Protein AF-A0A7C6PSK7-F1 (afdb_monomer_lite)

Sequence (709 aa):
MIIEHDTMPIVIANTYKCIEQKNTIFIRGIWDPEFIPIHKRFKEAFSNRKYPKGIEGYTTLELALQAAAWSVCWQCAPENEYGCANQGFYEWNGEKRLEKHTFADKAEASLIIKNAAKFFGASLVGIAEYDSKWVYSSWYDFSKRQSIPPEFPFEIESVIVVAIEMEQDACLTSPSLISGAATGLGYSQMAQISKKLATFIRMLGYNAIPSGNDMALSIPIAVQAGLGEVGRNGMLITPQYGPRVRLLKIFTDMPLQPDKPITFGVSQFCIKCRKCADSCPANAIPSEPKPTMKGNSQSNCSGVLKWYTDPEKCYKFWDLNGGNCSNCIACCPYNKWSSWHHGLTEKLAEAMEQKPLFIGMPKNTAQCLNPKLILKTSEIDSGQLDSKKSAKLEDNSEEPSVGDALLQTLWLYNSYTFGDGQFGLADQGFFRWKGEISKQKTIFKDTKEAARIIKKAAKFLGADLVGITYYDEKISNSVLFNASGQKIPSVSFPIVPRSVIVLAIELDFEACQTEPSPLASAAIALGYSHLAEVAKKMAVFIRQLGYQAFPCSDDTIPSIPLAVQAGMGESGRNGLLITKEFGPRVQLCKIYTDLELQEDQPLEFGVRDFCAECRKCAEACPAGAIDSDHAPKEKWSIDSRKCLQFWLENSTDCLKCITNCAYNKPANWDKKFKEFLAKPLASLLCKHESTPGSKQFINKDILRTWWKK

Secondary structure (DSSP, 8-state):
--EE-SS-SS-B-TT--PPPGGGSHHHHHHH-TTTHHHHHHHHHHHHTT-PPTT-TT-SHHHHHHHHHHHHHHHHHSTTGGGT--SSGGG-S-----SSPP--SSHHHHHHHHHHHHHHTT-SEEEEEE--GGGB-SSEEETTTTEEE----SS---EEEEEEEEPPHHHHHTTTSHHHHHHHHHHHHHHHHHHHHHHHHHHHTT--EEEESSSSB-HHHHHHHTTS-EE-TTSSEEBTTTBT-EEEEEEEESS---PPPPEESSHHHHHHHH-HHHHT-TT--S---SS-BS--SSTTS--SB-B----HHHHHHHHHHHTS---HHHHT-TTS----HHHHHHHHHHHHHH------PPPP-----------------------TT---------SPPPHHHHHHHHHHHHHHHHH-SSSS--TTSGGG-------SSPPPPSSHHHHHHHHHHHHHHHT-SEEEEEE--HHHHTPPPB-TTS-BPPP---SS--SEEEEEEEEPPHHHHTT-SSHHHHHHHHHHHHHHHHHHHHHHHHHHHTT--EEEEETTTS-HHHHHHHTTS-EE-TTSSEEBTTTBT-EEEEEEEESS--PPPPPP-SSHHHHHHH--HHHHT-TT--B---SS--SS--B-HHHHHHHHHHHTS---HHHHT-TT---TTS-HHHHHHTTSTTHHHHHHH---TTTT-SS-HHHHHHHTT-

Structure (mmCIF, N/CA/C/O backbone):
data_AF-A0A7C6PSK7-F1
#
_entry.id   AF-A0A7C6PSK7-F1
#
loop_
_atom_site.group_PDB
_atom_site.id
_atom_site.type_symbol
_atom_site.label_atom_id
_atom_site.label_alt_id
_atom_site.label_comp_id
_atom_site.label_asym_id
_atom_site.label_entity_id
_atom_site.label_seq_id
_atom_site.pdbx_PDB_ins_code
_atom_site.Cartn_x
_atom_site.Cartn_y
_atom_site.Cartn_z
_atom_site.occupancy
_atom_site.B_iso_or_equiv
_atom_site.auth_seq_id
_atom_site.auth_comp_id
_atom_site.auth_asym_id
_atom_site.auth_atom_id
_atom_site.pdbx_PDB_model_num
ATOM 1 N N . MET A 1 1 ? -4.486 -19.687 -20.411 1.00 76.12 1 MET A N 1
ATOM 2 C CA . MET A 1 1 ? -3.442 -20.632 -19.970 1.00 76.12 1 MET A CA 1
ATOM 3 C C . MET A 1 1 ? -2.196 -19.809 -19.697 1.00 76.12 1 MET A C 1
ATOM 5 O O . MET A 1 1 ? -1.847 -19.010 -20.559 1.00 76.12 1 MET A O 1
ATOM 9 N N . ILE A 1 2 ? -1.628 -19.915 -18.495 1.00 91.25 2 ILE A N 1
ATOM 10 C CA . ILE A 1 2 ? -0.361 -19.269 -18.123 1.00 91.25 2 ILE A CA 1
ATOM 11 C C . ILE A 1 2 ? 0.761 -20.256 -18.463 1.00 91.25 2 ILE A C 1
ATOM 13 O O . ILE A 1 2 ? 0.607 -21.450 -18.219 1.00 91.25 2 ILE A O 1
ATOM 17 N N . ILE A 1 3 ? 1.836 -19.769 -19.076 1.00 96.00 3 ILE A N 1
ATOM 18 C CA . ILE A 1 3 ? 3.021 -20.539 -19.464 1.00 96.00 3 ILE A CA 1
ATOM 19 C C . ILE A 1 3 ? 4.219 -19.923 -18.751 1.00 96.00 3 ILE A C 1
ATOM 21 O O . ILE A 1 3 ? 4.433 -18.718 -18.875 1.00 96.00 3 ILE A O 1
ATOM 25 N N . GLU A 1 4 ? 4.980 -20.743 -18.035 1.00 96.69 4 GLU A N 1
ATOM 26 C CA . GLU A 1 4 ? 6.237 -20.361 -17.390 1.00 96.69 4 GLU A CA 1
ATOM 27 C C . GLU A 1 4 ? 7.424 -20.553 -18.337 1.00 96.69 4 GLU A C 1
ATOM 29 O O . GLU A 1 4 ? 7.409 -21.432 -19.201 1.00 96.69 4 GLU A O 1
ATOM 34 N N . HIS A 1 5 ? 8.466 -19.749 -18.149 1.00 96.62 5 HIS A N 1
ATOM 35 C CA . HIS A 1 5 ? 9.686 -19.782 -18.949 1.00 96.62 5 HIS A CA 1
ATOM 36 C C . HIS A 1 5 ? 10.906 -19.829 -18.037 1.00 96.62 5 HIS A C 1
ATOM 38 O O . HIS A 1 5 ? 10.929 -19.168 -17.007 1.00 96.62 5 HIS A O 1
ATOM 44 N N . ASP A 1 6 ? 11.949 -20.554 -18.436 1.00 93.62 6 ASP A N 1
ATOM 45 C CA . ASP A 1 6 ? 13.220 -20.561 -17.692 1.00 93.62 6 ASP A CA 1
ATOM 46 C C . ASP A 1 6 ? 14.053 -19.291 -17.946 1.00 93.62 6 ASP A C 1
ATOM 48 O O . ASP A 1 6 ? 14.978 -18.979 -17.204 1.00 93.62 6 ASP A O 1
ATOM 52 N N . THR A 1 7 ? 13.726 -18.539 -19.000 1.00 90.44 7 THR A N 1
ATOM 53 C CA . THR A 1 7 ? 14.405 -17.293 -19.374 1.00 90.44 7 THR A CA 1
ATOM 54 C C . THR A 1 7 ? 13.399 -16.222 -19.765 1.00 90.44 7 THR A C 1
ATOM 56 O O . THR A 1 7 ? 12.252 -16.520 -20.093 1.00 90.44 7 THR A O 1
ATOM 59 N N . MET A 1 8 ? 13.849 -14.969 -19.794 1.00 91.06 8 MET A N 1
ATOM 60 C CA . MET A 1 8 ? 13.027 -13.820 -20.157 1.00 91.06 8 MET A CA 1
ATOM 61 C C . MET A 1 8 ? 12.296 -14.011 -21.507 1.00 91.06 8 MET A C 1
ATOM 63 O O . MET A 1 8 ? 12.961 -14.099 -22.541 1.00 91.06 8 MET A O 1
ATOM 67 N N . PRO A 1 9 ? 10.948 -13.994 -21.558 1.00 90.31 9 PRO A N 1
ATOM 68 C CA . PRO A 1 9 ? 10.179 -14.267 -22.775 1.00 90.31 9 PRO A CA 1
ATOM 69 C C . PRO A 1 9 ? 10.051 -13.022 -23.672 1.00 90.31 9 PRO A C 1
ATOM 71 O O . PRO A 1 9 ? 9.006 -12.756 -24.264 1.00 90.31 9 PRO A O 1
ATOM 74 N N . ILE A 1 10 ? 11.111 -12.212 -23.748 1.00 89.06 10 ILE A N 1
ATOM 75 C CA . ILE A 1 10 ? 11.178 -10.979 -24.536 1.00 89.06 10 ILE A CA 1
ATOM 76 C C . ILE A 1 10 ? 12.505 -10.956 -25.290 1.00 89.06 10 ILE A C 1
ATOM 78 O O . ILE A 1 10 ? 13.564 -11.202 -24.720 1.00 89.06 10 ILE A O 1
ATOM 82 N N . VAL A 1 11 ? 12.454 -10.612 -26.578 1.00 92.75 11 VAL A N 1
ATOM 83 C CA . VAL A 1 11 ? 13.655 -10.477 -27.409 1.00 92.75 11 VAL A CA 1
ATOM 84 C C . VAL A 1 11 ? 14.425 -9.217 -27.009 1.00 92.75 11 VAL A C 1
ATOM 86 O O . VAL A 1 11 ? 13.891 -8.106 -27.067 1.00 92.75 11 VAL A O 1
ATOM 89 N N . ILE A 1 12 ? 15.694 -9.394 -26.644 1.00 93.31 12 ILE A N 1
ATOM 90 C CA . ILE A 1 12 ? 16.626 -8.326 -26.271 1.00 93.31 12 ILE A CA 1
ATOM 91 C C . ILE A 1 12 ? 17.808 -8.373 -27.244 1.00 93.31 12 ILE A C 1
ATOM 93 O O . ILE A 1 12 ? 18.367 -9.435 -27.503 1.00 93.31 12 ILE A O 1
ATOM 97 N N . ALA A 1 13 ? 18.177 -7.231 -27.818 1.00 92.62 13 ALA A N 1
ATOM 98 C CA . ALA A 1 13 ? 19.326 -7.129 -28.710 1.00 92.62 13 ALA A CA 1
ATOM 99 C C . ALA A 1 13 ? 20.639 -7.217 -27.923 1.00 92.62 13 ALA A C 1
ATOM 101 O O . ALA A 1 13 ? 20.773 -6.597 -26.872 1.00 92.62 13 ALA A O 1
ATOM 102 N N . ASN A 1 14 ? 21.660 -7.853 -28.502 1.00 87.38 14 ASN A N 1
ATOM 103 C CA . ASN A 1 14 ? 23.014 -7.887 -27.927 1.00 87.38 14 ASN A CA 1
ATOM 104 C C . ASN A 1 14 ? 23.629 -6.486 -27.741 1.00 87.38 14 ASN A C 1
ATOM 106 O O . ASN A 1 14 ? 24.540 -6.302 -26.945 1.00 87.38 14 ASN A O 1
ATOM 110 N N . THR A 1 15 ? 23.133 -5.488 -28.478 1.00 85.81 15 THR A N 1
ATOM 111 C CA . THR A 1 15 ? 23.559 -4.084 -28.386 1.00 85.81 15 THR A CA 1
ATOM 112 C C . THR A 1 15 ? 22.778 -3.277 -27.346 1.00 85.81 15 THR A C 1
ATOM 114 O O . THR A 1 15 ? 22.926 -2.054 -27.301 1.00 85.81 15 THR A O 1
ATOM 117 N N . TYR A 1 16 ? 21.892 -3.910 -26.571 1.00 91.38 16 TYR A N 1
ATOM 118 C CA . TYR A 1 16 ? 21.112 -3.239 -25.537 1.00 91.38 16 TYR A CA 1
ATOM 119 C C . TYR A 1 16 ? 22.040 -2.580 -24.509 1.00 91.38 16 TYR A C 1
ATOM 121 O O . TYR A 1 16 ? 22.976 -3.194 -23.998 1.00 91.38 16 TYR A O 1
ATOM 129 N N . LYS A 1 17 ? 21.762 -1.313 -24.203 1.00 86.81 17 LYS A N 1
ATOM 130 C CA . LYS A 1 17 ? 22.427 -0.547 -23.149 1.00 86.81 17 LYS A CA 1
ATOM 131 C C . LYS A 1 17 ? 21.350 0.040 -22.264 1.00 86.81 17 LYS A C 1
ATOM 133 O O . LYS A 1 17 ? 20.393 0.602 -22.793 1.00 86.81 17 LYS A O 1
ATOM 138 N N . CYS A 1 18 ? 21.512 -0.067 -20.949 1.00 85.38 18 CYS A N 1
ATOM 139 C CA . CYS A 1 18 ? 20.551 0.548 -20.050 1.00 85.38 18 CYS A CA 1
ATOM 140 C C . CYS A 1 18 ? 20.568 2.077 -20.196 1.00 85.38 18 CYS A C 1
ATOM 142 O O . CYS A 1 18 ? 21.578 2.679 -20.564 1.00 85.38 18 CYS A O 1
ATOM 144 N N . ILE A 1 19 ? 19.421 2.694 -19.934 1.00 92.62 19 ILE A N 1
ATOM 145 C CA . ILE A 1 19 ? 19.246 4.141 -19.993 1.00 92.62 19 ILE A CA 1
ATOM 146 C C . ILE A 1 19 ? 19.893 4.803 -18.766 1.00 92.62 19 ILE A C 1
ATOM 148 O O . ILE A 1 19 ? 19.858 4.258 -17.663 1.00 92.62 19 ILE A O 1
ATOM 152 N N . GLU A 1 20 ? 20.450 6.001 -18.935 1.00 95.12 20 GLU A N 1
ATOM 153 C CA . GLU A 1 20 ? 20.814 6.853 -17.799 1.00 95.12 20 GLU A CA 1
ATOM 154 C C . GLU A 1 20 ? 19.548 7.358 -17.099 1.00 95.12 20 GLU A C 1
ATOM 156 O O . GLU A 1 20 ? 18.631 7.852 -17.761 1.00 95.12 20 GLU A O 1
ATOM 161 N N . GLN A 1 21 ? 19.504 7.335 -15.765 1.00 95.94 21 GLN A N 1
ATOM 162 C CA . GLN A 1 21 ? 18.309 7.756 -15.028 1.00 95.94 21 GLN A CA 1
ATOM 163 C C . GLN A 1 21 ? 17.917 9.211 -15.335 1.00 95.94 21 GLN A C 1
ATOM 165 O O . GLN A 1 21 ? 16.728 9.523 -15.443 1.00 95.94 21 GLN A O 1
ATOM 170 N N . LYS A 1 22 ? 18.902 10.093 -15.575 1.00 95.56 22 LYS A N 1
ATOM 171 C CA . LYS A 1 22 ? 18.664 11.499 -15.943 1.00 95.56 22 LYS A CA 1
ATOM 172 C C . LYS A 1 22 ? 17.789 11.660 -17.191 1.00 95.56 22 LYS A C 1
ATOM 174 O O . LYS A 1 22 ? 17.106 12.668 -17.327 1.00 95.56 22 LYS A O 1
ATOM 179 N N . ASN A 1 23 ? 17.806 10.674 -18.093 1.00 95.69 23 ASN A N 1
ATOM 180 C CA . ASN A 1 23 ? 17.057 10.703 -19.346 1.00 95.69 23 ASN A CA 1
ATOM 181 C C . ASN A 1 23 ? 15.602 10.251 -19.175 1.00 95.69 23 ASN A C 1
ATOM 183 O O . ASN A 1 23 ? 14.832 10.330 -20.130 1.00 95.69 23 ASN A O 1
ATOM 187 N N . THR A 1 24 ? 15.184 9.812 -17.985 1.00 95.19 24 THR A N 1
ATOM 188 C CA . THR A 1 24 ? 13.756 9.646 -17.690 1.00 95.19 24 THR A CA 1
ATOM 189 C C . THR A 1 24 ? 13.035 10.988 -17.823 1.00 95.19 24 THR A C 1
ATOM 191 O O . THR A 1 24 ? 13.580 12.045 -17.500 1.00 95.19 24 THR A O 1
ATOM 194 N N . ILE A 1 25 ? 11.795 10.965 -18.318 1.00 94.12 25 ILE A N 1
ATOM 195 C CA . ILE A 1 25 ? 11.080 12.199 -18.674 1.00 94.12 25 ILE A CA 1
ATOM 196 C C . ILE A 1 25 ? 10.883 13.147 -17.483 1.00 94.12 25 ILE A C 1
ATOM 198 O O . ILE A 1 25 ? 10.958 14.364 -17.636 1.00 94.12 25 ILE A O 1
ATOM 202 N N . PHE A 1 26 ? 10.705 12.595 -16.281 1.00 91.94 26 PHE A N 1
ATOM 203 C CA . PHE A 1 26 ? 10.551 13.384 -15.064 1.00 91.94 26 PHE A CA 1
ATOM 204 C C . PHE A 1 26 ? 11.837 14.120 -14.677 1.00 91.94 26 PHE A C 1
ATOM 206 O O . PHE A 1 26 ? 11.775 15.298 -14.332 1.00 91.94 26 PHE A O 1
ATOM 213 N N . ILE A 1 27 ? 12.998 13.467 -14.786 1.00 94.81 27 ILE A N 1
ATOM 214 C CA . ILE A 1 27 ? 14.285 14.076 -14.424 1.00 94.81 27 ILE A CA 1
ATOM 215 C C . ILE A 1 27 ? 14.764 15.048 -15.506 1.00 94.81 27 ILE A C 1
ATOM 217 O O . ILE A 1 27 ? 15.354 16.076 -15.179 1.00 94.81 27 ILE A O 1
ATOM 221 N N . ARG A 1 28 ? 14.425 14.819 -16.781 1.00 95.31 28 ARG A N 1
ATOM 222 C CA . ARG A 1 28 ? 14.621 15.827 -17.841 1.00 95.31 28 ARG A CA 1
ATOM 223 C C . ARG A 1 28 ? 13.926 17.148 -17.516 1.00 95.31 28 ARG A C 1
ATOM 225 O O . ARG A 1 28 ? 14.485 18.200 -17.791 1.00 95.31 28 ARG A O 1
ATOM 232 N N . GLY A 1 29 ? 12.789 17.121 -16.817 1.00 92.56 29 GLY A N 1
ATOM 233 C CA . GLY A 1 29 ? 12.136 18.322 -16.283 1.00 92.56 29 GLY A CA 1
ATOM 234 C C . GLY A 1 29 ? 12.992 19.180 -15.333 1.00 92.56 29 GLY A C 1
ATOM 235 O O . GLY A 1 29 ? 12.596 20.297 -15.005 1.00 92.56 29 GLY A O 1
ATOM 236 N N . ILE A 1 30 ? 14.152 18.683 -14.890 1.00 91.25 30 ILE A N 1
ATOM 237 C CA . ILE A 1 30 ? 15.075 19.361 -13.971 1.00 91.25 30 ILE A CA 1
ATOM 238 C C . ILE A 1 30 ? 16.268 19.984 -14.710 1.00 91.25 30 ILE A C 1
ATOM 240 O O . ILE A 1 30 ? 16.706 21.068 -14.326 1.00 91.25 30 ILE A O 1
ATOM 244 N N . TRP A 1 31 ? 16.805 19.321 -15.740 1.00 92.19 31 TRP A N 1
ATOM 245 C CA . TRP A 1 31 ? 18.063 19.721 -16.392 1.00 92.19 31 TRP A CA 1
ATOM 246 C C . TRP A 1 31 ? 17.941 20.022 -17.891 1.00 92.19 31 TRP A C 1
ATOM 248 O O . TRP A 1 31 ? 18.789 20.731 -18.428 1.00 92.19 31 TRP A O 1
ATOM 258 N N . ASP A 1 32 ? 16.916 19.510 -18.573 1.00 94.62 32 ASP A N 1
ATOM 259 C CA . ASP A 1 32 ? 16.741 19.666 -20.017 1.00 94.62 32 ASP A CA 1
ATOM 260 C C . ASP A 1 32 ? 15.997 20.981 -20.331 1.00 94.62 32 ASP A C 1
ATOM 262 O O . ASP A 1 32 ? 14.837 21.131 -19.925 1.00 94.62 32 ASP A O 1
ATOM 266 N N . PRO A 1 33 ? 16.606 21.933 -21.068 1.00 95.56 33 PRO A N 1
ATOM 267 C CA . PRO A 1 33 ? 15.980 23.213 -21.400 1.00 95.56 33 PRO A CA 1
ATOM 268 C C . PRO A 1 33 ? 14.616 23.105 -22.093 1.00 95.56 33 PRO A C 1
ATOM 270 O O . PRO A 1 33 ? 13.786 23.995 -21.911 1.00 95.56 33 PRO A O 1
ATOM 273 N N . GLU A 1 34 ? 14.351 22.035 -22.853 1.00 94.38 34 GLU A N 1
ATOM 274 C CA . GLU A 1 34 ? 13.044 21.832 -23.493 1.00 94.38 34 GLU A CA 1
ATOM 275 C C . GLU A 1 34 ? 11.959 21.494 -22.457 1.00 94.38 34 GLU A C 1
ATOM 277 O O . GLU A 1 34 ? 10.818 21.958 -22.553 1.00 94.38 34 GLU A O 1
ATOM 282 N N . PHE A 1 35 ? 12.311 20.710 -21.434 1.00 95.00 35 PHE A N 1
ATOM 283 C CA . PHE A 1 35 ? 11.353 20.153 -20.478 1.00 95.00 35 PHE A CA 1
ATOM 284 C C . PHE A 1 35 ? 11.258 20.924 -19.164 1.00 95.00 35 PHE A C 1
ATOM 286 O O . PHE A 1 35 ? 10.227 20.824 -18.498 1.00 95.00 35 PHE A O 1
ATOM 293 N N . ILE A 1 36 ? 12.246 21.753 -18.815 1.00 95.06 36 ILE A N 1
ATOM 294 C CA . ILE A 1 36 ? 12.189 22.633 -17.636 1.00 95.06 36 ILE A CA 1
ATOM 295 C C . ILE A 1 36 ? 10.920 23.513 -17.633 1.00 95.06 36 ILE A C 1
ATOM 297 O O . ILE A 1 36 ? 10.209 23.520 -16.620 1.00 95.06 36 ILE A O 1
ATOM 301 N N . PRO A 1 37 ? 10.550 24.220 -18.725 1.00 94.50 37 PRO A N 1
ATOM 302 C CA . PRO A 1 37 ? 9.330 25.027 -18.743 1.00 94.50 37 PRO A CA 1
ATOM 303 C C . PRO A 1 37 ? 8.054 24.193 -18.574 1.00 94.50 37 PRO A C 1
ATOM 305 O O . PRO A 1 37 ? 7.129 24.633 -17.894 1.00 94.50 37 PRO A O 1
ATOM 308 N N . ILE A 1 38 ? 8.007 22.994 -19.166 1.00 92.38 38 ILE A N 1
ATOM 309 C CA . ILE A 1 38 ? 6.866 22.068 -19.064 1.00 92.38 38 ILE A CA 1
ATOM 310 C C . ILE A 1 38 ? 6.717 21.584 -17.620 1.00 92.38 38 ILE A C 1
ATOM 312 O O . ILE A 1 38 ? 5.635 21.661 -17.046 1.00 92.38 38 ILE A O 1
ATOM 316 N N . HIS A 1 39 ? 7.815 21.149 -17.002 1.00 92.00 39 HIS A N 1
ATOM 317 C CA . HIS A 1 39 ? 7.829 20.684 -15.619 1.00 92.00 39 HIS A CA 1
ATOM 318 C C . HIS A 1 39 ? 7.415 21.785 -14.639 1.00 92.00 39 HIS A C 1
ATOM 320 O O . HIS A 1 39 ? 6.636 21.535 -13.718 1.00 92.00 39 HIS A O 1
ATOM 326 N N . LYS A 1 40 ? 7.889 23.020 -14.857 1.00 90.62 40 LYS A N 1
ATOM 327 C CA . LYS A 1 40 ? 7.498 24.181 -14.051 1.00 90.62 40 LYS A CA 1
ATOM 328 C C . LYS A 1 40 ? 5.998 24.456 -14.157 1.00 90.62 40 LYS A C 1
ATOM 330 O O . LYS A 1 40 ? 5.351 24.590 -13.122 1.00 90.62 40 LYS A O 1
ATOM 335 N N . ARG A 1 41 ? 5.433 24.485 -15.370 1.00 89.62 41 ARG A N 1
ATOM 336 C CA . ARG A 1 41 ? 3.988 24.688 -15.558 1.00 89.62 41 ARG A CA 1
ATOM 337 C C . ARG A 1 41 ? 3.159 23.553 -14.966 1.00 89.62 41 ARG A C 1
ATOM 339 O O . ARG A 1 41 ? 2.187 23.843 -14.279 1.00 89.62 41 ARG A O 1
ATOM 346 N N . PHE A 1 42 ? 3.584 22.298 -15.122 1.00 88.12 42 PHE A N 1
ATOM 347 C CA . PHE A 1 42 ? 2.944 21.155 -14.470 1.00 88.12 42 PHE A CA 1
ATOM 348 C C . PHE A 1 42 ? 2.935 21.311 -12.943 1.00 88.12 42 PHE A C 1
ATOM 350 O O . PHE A 1 42 ? 1.873 21.231 -12.331 1.00 88.12 42 PHE A O 1
ATOM 357 N N . LYS A 1 43 ? 4.088 21.603 -12.321 1.00 85.56 43 LYS A N 1
ATOM 358 C CA . LYS A 1 43 ? 4.173 21.852 -10.871 1.00 85.56 43 LYS A CA 1
ATOM 359 C C . LYS A 1 43 ? 3.294 23.026 -10.447 1.00 85.56 43 LYS A C 1
ATOM 361 O O . LYS A 1 43 ? 2.612 22.938 -9.435 1.00 85.56 43 LYS A O 1
ATOM 366 N N . GLU A 1 44 ? 3.268 24.111 -11.215 1.00 83.38 44 GLU A N 1
ATOM 367 C CA . GLU A 1 44 ? 2.392 25.250 -10.943 1.00 83.38 44 GLU A CA 1
ATOM 368 C C . GLU A 1 44 ? 0.908 24.897 -11.083 1.00 83.38 44 GLU A C 1
ATOM 370 O O . GLU A 1 44 ? 0.111 25.362 -10.274 1.00 83.38 44 GLU A O 1
ATOM 375 N N . ALA A 1 45 ? 0.513 24.112 -12.086 1.00 77.81 45 ALA A N 1
ATOM 376 C CA . ALA A 1 45 ? -0.869 23.694 -12.297 1.00 77.81 45 ALA A CA 1
ATOM 377 C C . ALA A 1 45 ? -1.337 22.742 -11.190 1.00 77.81 45 ALA A C 1
ATOM 379 O O . ALA A 1 45 ? -2.411 22.948 -10.623 1.00 77.81 45 ALA A O 1
ATOM 380 N N . PHE A 1 46 ? -0.487 21.777 -10.834 1.00 77.00 46 PHE A N 1
ATOM 381 C CA . PHE A 1 46 ? -0.724 20.802 -9.778 1.00 77.00 46 PHE A CA 1
ATOM 382 C C . PHE A 1 46 ? -0.805 21.476 -8.398 1.00 77.00 46 PHE A C 1
ATOM 384 O O . PHE A 1 46 ? -1.798 21.319 -7.686 1.00 77.00 46 PHE A O 1
ATOM 391 N N . SER A 1 47 ? 0.183 22.308 -8.045 1.00 73.31 47 SER A N 1
ATOM 392 C CA . SER A 1 47 ? 0.242 22.995 -6.746 1.00 73.31 47 SER A CA 1
ATOM 393 C C . SER A 1 47 ? -0.806 24.099 -6.604 1.00 73.31 47 SER A C 1
ATOM 395 O O . SER A 1 47 ? -1.440 24.207 -5.558 1.00 73.31 47 SER A O 1
ATOM 397 N N . ASN A 1 48 ? -1.044 24.903 -7.650 1.00 68.38 48 ASN A N 1
ATOM 398 C CA . ASN A 1 48 ? -2.067 25.958 -7.612 1.00 68.38 48 ASN A CA 1
ATOM 399 C C . ASN A 1 48 ? -3.472 25.444 -7.950 1.00 68.38 48 ASN A C 1
ATOM 401 O O . ASN A 1 48 ? -4.393 26.252 -8.077 1.00 68.38 48 ASN A O 1
ATOM 405 N N . ARG A 1 49 ? -3.643 24.125 -8.121 1.00 68.44 49 ARG A N 1
ATOM 406 C CA . ARG A 1 49 ? -4.930 23.475 -8.396 1.00 68.44 49 ARG A CA 1
ATOM 407 C C . ARG A 1 49 ? -5.684 24.127 -9.554 1.00 68.44 49 ARG A C 1
ATOM 409 O O . ARG A 1 49 ? -6.884 24.391 -9.453 1.00 68.44 49 ARG A O 1
ATOM 416 N N . LYS A 1 50 ? -4.982 24.417 -10.654 1.00 67.44 50 LYS A N 1
ATOM 417 C CA . LYS A 1 50 ? -5.563 25.018 -11.868 1.00 67.44 50 LYS A CA 1
ATOM 418 C C . LYS A 1 50 ? -6.356 23.970 -12.659 1.00 67.44 50 LYS A C 1
ATOM 420 O O . LYS A 1 50 ? -6.051 23.691 -13.812 1.00 67.44 50 LYS A O 1
ATOM 425 N N . TYR A 1 51 ? -7.356 23.380 -12.019 1.00 72.25 51 TYR A N 1
ATOM 426 C CA . TYR A 1 51 ? -8.246 22.401 -12.622 1.00 72.25 51 TYR A CA 1
ATOM 427 C C . TYR A 1 51 ? -9.477 23.081 -13.236 1.00 72.25 51 TYR A C 1
ATOM 429 O O . TYR A 1 51 ? -9.844 24.187 -12.814 1.00 72.25 51 TYR A O 1
ATOM 437 N N . PRO A 1 52 ? -10.127 22.447 -14.228 1.00 70.25 52 PRO A N 1
ATOM 438 C CA . PRO A 1 52 ? -11.367 22.959 -14.795 1.00 70.25 52 PRO A CA 1
ATOM 439 C C . PRO A 1 52 ? -12.425 23.191 -13.709 1.00 70.25 52 PRO A C 1
ATOM 441 O O . PRO A 1 52 ? -12.765 22.289 -12.945 1.00 70.25 52 PRO A O 1
ATOM 444 N N . LYS A 1 53 ? -12.959 24.414 -13.632 1.00 70.38 53 LYS A N 1
ATOM 445 C CA . LYS A 1 53 ? -14.014 24.756 -12.668 1.00 70.38 53 LYS A CA 1
ATOM 446 C C . LYS A 1 53 ? -15.368 24.253 -13.163 1.00 70.38 53 LYS A C 1
ATOM 448 O O . LYS A 1 53 ? -15.682 24.394 -14.340 1.00 70.38 53 LYS A O 1
ATOM 453 N N . GLY A 1 54 ? -16.184 23.730 -12.248 1.00 71.81 54 GLY A N 1
ATOM 454 C CA . GLY A 1 54 ? -17.550 23.285 -12.550 1.00 71.81 54 GLY A CA 1
ATOM 455 C C . GLY A 1 54 ? -17.641 21.946 -13.287 1.00 71.81 54 GLY A C 1
ATOM 456 O O . GLY A 1 54 ? -18.722 21.602 -13.753 1.00 71.81 54 GLY A O 1
ATOM 457 N N . ILE A 1 55 ? -16.537 21.197 -13.388 1.00 79.62 55 ILE A N 1
ATOM 458 C CA . ILE A 1 55 ? -16.509 19.851 -13.970 1.00 79.62 55 ILE A CA 1
ATOM 459 C C . ILE A 1 55 ? -16.459 18.815 -12.843 1.00 79.62 55 ILE A C 1
ATOM 461 O O . ILE A 1 55 ? -15.665 18.933 -11.906 1.00 79.62 55 ILE A O 1
ATOM 465 N N . GLU A 1 56 ? -17.314 17.797 -12.935 1.00 82.62 56 GLU A N 1
ATOM 466 C CA . GLU A 1 56 ? -17.316 16.659 -12.014 1.00 82.62 56 GLU A CA 1
ATOM 467 C C . GLU A 1 56 ? -15.953 15.945 -12.022 1.00 82.62 56 GLU A C 1
ATOM 469 O O . GLU A 1 56 ? -15.313 15.797 -13.064 1.00 82.62 56 GLU A O 1
ATOM 474 N N . GLY A 1 57 ? -15.473 15.531 -10.847 1.00 81.19 57 GLY A N 1
ATOM 475 C CA . GLY A 1 57 ? -14.151 14.917 -10.697 1.00 81.19 57 GLY A CA 1
ATOM 476 C C . GLY A 1 57 ? -12.986 15.904 -10.528 1.00 81.19 57 GLY A C 1
ATOM 477 O O . GLY A 1 57 ? -11.848 15.458 -10.358 1.00 81.19 57 GLY A O 1
ATOM 478 N N . TYR A 1 58 ? -13.258 17.215 -10.554 1.00 84.69 58 TYR A N 1
ATOM 479 C CA . TYR A 1 58 ? -12.280 18.298 -10.378 1.00 84.69 58 TYR A CA 1
ATOM 480 C C . TYR A 1 58 ? -12.708 19.320 -9.309 1.00 84.69 58 TYR A C 1
ATOM 482 O O . TYR A 1 58 ? -12.322 20.490 -9.354 1.00 84.69 58 TYR A O 1
ATOM 490 N N . THR A 1 59 ? -13.528 18.906 -8.340 1.00 86.44 59 THR A N 1
ATOM 491 C CA . THR A 1 59 ? -14.003 19.795 -7.274 1.00 86.44 59 THR A CA 1
ATOM 492 C C . THR A 1 59 ? -13.031 19.821 -6.090 1.00 86.44 59 THR A C 1
ATOM 494 O O . THR A 1 59 ? -12.066 19.054 -6.021 1.00 86.44 59 THR A O 1
ATOM 497 N N . THR A 1 60 ? -13.294 20.690 -5.107 1.00 87.69 60 THR A N 1
ATOM 498 C CA . THR A 1 60 ? -12.554 20.720 -3.831 1.00 87.69 60 THR A CA 1
ATOM 499 C C . THR A 1 60 ? -12.544 19.360 -3.132 1.00 87.69 60 THR A C 1
ATOM 501 O O . THR A 1 60 ? -11.575 19.032 -2.448 1.00 87.69 60 THR A O 1
ATOM 504 N N . LEU A 1 61 ? -13.588 18.550 -3.330 1.00 90.88 61 LEU A N 1
ATOM 505 C CA . LEU A 1 61 ? -13.695 17.230 -2.731 1.00 90.88 61 LEU A CA 1
ATOM 506 C C . LEU A 1 61 ? -12.629 16.270 -3.269 1.00 90.88 61 LEU A C 1
ATOM 508 O O . LEU A 1 61 ? -11.881 15.675 -2.493 1.00 90.88 61 LEU A O 1
ATOM 512 N N . GLU A 1 62 ? -12.526 16.134 -4.591 1.00 91.44 62 GLU A N 1
ATOM 513 C CA . GLU A 1 62 ? -11.550 15.226 -5.192 1.00 91.44 62 GLU A CA 1
ATOM 514 C C . GLU A 1 62 ? -10.116 15.741 -5.024 1.00 91.44 62 GLU A C 1
ATOM 516 O O . GLU A 1 62 ? -9.195 14.949 -4.835 1.00 91.44 62 GLU A O 1
ATOM 521 N N . LEU A 1 63 ? -9.931 17.064 -4.999 1.00 90.06 63 LEU A N 1
ATOM 522 C CA . LEU A 1 63 ? -8.675 17.714 -4.616 1.00 90.06 63 LEU A CA 1
ATOM 523 C C . LEU A 1 63 ? -8.224 17.315 -3.207 1.00 90.06 63 LEU A C 1
ATOM 525 O O . LEU A 1 63 ? -7.063 16.957 -3.001 1.00 90.06 63 LEU A O 1
ATOM 529 N N . ALA A 1 64 ? -9.138 17.373 -2.235 1.00 94.06 64 ALA A N 1
ATOM 530 C CA . ALA A 1 64 ? -8.861 16.962 -0.866 1.00 94.06 64 ALA A CA 1
ATOM 531 C C . ALA A 1 64 ? -8.535 15.465 -0.794 1.00 94.06 64 ALA A C 1
ATOM 533 O O . ALA A 1 64 ? -7.592 15.082 -0.098 1.00 94.06 64 ALA A O 1
ATOM 534 N N . LEU A 1 65 ? -9.272 14.623 -1.531 1.00 95.69 65 LEU A N 1
ATOM 535 C CA . LEU A 1 65 ? -9.047 13.175 -1.567 1.00 95.69 65 LEU A CA 1
ATOM 536 C C . LEU A 1 65 ? -7.682 12.832 -2.167 1.00 95.69 65 LEU A C 1
ATOM 538 O O . LEU A 1 65 ? -6.951 12.014 -1.612 1.00 95.69 65 LEU A O 1
ATOM 542 N N . GLN A 1 66 ? -7.310 13.490 -3.265 1.00 93.12 66 GLN A N 1
ATOM 543 C CA . GLN A 1 66 ? -6.000 13.333 -3.881 1.00 93.12 66 GLN A CA 1
ATOM 544 C C . GLN A 1 66 ? -4.893 13.760 -2.910 1.00 93.12 66 GLN A C 1
ATOM 546 O O . GLN A 1 66 ? -3.989 12.972 -2.644 1.00 93.12 66 GLN A O 1
ATOM 551 N N . ALA A 1 67 ? -4.983 14.950 -2.310 1.00 93.44 67 ALA A N 1
ATOM 552 C CA . ALA A 1 67 ? -3.997 15.409 -1.329 1.00 93.44 67 ALA A CA 1
ATOM 553 C C . ALA A 1 67 ? -3.855 14.437 -0.143 1.00 93.44 67 ALA A C 1
ATOM 555 O O . ALA A 1 67 ? -2.743 14.144 0.298 1.00 93.44 67 ALA A O 1
ATOM 556 N N . ALA A 1 68 ? -4.972 13.888 0.341 1.00 96.75 68 ALA A N 1
ATOM 557 C CA . ALA A 1 68 ? -4.970 12.862 1.374 1.00 96.75 68 ALA A CA 1
ATOM 558 C C . ALA A 1 68 ? -4.255 11.584 0.919 1.00 96.75 68 ALA A C 1
ATOM 560 O O . ALA A 1 68 ? -3.388 11.091 1.640 1.00 96.75 68 ALA A O 1
ATOM 561 N N . ALA A 1 69 ? -4.542 11.082 -0.282 1.00 96.75 69 ALA A N 1
ATOM 562 C CA . ALA A 1 69 ? -3.962 9.839 -0.783 1.00 96.75 69 ALA A 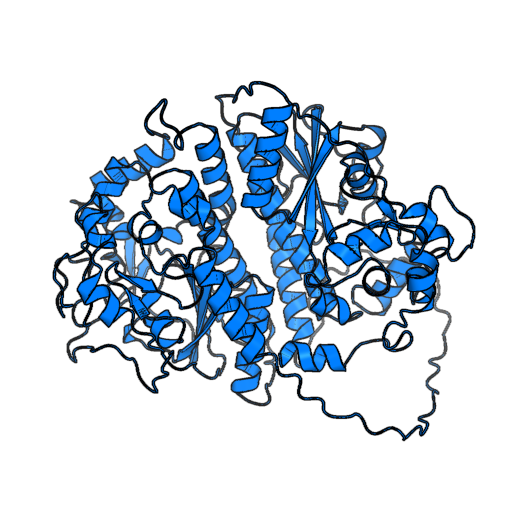CA 1
ATOM 563 C C . ALA A 1 69 ? -2.432 9.921 -0.953 1.00 96.75 69 ALA A C 1
ATOM 565 O O . ALA A 1 69 ? -1.723 8.958 -0.658 1.00 96.75 69 ALA A O 1
ATOM 566 N N . TRP A 1 70 ? -1.916 11.086 -1.355 1.00 94.69 70 TRP A N 1
ATOM 567 C CA . TRP A 1 70 ? -0.480 11.345 -1.511 1.00 94.69 70 TRP A CA 1
ATOM 568 C C . TRP A 1 70 ? 0.252 11.708 -0.210 1.00 94.69 70 TRP A C 1
ATOM 570 O O . TRP A 1 70 ? 1.482 11.702 -0.178 1.00 94.69 70 TRP A O 1
ATOM 580 N N . SER A 1 71 ? -0.474 12.026 0.867 1.00 94.00 71 SER A N 1
ATOM 581 C CA . SER A 1 71 ? 0.119 12.663 2.051 1.00 94.00 71 SER A CA 1
ATOM 582 C C . SER A 1 71 ? 1.230 11.861 2.731 1.00 94.00 71 SER A C 1
ATOM 584 O O . SER A 1 71 ? 2.207 12.456 3.183 1.00 94.00 71 SER A O 1
ATOM 586 N N . VAL A 1 72 ? 1.108 10.530 2.798 1.00 92.56 72 VAL A N 1
ATOM 587 C CA . VAL A 1 72 ? 2.157 9.682 3.387 1.00 92.56 72 VAL A CA 1
ATOM 588 C C . VAL A 1 72 ? 3.382 9.636 2.479 1.00 92.56 72 VAL A C 1
ATOM 590 O O . VAL A 1 72 ? 4.485 9.859 2.966 1.00 92.56 72 VAL A O 1
ATOM 593 N N . CYS A 1 73 ? 3.211 9.421 1.169 1.00 92.38 73 CYS A N 1
ATOM 594 C CA . CYS A 1 73 ? 4.332 9.435 0.225 1.00 92.38 73 CYS A CA 1
ATOM 595 C C . CYS A 1 73 ? 5.103 10.761 0.272 1.00 92.38 73 CYS A C 1
ATOM 597 O O . CYS A 1 73 ? 6.317 10.750 0.422 1.00 92.38 73 CYS A O 1
ATOM 599 N N . TRP A 1 74 ? 4.421 11.907 0.207 1.00 90.62 74 TRP A N 1
ATOM 600 C CA . TRP A 1 74 ? 5.103 13.207 0.214 1.00 90.62 74 TRP A CA 1
ATOM 601 C C . TRP A 1 74 ? 5.819 13.516 1.524 1.00 90.62 74 TRP A C 1
ATOM 603 O O . TRP A 1 74 ? 6.849 14.184 1.510 1.00 90.62 74 TRP A O 1
ATOM 613 N N . GLN A 1 75 ? 5.293 13.043 2.655 1.00 89.56 75 GLN A N 1
ATOM 614 C CA . GLN A 1 75 ? 5.945 13.245 3.944 1.00 89.56 75 GLN A CA 1
ATOM 615 C C . GLN A 1 75 ? 7.124 12.288 4.153 1.00 89.56 75 GLN A C 1
ATOM 617 O O . GLN A 1 75 ? 8.141 12.691 4.712 1.00 89.56 75 GLN A O 1
ATOM 622 N N . CYS A 1 76 ? 6.973 11.023 3.763 1.00 90.00 76 CYS A N 1
ATOM 623 C CA . CYS A 1 76 ? 7.876 9.951 4.175 1.00 90.00 76 CYS A CA 1
ATOM 624 C C . CYS A 1 76 ? 8.776 9.434 3.054 1.00 90.00 76 CYS A C 1
ATOM 626 O O . CYS A 1 76 ? 9.709 8.703 3.341 1.00 90.00 76 CYS A O 1
ATOM 628 N N . ALA A 1 77 ? 8.534 9.784 1.797 1.00 90.50 77 ALA A N 1
ATOM 629 C CA . ALA A 1 77 ? 9.325 9.364 0.643 1.00 90.50 77 ALA A CA 1
ATOM 630 C C . ALA A 1 77 ? 9.463 10.521 -0.365 1.00 90.50 77 ALA A C 1
ATOM 632 O O . ALA A 1 77 ? 8.990 10.408 -1.500 1.00 90.50 77 ALA A O 1
ATOM 633 N N . PRO A 1 78 ? 10.058 11.655 0.052 1.00 87.31 78 PRO A N 1
ATOM 634 C CA . PRO A 1 78 ? 10.099 12.857 -0.768 1.00 87.31 78 PRO A CA 1
ATOM 635 C C . PRO A 1 78 ? 10.795 12.589 -2.106 1.00 87.31 78 PRO A C 1
ATOM 637 O O . PRO A 1 78 ? 11.874 12.003 -2.157 1.00 87.31 78 PRO A O 1
ATOM 640 N N . GLU A 1 79 ? 10.159 13.027 -3.193 1.00 87.88 79 GLU A N 1
ATOM 641 C CA . GLU A 1 79 ? 10.677 12.980 -4.566 1.00 87.88 79 GLU A CA 1
ATOM 642 C C . GLU A 1 79 ? 10.940 11.572 -5.133 1.00 87.88 79 GLU A C 1
ATOM 644 O O . GLU A 1 79 ? 11.411 11.434 -6.270 1.00 87.88 79 GLU A O 1
ATOM 649 N N . ASN A 1 80 ? 10.598 10.504 -4.403 1.00 92.69 80 ASN A N 1
ATOM 650 C CA . ASN A 1 80 ? 10.742 9.141 -4.904 1.00 92.69 80 ASN A CA 1
ATOM 651 C C . ASN A 1 80 ? 9.829 8.877 -6.109 1.00 92.69 80 ASN A C 1
ATOM 653 O O . ASN A 1 80 ? 10.197 8.119 -7.006 1.00 92.69 80 ASN A O 1
ATOM 657 N N . GLU A 1 81 ? 8.685 9.561 -6.209 1.00 87.81 81 GLU A N 1
ATOM 658 C CA . GLU A 1 81 ? 7.813 9.500 -7.381 1.00 87.81 81 GLU A CA 1
ATOM 659 C C . GLU A 1 81 ? 8.528 9.927 -8.675 1.00 87.81 81 GLU A C 1
ATOM 661 O O . GLU A 1 81 ? 8.203 9.416 -9.750 1.00 87.81 81 GLU A O 1
ATOM 666 N N . TYR A 1 82 ? 9.554 10.780 -8.565 1.00 88.25 82 TYR A N 1
ATOM 667 C CA . TYR A 1 82 ? 10.426 11.204 -9.664 1.00 88.25 82 TYR A CA 1
ATOM 668 C C . TYR A 1 82 ? 11.705 10.361 -9.795 1.00 88.25 82 TYR A C 1
ATOM 670 O O . TYR A 1 82 ? 12.456 10.542 -10.753 1.00 88.25 82 TYR A O 1
ATOM 678 N N . GLY A 1 83 ? 11.949 9.432 -8.867 1.00 90.75 83 GLY A N 1
ATOM 679 C CA . GLY A 1 83 ? 13.107 8.540 -8.864 1.00 90.75 83 GLY A CA 1
ATOM 680 C C . GLY A 1 83 ? 14.251 8.962 -7.938 1.00 90.75 83 GLY A C 1
ATOM 681 O O . GLY A 1 83 ? 15.380 8.525 -8.160 1.00 90.75 83 GLY A O 1
ATOM 682 N N . CYS A 1 84 ? 14.004 9.786 -6.918 1.00 91.31 84 CYS A N 1
ATOM 683 C CA . CYS A 1 84 ? 15.005 10.047 -5.883 1.00 91.31 84 CYS A CA 1
ATOM 684 C C . CYS A 1 84 ? 15.196 8.813 -4.977 1.00 91.31 84 CYS A C 1
ATOM 686 O O . CYS A 1 84 ? 14.222 8.264 -4.456 1.00 91.31 84 CYS A O 1
ATOM 688 N N . ALA A 1 85 ? 16.443 8.362 -4.813 1.00 92.06 85 ALA A N 1
ATOM 689 C CA . ALA A 1 85 ? 16.807 7.199 -3.999 1.00 92.06 85 ALA A CA 1
ATOM 690 C C . ALA A 1 85 ? 17.322 7.607 -2.608 1.00 92.06 85 ALA A C 1
ATOM 692 O O . ALA A 1 85 ? 17.746 8.744 -2.407 1.00 92.06 85 ALA A O 1
ATOM 693 N N . ASN A 1 86 ? 17.368 6.643 -1.683 1.00 93.12 86 ASN A N 1
ATOM 694 C CA . ASN A 1 86 ? 18.046 6.750 -0.386 1.00 93.12 86 ASN A CA 1
ATOM 695 C C . ASN A 1 86 ? 17.554 7.898 0.521 1.00 93.12 86 ASN A C 1
ATOM 697 O O . ASN A 1 86 ? 18.358 8.618 1.111 1.00 93.12 86 ASN A O 1
ATOM 701 N N . GLN A 1 87 ? 16.234 8.089 0.625 1.00 90.12 87 GLN A N 1
ATOM 702 C CA . GLN A 1 87 ? 15.626 9.105 1.496 1.00 90.12 87 GLN A CA 1
ATOM 703 C C . GLN A 1 87 ? 14.332 8.602 2.147 1.00 90.12 87 GLN A C 1
ATOM 705 O O . GLN A 1 87 ? 13.552 7.876 1.524 1.00 90.12 87 GLN A O 1
ATOM 710 N N . GLY A 1 88 ? 14.096 9.001 3.400 1.00 90.88 88 GLY A N 1
ATOM 711 C CA . GLY A 1 88 ? 12.907 8.648 4.167 1.00 90.88 88 GLY A CA 1
ATOM 712 C C . GLY A 1 88 ? 12.659 7.137 4.230 1.00 90.88 88 GLY A C 1
ATOM 713 O O . GLY A 1 88 ? 13.485 6.344 4.678 1.00 90.88 88 GLY A O 1
ATOM 714 N N . PHE A 1 89 ? 11.498 6.698 3.760 1.00 93.56 89 PHE A N 1
ATOM 715 C CA . PHE A 1 89 ? 11.091 5.293 3.720 1.00 93.56 89 PHE A CA 1
ATOM 716 C C . PHE A 1 89 ? 11.894 4.445 2.731 1.00 93.56 89 PHE A C 1
ATOM 718 O O . PHE A 1 89 ? 11.874 3.218 2.832 1.00 93.56 89 PHE A O 1
ATOM 725 N N . TYR A 1 90 ? 12.651 5.090 1.844 1.00 94.69 90 TYR A N 1
ATOM 726 C CA . TYR A 1 90 ? 13.579 4.452 0.920 1.00 94.69 90 TYR A CA 1
ATOM 727 C C . TYR A 1 90 ? 15.051 4.591 1.348 1.00 94.69 90 TYR A C 1
ATOM 729 O O . TYR A 1 90 ? 15.945 4.356 0.541 1.00 94.69 90 TYR A O 1
ATOM 737 N N . GLU A 1 91 ? 15.334 4.973 2.598 1.00 92.94 91 GLU A N 1
ATOM 738 C CA . GLU A 1 91 ? 16.699 4.985 3.143 1.00 92.94 91 GLU A CA 1
ATOM 739 C C . GLU A 1 91 ? 17.332 3.591 3.154 1.00 92.94 91 GLU A C 1
ATOM 741 O O . GLU A 1 91 ? 16.733 2.606 3.600 1.00 92.94 91 GLU A O 1
ATOM 746 N N . TRP A 1 92 ? 18.582 3.529 2.700 1.00 94.12 92 TRP A N 1
ATOM 747 C CA . TRP A 1 92 ? 19.367 2.298 2.615 1.00 94.12 92 TRP A CA 1
ATOM 748 C C . TRP A 1 92 ? 19.941 1.915 3.976 1.00 94.12 92 TRP A C 1
ATOM 750 O O . TRP A 1 92 ? 20.001 0.740 4.338 1.00 94.12 92 TRP A O 1
ATOM 760 N N . ASN A 1 93 ? 20.299 2.926 4.765 1.00 87.62 93 ASN A N 1
ATOM 761 C CA . ASN A 1 93 ? 20.802 2.741 6.113 1.00 87.62 93 ASN A CA 1
ATOM 762 C C . ASN A 1 93 ? 19.634 2.525 7.076 1.00 87.62 93 ASN A C 1
ATOM 764 O O . ASN A 1 93 ? 18.623 3.223 7.047 1.00 87.62 93 ASN A O 1
ATOM 768 N N . GLY A 1 94 ? 19.766 1.534 7.940 1.00 85.88 94 GLY A N 1
ATOM 769 C CA . GLY A 1 94 ? 18.820 1.291 9.014 1.00 85.88 94 GLY A CA 1
ATOM 770 C C . GLY A 1 94 ? 19.304 0.154 9.883 1.00 85.88 94 GLY A C 1
ATOM 771 O O . GLY A 1 94 ? 20.272 -0.529 9.547 1.00 85.88 94 GLY A O 1
ATOM 772 N N . GLU A 1 95 ? 18.632 -0.007 11.013 1.00 89.81 95 GLU A N 1
ATOM 773 C CA . GLU A 1 95 ? 18.983 -1.023 11.990 1.00 89.81 95 GLU A CA 1
ATOM 774 C C . GLU A 1 95 ? 18.959 -2.416 11.355 1.00 89.81 95 GLU A C 1
ATOM 776 O O . GLU A 1 95 ? 18.062 -2.743 10.571 1.00 89.81 95 GLU A O 1
ATOM 781 N N . LYS A 1 96 ? 19.984 -3.208 11.668 1.00 92.94 96 LYS A N 1
ATOM 782 C CA . LYS A 1 96 ? 20.202 -4.557 11.153 1.00 92.94 96 LYS A CA 1
ATOM 783 C C . LYS A 1 96 ? 20.762 -5.415 12.277 1.00 92.94 96 LYS A C 1
ATOM 785 O O . LYS A 1 96 ? 21.658 -4.963 12.989 1.00 92.94 96 LYS A O 1
ATOM 790 N N . ARG A 1 97 ? 20.266 -6.645 12.416 1.00 91.81 97 ARG A N 1
ATOM 791 C CA . ARG A 1 97 ? 20.875 -7.619 13.329 1.00 91.81 97 ARG A CA 1
ATOM 792 C C . ARG A 1 97 ? 22.233 -8.077 12.796 1.00 91.81 97 ARG A C 1
ATOM 794 O O . ARG A 1 97 ? 22.458 -8.101 11.587 1.00 91.81 97 ARG A O 1
ATOM 801 N N . LEU A 1 98 ? 23.149 -8.395 13.709 1.00 88.69 98 LEU A N 1
ATOM 802 C CA . LEU A 1 98 ? 24.470 -8.917 13.350 1.00 88.69 98 LEU A CA 1
ATOM 803 C C . LEU A 1 98 ? 24.374 -10.380 12.913 1.00 88.69 98 LEU A C 1
ATOM 805 O O . LEU A 1 98 ? 24.897 -10.738 11.859 1.00 88.69 98 LEU A O 1
ATOM 809 N N . GLU A 1 99 ? 23.650 -11.184 13.691 1.00 90.06 99 GLU A N 1
ATOM 810 C CA . GLU A 1 99 ? 23.410 -12.593 13.395 1.00 90.06 99 GLU A CA 1
ATOM 811 C C . GLU A 1 99 ? 22.384 -12.765 12.274 1.00 90.06 99 GLU A C 1
ATOM 813 O O . GLU A 1 99 ? 21.334 -12.110 12.256 1.00 90.06 99 GLU A O 1
ATOM 818 N N . LYS A 1 100 ? 22.698 -13.667 11.339 1.00 93.38 100 LYS A N 1
ATOM 819 C CA . LYS A 1 100 ? 21.828 -14.023 10.215 1.00 93.38 100 LYS A CA 1
ATOM 820 C C . LYS A 1 100 ? 20.930 -15.191 10.596 1.00 93.38 100 LYS A C 1
ATOM 822 O O . LYS A 1 100 ? 21.417 -16.195 11.102 1.00 93.38 100 LYS A O 1
ATOM 827 N N . HIS A 1 101 ? 19.643 -15.080 10.284 1.00 92.69 101 HIS A N 1
ATOM 828 C CA . HIS A 1 101 ? 18.741 -16.224 10.325 1.00 92.69 101 HIS A CA 1
ATOM 829 C C . HIS A 1 101 ? 19.126 -17.238 9.243 1.00 92.69 101 HIS A C 1
ATOM 831 O O . HIS A 1 101 ? 19.318 -16.869 8.084 1.00 92.69 101 HIS A O 1
ATOM 837 N N . THR A 1 102 ? 19.199 -18.510 9.605 1.00 91.88 102 THR A N 1
ATOM 838 C CA . THR A 1 102 ? 19.529 -19.618 8.719 1.00 91.88 102 THR A CA 1
ATOM 839 C C . THR A 1 102 ? 18.249 -20.318 8.288 1.00 91.88 102 THR A C 1
ATOM 841 O O . THR A 1 102 ? 17.578 -20.984 9.072 1.00 91.88 102 THR A O 1
ATOM 844 N N . PHE A 1 103 ? 17.928 -20.200 7.004 1.00 92.88 103 PHE A N 1
ATOM 845 C CA . PHE A 1 103 ? 16.830 -20.940 6.385 1.00 92.88 103 PHE A CA 1
ATOM 846 C C . PHE A 1 103 ? 17.283 -22.344 5.972 1.00 92.88 103 PHE A C 1
ATOM 848 O O . PHE A 1 103 ? 18.462 -22.554 5.678 1.00 92.88 103 PHE A O 1
ATOM 855 N N . ALA A 1 104 ? 16.352 -23.297 5.893 1.00 92.31 104 ALA A N 1
ATOM 856 C CA . ALA A 1 104 ? 16.650 -24.649 5.424 1.00 92.31 104 ALA A CA 1
ATOM 857 C C . ALA A 1 104 ? 17.120 -24.653 3.961 1.00 92.31 104 ALA A C 1
ATOM 859 O O . ALA A 1 104 ? 18.046 -25.381 3.605 1.00 92.31 104 ALA A O 1
ATOM 860 N N . ASP A 1 105 ? 16.491 -23.829 3.119 1.00 95.38 105 ASP A N 1
ATOM 861 C CA . ASP A 1 105 ? 16.860 -23.622 1.722 1.00 95.38 105 ASP A CA 1
ATOM 862 C C . ASP A 1 105 ? 16.326 -22.278 1.177 1.00 95.38 105 ASP A C 1
ATOM 864 O O . ASP A 1 105 ? 15.615 -21.524 1.850 1.00 95.38 105 ASP A O 1
ATOM 868 N N . LYS A 1 106 ? 16.672 -21.970 -0.082 1.00 97.12 106 LYS A N 1
ATOM 869 C CA . LYS A 1 106 ? 16.204 -20.762 -0.781 1.00 97.12 106 LYS A CA 1
ATOM 870 C C . LYS A 1 106 ? 14.681 -20.743 -0.980 1.00 97.12 106 LYS A C 1
ATOM 872 O O . LYS A 1 106 ? 14.109 -19.657 -1.093 1.00 97.12 106 LYS A O 1
ATOM 877 N N . ALA A 1 107 ? 14.025 -21.903 -1.050 1.00 96.19 107 ALA A N 1
ATOM 878 C CA . ALA A 1 107 ? 12.585 -22.008 -1.277 1.00 96.19 107 ALA A CA 1
ATOM 879 C C . ALA A 1 107 ? 11.808 -21.576 -0.028 1.00 96.19 107 ALA A C 1
ATOM 881 O O . ALA A 1 107 ? 10.897 -20.752 -0.122 1.00 96.19 107 ALA A O 1
ATOM 882 N N . GLU A 1 108 ? 12.221 -22.059 1.146 1.00 95.00 108 GLU A N 1
ATOM 883 C CA . GLU A 1 108 ? 11.679 -21.644 2.440 1.00 95.00 108 GLU A CA 1
ATOM 884 C C . GLU A 1 108 ? 11.881 -20.141 2.667 1.00 95.00 108 GLU A C 1
ATOM 886 O O . GLU A 1 108 ? 10.918 -19.430 2.965 1.00 95.00 108 GLU A O 1
ATOM 891 N N . ALA A 1 109 ? 13.101 -19.638 2.445 1.00 96.44 109 ALA A N 1
ATOM 892 C CA . ALA A 1 109 ? 13.407 -18.212 2.555 1.00 96.44 109 ALA A CA 1
ATOM 893 C C . ALA A 1 109 ? 12.480 -17.361 1.665 1.00 96.44 109 ALA A C 1
ATOM 895 O O . ALA A 1 109 ? 11.891 -16.376 2.109 1.00 96.44 109 ALA A O 1
ATOM 896 N N . SER A 1 110 ? 12.286 -17.782 0.413 1.00 98.06 110 SER A N 1
ATOM 897 C CA . SER A 1 110 ? 11.429 -17.091 -0.559 1.00 98.06 110 SER A CA 1
ATOM 898 C C . SER A 1 110 ? 9.965 -17.076 -0.156 1.00 98.06 110 SER A C 1
ATOM 900 O O . SER A 1 110 ? 9.295 -16.054 -0.305 1.00 98.06 110 SER A O 1
ATOM 902 N N . LEU A 1 111 ? 9.464 -18.197 0.358 1.00 96.12 111 LEU A N 1
ATOM 903 C CA . LEU A 1 111 ? 8.088 -18.318 0.815 1.00 96.12 111 LEU A CA 1
ATOM 904 C C . LEU A 1 111 ? 7.823 -17.406 2.018 1.00 96.12 111 LEU A C 1
ATOM 906 O O . LEU A 1 111 ? 6.856 -16.646 2.010 1.00 96.12 111 LEU A O 1
ATOM 910 N N . ILE A 1 112 ? 8.737 -17.387 2.990 1.00 95.31 112 ILE A N 1
ATOM 911 C CA . ILE A 1 112 ? 8.662 -16.510 4.165 1.00 95.31 112 ILE A CA 1
ATOM 912 C C . ILE A 1 112 ? 8.668 -15.034 3.760 1.00 95.31 112 ILE A C 1
ATOM 914 O O . ILE A 1 112 ? 7.830 -14.265 4.231 1.00 95.31 112 ILE A O 1
ATOM 918 N N . ILE A 1 113 ? 9.563 -14.632 2.853 1.00 97.81 113 ILE A N 1
ATOM 919 C CA . ILE A 1 113 ? 9.631 -13.251 2.358 1.00 97.81 113 ILE A CA 1
ATOM 920 C C . ILE A 1 113 ? 8.354 -12.859 1.605 1.00 97.81 113 ILE A C 1
ATOM 922 O O . ILE A 1 113 ? 7.830 -11.762 1.816 1.00 97.81 113 ILE A O 1
ATOM 926 N N . LYS A 1 114 ? 7.814 -13.746 0.761 1.00 98.12 114 LYS A N 1
ATOM 927 C CA . LYS A 1 114 ? 6.544 -13.510 0.057 1.00 98.12 114 LYS A CA 1
ATOM 928 C C . LYS A 1 114 ? 5.380 -13.360 1.033 1.00 98.12 114 LYS A C 1
ATOM 930 O O . LYS A 1 114 ? 4.577 -12.441 0.870 1.00 98.12 114 LYS A O 1
ATOM 935 N N . ASN A 1 115 ? 5.308 -14.206 2.057 1.00 95.19 115 ASN A N 1
ATOM 936 C CA . ASN A 1 115 ? 4.253 -14.145 3.065 1.00 95.19 115 ASN A CA 1
ATOM 937 C C . ASN A 1 115 ? 4.370 -12.896 3.937 1.00 95.19 115 ASN A C 1
ATOM 939 O O . ASN A 1 115 ? 3.365 -12.231 4.167 1.00 95.19 115 ASN A O 1
ATOM 943 N N . ALA A 1 116 ? 5.582 -12.501 4.331 1.00 96.50 116 ALA A N 1
ATOM 944 C CA . ALA A 1 116 ? 5.811 -11.246 5.042 1.00 96.50 116 ALA A CA 1
ATOM 945 C C . ALA A 1 116 ? 5.402 -10.026 4.199 1.00 96.50 116 ALA A C 1
ATOM 947 O O . ALA A 1 116 ? 4.730 -9.123 4.692 1.00 96.50 116 ALA A O 1
ATOM 948 N N . ALA A 1 117 ? 5.745 -10.004 2.908 1.00 97.94 117 ALA A N 1
ATOM 949 C CA . ALA A 1 117 ? 5.344 -8.927 2.007 1.00 97.94 117 ALA A CA 1
ATOM 950 C C . ALA A 1 117 ? 3.813 -8.844 1.843 1.00 97.94 117 ALA A C 1
ATOM 952 O O . ALA A 1 117 ? 3.262 -7.744 1.908 1.00 97.94 117 ALA A O 1
ATOM 953 N N . LYS A 1 118 ? 3.115 -9.982 1.687 1.00 95.81 118 LYS A N 1
ATOM 954 C CA . LYS A 1 118 ? 1.639 -10.035 1.664 1.00 95.81 118 LYS A CA 1
ATOM 955 C C . LYS A 1 118 ? 1.035 -9.569 2.984 1.00 95.81 118 LYS A C 1
ATOM 957 O O . LYS A 1 118 ? 0.131 -8.742 2.967 1.00 95.81 118 LYS A O 1
ATOM 962 N N . PHE A 1 119 ? 1.583 -10.029 4.105 1.00 94.88 119 PHE A N 1
ATOM 963 C CA . PHE A 1 119 ? 1.181 -9.603 5.442 1.00 94.88 119 PHE A CA 1
ATOM 964 C C . PHE A 1 119 ? 1.316 -8.086 5.616 1.00 94.88 119 PHE A C 1
ATOM 966 O O . PHE A 1 119 ? 0.426 -7.457 6.166 1.00 94.88 119 PHE A O 1
ATOM 973 N N . PHE A 1 120 ? 2.354 -7.455 5.057 1.00 96.75 120 PHE A N 1
ATOM 974 C CA . PHE A 1 120 ? 2.488 -5.993 5.056 1.00 96.75 120 PHE A CA 1
ATOM 975 C C . PHE A 1 120 ? 1.554 -5.248 4.086 1.00 96.75 120 PHE A C 1
ATOM 977 O O . PHE A 1 120 ? 1.525 -4.017 4.128 1.00 96.75 120 PHE A O 1
ATOM 984 N N . GLY A 1 121 ? 0.803 -5.952 3.232 1.00 94.75 121 GLY A N 1
ATOM 985 C CA . GLY A 1 121 ? -0.185 -5.378 2.313 1.00 94.75 121 GLY A CA 1
ATOM 986 C C . GLY A 1 121 ? 0.145 -5.502 0.821 1.00 94.75 121 GLY A C 1
ATOM 987 O O . GLY A 1 121 ? -0.475 -4.816 0.009 1.00 94.75 121 GLY A O 1
ATOM 988 N N . ALA A 1 122 ? 1.125 -6.323 0.425 1.00 97.69 122 ALA A N 1
ATOM 989 C CA . ALA A 1 122 ? 1.418 -6.561 -0.991 1.00 97.69 122 ALA A CA 1
ATOM 990 C C . ALA A 1 122 ? 0.278 -7.318 -1.690 1.00 97.69 122 ALA A C 1
ATOM 992 O O . ALA A 1 122 ? -0.174 -8.353 -1.203 1.00 97.69 122 ALA A O 1
ATOM 993 N N . SER A 1 123 ? -0.119 -6.865 -2.883 1.00 96.81 123 SER A N 1
ATOM 994 C CA . SER A 1 123 ? -1.118 -7.565 -3.703 1.00 96.81 123 SER A CA 1
ATOM 995 C C . SER A 1 123 ? -0.507 -8.733 -4.478 1.00 96.81 123 SER A C 1
ATOM 997 O O . SER A 1 123 ? -1.144 -9.773 -4.612 1.00 96.81 123 SER A O 1
ATOM 999 N N . LEU A 1 124 ? 0.720 -8.575 -4.994 1.00 98.06 124 LEU A N 1
ATOM 1000 C CA . LEU A 1 124 ? 1.524 -9.647 -5.601 1.00 98.06 124 LEU A CA 1
ATOM 1001 C C . LEU A 1 124 ? 2.992 -9.487 -5.205 1.00 98.06 124 LEU A C 1
ATOM 1003 O O . LEU A 1 124 ? 3.464 -8.370 -4.985 1.00 98.06 124 LEU A O 1
ATOM 1007 N N . VAL A 1 125 ? 3.722 -10.600 -5.169 1.00 98.69 125 VAL A N 1
ATOM 1008 C CA . VAL A 1 125 ? 5.153 -10.633 -4.854 1.00 98.69 125 VAL A CA 1
ATOM 1009 C C . VAL A 1 125 ? 5.829 -11.639 -5.771 1.00 98.69 125 VAL A C 1
ATOM 1011 O O . VAL A 1 125 ? 5.358 -12.768 -5.888 1.00 98.69 125 VAL A O 1
ATOM 1014 N N . GLY A 1 126 ? 6.916 -11.221 -6.404 1.00 98.50 126 GLY A N 1
ATOM 1015 C CA . GLY A 1 126 ? 7.765 -12.072 -7.226 1.00 98.50 126 GLY A CA 1
ATOM 1016 C C . GLY A 1 126 ? 9.226 -11.848 -6.866 1.00 98.50 126 GLY A C 1
ATOM 1017 O O . GLY A 1 126 ? 9.593 -10.780 -6.374 1.00 98.50 126 GLY A O 1
ATOM 1018 N N . ILE A 1 127 ? 10.064 -12.844 -7.099 1.00 98.75 127 ILE A N 1
ATOM 1019 C CA . ILE A 1 127 ? 11.503 -12.781 -6.845 1.00 98.75 127 ILE A CA 1
ATOM 1020 C C . ILE A 1 127 ? 12.227 -12.986 -8.172 1.00 98.75 127 ILE A C 1
ATOM 1022 O O . ILE A 1 127 ? 11.904 -13.894 -8.927 1.00 98.75 127 ILE A O 1
ATOM 1026 N N . ALA A 1 128 ? 13.207 -12.140 -8.465 1.00 97.50 128 ALA A N 1
ATOM 1027 C CA . ALA A 1 128 ? 14.070 -12.258 -9.631 1.00 97.50 128 ALA A CA 1
ATOM 1028 C C . ALA A 1 128 ? 15.537 -12.349 -9.203 1.00 97.50 128 ALA A C 1
ATOM 1030 O O . ALA A 1 128 ? 15.938 -11.789 -8.180 1.00 97.50 128 ALA A O 1
ATOM 1031 N N . GLU A 1 129 ? 16.348 -13.004 -10.032 1.00 95.56 129 GLU A N 1
ATOM 1032 C CA . GLU A 1 129 ? 17.802 -12.847 -9.972 1.00 95.56 129 GLU A CA 1
ATOM 1033 C C . GLU A 1 129 ? 18.189 -11.39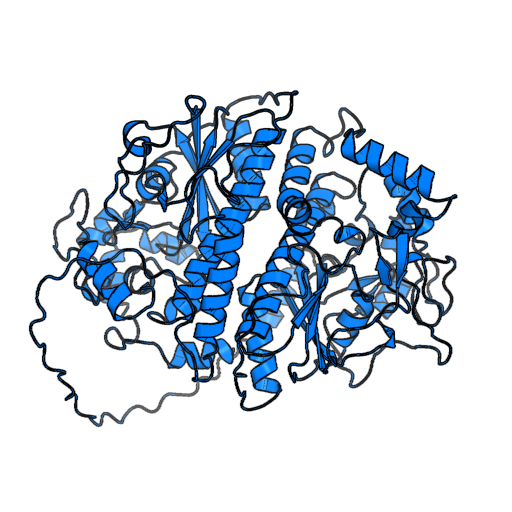5 -10.253 1.00 95.56 129 GLU A C 1
ATOM 1035 O O . GLU A 1 129 ? 17.534 -10.690 -11.032 1.00 95.56 129 GLU A O 1
ATOM 1040 N N . TYR A 1 130 ? 19.287 -10.950 -9.647 1.00 96.50 130 TYR A N 1
ATOM 1041 C CA . TYR A 1 130 ? 19.853 -9.657 -9.985 1.00 96.50 130 TYR A CA 1
ATOM 1042 C C . TYR A 1 130 ? 20.345 -9.633 -11.440 1.00 96.50 130 TYR A C 1
ATOM 1044 O O . TYR A 1 130 ? 21.220 -10.397 -11.838 1.00 96.50 130 TYR A O 1
ATOM 1052 N N . ASP A 1 131 ? 19.799 -8.708 -12.231 1.00 94.25 131 ASP A N 1
ATOM 1053 C CA . ASP A 1 131 ? 20.204 -8.485 -13.615 1.00 94.25 131 ASP A CA 1
ATOM 1054 C C . ASP A 1 131 ? 20.539 -7.007 -13.849 1.00 94.25 131 ASP A C 1
ATOM 1056 O O . ASP A 1 131 ? 19.666 -6.131 -13.899 1.00 94.25 131 ASP A O 1
ATOM 1060 N N . SER A 1 132 ? 21.829 -6.729 -14.040 1.00 93.31 132 SER A N 1
ATOM 1061 C CA . SER A 1 132 ? 22.348 -5.377 -14.261 1.00 93.31 132 SER A CA 1
ATOM 1062 C C . SER A 1 132 ? 21.809 -4.713 -15.534 1.00 93.31 132 SER A C 1
ATOM 1064 O O . SER A 1 132 ? 21.843 -3.487 -15.633 1.00 93.31 132 SER A O 1
ATOM 1066 N N . LYS A 1 133 ? 21.226 -5.469 -16.482 1.00 92.38 133 LYS A N 1
ATOM 1067 C CA . LYS A 1 133 ? 20.569 -4.907 -17.680 1.00 92.38 133 LYS A CA 1
ATOM 1068 C C . LYS A 1 133 ? 19.399 -3.981 -17.329 1.00 92.38 133 LYS A C 1
ATOM 1070 O O . LYS A 1 133 ? 19.048 -3.105 -18.126 1.00 92.38 133 LYS A O 1
ATOM 1075 N N . TRP A 1 134 ? 18.790 -4.152 -16.158 1.00 93.69 134 TRP A N 1
ATOM 1076 C CA . TRP A 1 134 ? 17.633 -3.360 -15.737 1.00 93.69 134 TRP A CA 1
ATOM 1077 C C . TRP A 1 134 ? 17.980 -2.210 -14.791 1.00 93.69 134 TRP A C 1
ATOM 1079 O O . TRP A 1 134 ? 17.144 -1.328 -14.592 1.00 93.69 134 TRP A O 1
ATOM 1089 N N . VAL A 1 135 ? 19.202 -2.177 -14.257 1.00 96.06 135 VAL A N 1
ATOM 1090 C CA . VAL A 1 135 ? 19.715 -1.081 -13.424 1.00 96.06 135 VAL A CA 1
ATOM 1091 C C . VAL A 1 135 ? 20.141 0.073 -14.321 1.00 96.06 135 VAL A C 1
ATOM 1093 O O . VAL A 1 135 ? 20.811 -0.152 -15.329 1.00 96.06 135 VAL A O 1
ATOM 1096 N N . TYR A 1 136 ? 19.744 1.307 -13.992 1.00 96.88 136 TYR A N 1
ATOM 1097 C CA . TYR A 1 136 ? 20.139 2.475 -14.786 1.00 96.88 136 TYR A CA 1
ATOM 1098 C C . TYR A 1 136 ? 21.663 2.553 -14.921 1.00 96.88 136 TYR A C 1
ATOM 1100 O O . TYR A 1 136 ? 22.387 2.306 -13.961 1.00 96.88 136 TYR A O 1
ATOM 1108 N N . SER A 1 137 ? 22.163 2.954 -16.093 1.00 95.44 137 SER A N 1
ATOM 1109 C CA . SER A 1 137 ? 23.614 3.046 -16.330 1.00 95.44 137 SER A CA 1
ATOM 1110 C C . SER A 1 137 ? 24.298 4.131 -15.488 1.00 95.44 137 SER A C 1
ATOM 1112 O O . SER A 1 137 ? 25.512 4.114 -15.313 1.00 95.44 137 SER A O 1
ATOM 1114 N N . SER A 1 138 ? 23.518 5.096 -15.002 1.00 96.31 138 SER A N 1
ATOM 1115 C CA . SER A 1 138 ? 23.891 6.084 -13.993 1.00 96.31 138 SER A CA 1
ATOM 1116 C C . SER A 1 138 ? 22.641 6.472 -13.204 1.00 96.31 138 SER A C 1
ATOM 1118 O O . SER A 1 138 ? 21.550 6.558 -13.783 1.00 96.31 138 SER A O 1
ATOM 1120 N N . TRP A 1 139 ? 22.783 6.707 -11.900 1.00 95.75 139 TRP A N 1
ATOM 1121 C CA . TRP A 1 139 ? 21.722 7.299 -11.080 1.00 95.75 139 TRP A CA 1
ATOM 1122 C C . TRP A 1 139 ? 21.811 8.820 -11.113 1.00 95.75 139 TRP A C 1
ATOM 1124 O O . TRP A 1 139 ? 22.836 9.372 -11.504 1.00 95.75 139 TRP A O 1
ATOM 1134 N N . TYR A 1 140 ? 20.742 9.516 -10.736 1.00 95.06 140 TYR A N 1
ATOM 1135 C CA . TYR A 1 140 ? 20.730 10.978 -10.685 1.00 95.06 140 TYR A CA 1
ATOM 1136 C C . TYR A 1 140 ? 20.671 11.475 -9.239 1.00 95.06 140 TYR A C 1
ATOM 1138 O O . TYR A 1 140 ? 19.721 11.186 -8.515 1.00 95.06 140 TYR A O 1
ATOM 1146 N N . ASP A 1 141 ? 21.677 12.245 -8.829 1.00 91.94 141 ASP A N 1
ATOM 1147 C CA . ASP A 1 141 ? 21.710 12.909 -7.528 1.00 91.94 141 ASP A CA 1
ATOM 1148 C C . ASP A 1 141 ? 20.946 14.237 -7.629 1.00 91.94 141 ASP A C 1
ATOM 1150 O O . ASP A 1 141 ? 21.397 15.184 -8.278 1.00 91.94 141 ASP A O 1
ATOM 1154 N N . PHE A 1 142 ? 19.778 14.312 -6.987 1.00 89.75 142 PHE A N 1
ATOM 1155 C CA . PHE A 1 142 ? 18.909 15.493 -7.013 1.00 89.75 142 PHE A CA 1
ATOM 1156 C C . PHE A 1 142 ? 19.531 16.701 -6.296 1.00 89.75 142 PHE A C 1
ATOM 1158 O O . PHE A 1 142 ? 19.270 17.842 -6.685 1.00 89.75 142 PHE A O 1
ATOM 1165 N N . SER A 1 143 ? 20.393 16.466 -5.299 1.00 88.31 143 SER A N 1
ATOM 1166 C CA . SER A 1 143 ? 21.057 17.526 -4.534 1.00 88.31 143 SER A CA 1
ATOM 1167 C C . SER A 1 143 ? 22.195 18.166 -5.330 1.00 88.31 143 SER A C 1
ATOM 1169 O O . SER A 1 143 ? 22.300 19.390 -5.400 1.00 88.31 143 SER A O 1
ATOM 1171 N N . LYS A 1 144 ? 23.006 17.337 -5.998 1.00 90.62 144 LYS A N 1
ATOM 1172 C CA . LYS A 1 144 ? 24.149 17.778 -6.811 1.00 90.62 144 LYS A CA 1
ATOM 1173 C C . LYS A 1 144 ? 23.775 18.075 -8.262 1.00 90.62 144 LYS A C 1
ATOM 1175 O O . LYS A 1 144 ? 24.577 18.656 -8.984 1.00 90.62 144 LYS A O 1
ATOM 1180 N N . ARG A 1 145 ? 22.569 17.683 -8.687 1.00 90.62 145 ARG A N 1
ATOM 1181 C CA . ARG A 1 145 ? 22.047 17.803 -10.059 1.00 90.62 145 ARG A CA 1
ATOM 1182 C C . ARG A 1 145 ? 22.974 17.194 -11.109 1.00 90.62 145 ARG A C 1
ATOM 1184 O O . ARG A 1 145 ? 23.219 17.782 -12.160 1.00 90.62 145 ARG A O 1
ATOM 1191 N N . GLN A 1 146 ? 23.497 16.009 -10.818 1.00 94.12 146 GLN A N 1
ATOM 1192 C CA . GLN A 1 146 ? 24.432 15.314 -11.696 1.00 94.12 146 GLN A CA 1
ATOM 1193 C C . GLN A 1 146 ? 24.197 13.806 -11.679 1.00 94.12 146 GLN A C 1
ATOM 1195 O O . GLN A 1 146 ? 23.649 13.254 -10.723 1.00 94.12 146 GLN A O 1
ATOM 1200 N N . SER A 1 147 ? 24.648 13.139 -12.738 1.00 95.50 147 SER A N 1
ATOM 1201 C CA . SER A 1 147 ? 24.700 11.681 -12.770 1.00 95.50 147 SER A CA 1
ATOM 1202 C C . SER A 1 147 ? 25.812 11.156 -11.862 1.00 95.50 147 SER A C 1
ATOM 1204 O O . SER A 1 147 ? 26.916 11.698 -11.854 1.00 95.50 147 SER A O 1
ATOM 1206 N N . ILE A 1 148 ? 25.523 10.081 -11.136 1.00 95.25 148 ILE A N 1
ATOM 1207 C CA . ILE A 1 148 ? 26.464 9.353 -10.282 1.00 95.25 148 ILE A CA 1
ATOM 1208 C C . ILE A 1 148 ? 26.530 7.875 -10.707 1.00 95.25 148 ILE A C 1
ATOM 1210 O O . ILE A 1 148 ? 25.575 7.374 -11.317 1.00 95.25 148 ILE A O 1
ATOM 1214 N N . PRO A 1 149 ? 27.636 7.168 -10.415 1.00 95.19 149 PRO A N 1
ATOM 1215 C CA . PRO A 1 149 ? 27.736 5.731 -10.659 1.00 95.19 149 PRO A CA 1
ATOM 1216 C C . PRO A 1 149 ? 26.615 4.940 -9.957 1.00 95.19 149 PRO A C 1
ATOM 1218 O O . PRO A 1 149 ? 26.240 5.295 -8.836 1.00 95.19 149 PRO A O 1
ATOM 1221 N N . PRO A 1 150 ? 26.068 3.882 -10.587 1.00 93.50 150 PRO A N 1
ATOM 1222 C CA . PRO A 1 150 ? 25.022 3.049 -10.002 1.00 93.50 150 PRO A CA 1
ATOM 1223 C C . PRO A 1 150 ? 25.619 1.975 -9.076 1.00 93.50 150 PRO A C 1
ATOM 1225 O O . PRO A 1 150 ? 25.541 0.778 -9.350 1.00 93.50 150 PRO A O 1
ATOM 1228 N N . GLU A 1 151 ? 26.278 2.412 -8.004 1.00 93.25 151 GLU A N 1
ATOM 1229 C CA . GLU A 1 151 ? 27.016 1.537 -7.088 1.00 93.25 151 GLU A CA 1
ATOM 1230 C C . GLU A 1 151 ? 26.178 1.164 -5.863 1.00 93.25 151 GLU A C 1
ATOM 1232 O O . GLU A 1 151 ? 25.801 2.010 -5.050 1.00 93.25 151 GLU A O 1
ATOM 1237 N N . PHE A 1 152 ? 25.898 -0.131 -5.721 1.00 94.62 152 PHE A N 1
ATOM 1238 C CA . PHE A 1 152 ? 25.290 -0.673 -4.511 1.00 94.62 152 PHE A CA 1
ATOM 1239 C C . PHE A 1 152 ? 26.345 -0.812 -3.397 1.00 94.62 152 PHE A C 1
ATOM 1241 O O . PHE A 1 152 ? 27.490 -1.164 -3.680 1.00 94.62 152 PHE A O 1
ATOM 1248 N N . PRO A 1 153 ? 25.978 -0.594 -2.121 1.00 94.50 153 PRO A N 1
ATOM 1249 C CA . PRO A 1 153 ? 26.896 -0.715 -0.985 1.00 94.50 153 PRO A CA 1
ATOM 1250 C C . PRO A 1 153 ? 27.243 -2.167 -0.608 1.00 94.50 153 PRO A C 1
ATOM 1252 O O . PRO A 1 153 ? 28.041 -2.386 0.300 1.00 94.50 153 PRO A O 1
ATOM 1255 N N . PHE A 1 154 ? 26.635 -3.157 -1.263 1.00 95.75 154 PHE A N 1
ATOM 1256 C CA . PHE A 1 154 ? 26.913 -4.584 -1.108 1.00 95.75 154 PHE A CA 1
ATOM 1257 C C . PHE A 1 154 ? 26.559 -5.324 -2.407 1.00 95.75 154 PHE A C 1
ATOM 1259 O O . PHE A 1 154 ? 25.860 -4.782 -3.268 1.00 95.75 154 PHE A O 1
ATOM 1266 N N . GLU A 1 155 ? 27.044 -6.556 -2.552 1.00 96.62 155 GLU A N 1
ATOM 1267 C CA . GLU A 1 155 ? 26.724 -7.420 -3.691 1.00 96.62 155 GLU A CA 1
ATOM 1268 C C . GLU A 1 155 ? 25.274 -7.914 -3.612 1.00 96.62 155 GLU A C 1
ATOM 1270 O O . GLU A 1 155 ? 24.839 -8.433 -2.585 1.00 96.62 155 GLU A O 1
ATOM 1275 N N . ILE A 1 156 ? 24.513 -7.728 -4.691 1.00 97.88 156 ILE A N 1
ATOM 1276 C CA . ILE A 1 156 ? 23.101 -8.114 -4.742 1.00 97.88 156 ILE A CA 1
ATOM 1277 C C . ILE A 1 156 ? 22.988 -9.560 -5.217 1.00 97.88 156 ILE A C 1
ATOM 1279 O O . ILE A 1 156 ? 23.421 -9.876 -6.323 1.00 97.88 156 ILE A O 1
ATOM 1283 N N . GLU A 1 157 ? 22.329 -10.405 -4.427 1.00 96.44 157 GLU A N 1
ATOM 1284 C CA . GLU A 1 157 ? 22.017 -11.782 -4.820 1.00 96.44 157 GLU A CA 1
ATOM 1285 C C . GLU A 1 157 ? 20.601 -11.889 -5.404 1.00 96.44 157 GLU A C 1
ATOM 1287 O O . GLU A 1 157 ? 20.394 -12.537 -6.431 1.00 96.44 157 GLU A O 1
ATOM 1292 N N . SER A 1 158 ? 19.629 -11.200 -4.797 1.00 98.06 158 SER A N 1
ATOM 1293 C CA . SER A 1 158 ? 18.213 -11.319 -5.161 1.00 98.06 158 SER A CA 1
ATOM 1294 C C . SER A 1 158 ? 17.513 -9.963 -5.245 1.00 98.06 158 SER A C 1
ATOM 1296 O O . SER A 1 158 ? 17.849 -9.010 -4.534 1.00 98.06 158 SER A O 1
ATOM 1298 N N . VAL A 1 159 ? 16.479 -9.889 -6.087 1.00 98.62 159 VAL A N 1
ATOM 1299 C CA . VAL A 1 159 ? 15.586 -8.730 -6.194 1.00 98.62 159 VAL A CA 1
ATOM 1300 C C . VAL A 1 159 ? 14.151 -9.165 -5.925 1.00 98.62 159 VAL A C 1
ATOM 1302 O O . VAL A 1 159 ? 13.588 -9.976 -6.655 1.00 98.62 159 VAL A O 1
ATOM 1305 N N . ILE A 1 160 ? 13.534 -8.603 -4.889 1.00 98.88 160 ILE A N 1
ATOM 1306 C CA . ILE A 1 160 ? 12.127 -8.854 -4.556 1.00 98.88 160 ILE A CA 1
ATOM 1307 C C . ILE A 1 160 ? 11.292 -7.757 -5.202 1.00 98.88 160 ILE A C 1
ATOM 1309 O O . ILE A 1 160 ? 11.518 -6.577 -4.941 1.00 98.88 160 ILE A O 1
ATOM 1313 N N . VAL A 1 161 ? 10.314 -8.124 -6.022 1.00 98.81 161 VAL A N 1
ATOM 1314 C CA . VAL A 1 161 ? 9.386 -7.200 -6.676 1.00 98.81 161 VAL A CA 1
ATOM 1315 C C . VAL A 1 161 ? 8.017 -7.325 -6.035 1.00 98.81 161 VAL A C 1
ATOM 1317 O O . VAL A 1 161 ? 7.459 -8.416 -5.938 1.00 98.81 161 VAL A O 1
ATOM 1320 N N . VAL A 1 162 ? 7.451 -6.193 -5.631 1.00 98.81 162 VAL A N 1
ATOM 1321 C CA . VAL A 1 162 ? 6.121 -6.133 -5.022 1.00 98.81 162 VAL A CA 1
ATOM 1322 C C . VAL A 1 162 ? 5.204 -5.295 -5.902 1.00 98.81 162 VAL A C 1
ATOM 1324 O O . VAL A 1 162 ? 5.568 -4.191 -6.317 1.00 98.81 162 VAL A O 1
ATOM 1327 N N . ALA A 1 163 ? 4.008 -5.821 -6.167 1.00 98.38 163 ALA A N 1
ATOM 1328 C CA . ALA A 1 163 ? 2.937 -5.116 -6.854 1.00 98.38 163 ALA A CA 1
ATOM 1329 C C . ALA A 1 163 ? 1.800 -4.764 -5.889 1.00 98.38 163 ALA A C 1
ATOM 1331 O O . ALA A 1 163 ? 1.397 -5.586 -5.064 1.00 98.38 163 ALA A O 1
ATOM 1332 N N . ILE A 1 164 ? 1.267 -3.553 -6.032 1.00 97.69 164 ILE A N 1
ATOM 1333 C CA . ILE A 1 164 ? 0.159 -3.020 -5.235 1.00 97.69 164 ILE A CA 1
ATOM 1334 C C . ILE A 1 164 ? -0.978 -2.667 -6.177 1.00 97.69 164 ILE A C 1
ATOM 1336 O O . ILE A 1 164 ? -0.790 -1.857 -7.087 1.00 97.69 164 ILE A O 1
ATOM 1340 N N . GLU A 1 165 ? -2.138 -3.278 -5.970 1.00 95.62 165 GLU A N 1
ATOM 1341 C CA . GLU A 1 165 ? -3.347 -3.000 -6.735 1.00 95.62 165 GLU A CA 1
ATOM 1342 C C . GLU A 1 165 ? -3.820 -1.557 -6.514 1.00 95.62 165 GLU A C 1
ATOM 1344 O O . GLU A 1 165 ? -3.899 -1.059 -5.393 1.00 95.62 165 GLU A O 1
ATOM 1349 N N . MET A 1 166 ? -4.170 -0.882 -7.606 1.00 94.88 166 MET A N 1
ATOM 1350 C CA . MET A 1 166 ? -4.860 0.406 -7.563 1.00 94.88 166 MET A CA 1
ATOM 1351 C C . MET A 1 166 ? -6.373 0.195 -7.602 1.00 94.88 166 MET A C 1
ATOM 1353 O O . MET A 1 166 ? -6.846 -0.592 -8.420 1.00 94.88 166 MET A O 1
ATOM 1357 N N . GLU A 1 167 ? -7.135 0.945 -6.802 1.00 91.50 167 GLU A N 1
ATOM 1358 C CA . GLU A 1 167 ? -8.602 0.838 -6.713 1.00 91.50 167 GLU A CA 1
ATOM 1359 C C . GLU A 1 167 ? -9.279 0.984 -8.094 1.00 91.50 167 GLU A C 1
ATOM 1361 O O . GLU A 1 167 ? -8.938 1.874 -8.882 1.00 91.50 167 GLU A O 1
ATOM 1366 N N . GLN A 1 168 ? -10.191 0.062 -8.415 1.00 88.94 168 GLN A N 1
ATOM 1367 C CA . GLN A 1 168 ? -10.767 -0.104 -9.749 1.00 88.94 168 GLN A CA 1
ATOM 1368 C C . GLN A 1 168 ? -11.582 1.088 -10.198 1.00 88.94 168 GLN A C 1
ATOM 1370 O O . GLN A 1 168 ? -11.308 1.645 -11.265 1.00 88.94 168 GLN A O 1
ATOM 1375 N N . ASP A 1 169 ? -12.580 1.455 -9.405 1.00 90.25 169 ASP A N 1
ATOM 1376 C CA . ASP A 1 169 ? -13.578 2.435 -9.805 1.00 90.25 169 ASP A CA 1
ATOM 1377 C C . ASP A 1 169 ? -12.925 3.809 -9.955 1.00 90.25 169 ASP A C 1
ATOM 1379 O O . ASP A 1 169 ? -13.154 4.512 -10.937 1.00 90.25 169 ASP A O 1
ATOM 1383 N N . ALA A 1 170 ? -12.001 4.141 -9.058 1.00 92.06 170 ALA A N 1
ATOM 1384 C CA . ALA A 1 170 ? -11.169 5.325 -9.136 1.00 92.06 170 ALA A CA 1
ATOM 1385 C C . ALA A 1 170 ? -10.257 5.331 -10.366 1.00 92.06 170 ALA A C 1
ATOM 1387 O O . ALA A 1 170 ? -10.102 6.367 -11.008 1.00 92.06 170 ALA A O 1
ATOM 1388 N N . CYS A 1 171 ? -9.664 4.198 -10.756 1.00 91.81 171 CYS A N 1
ATOM 1389 C CA . CYS A 1 171 ? -8.894 4.141 -12.001 1.00 91.81 171 CYS A CA 1
ATOM 1390 C C . CYS A 1 171 ? -9.766 4.442 -13.229 1.00 91.81 171 CYS A C 1
ATOM 1392 O O . CYS A 1 171 ? -9.289 5.086 -14.164 1.00 91.81 171 CYS A O 1
ATOM 1394 N N . LEU A 1 172 ? -11.030 4.007 -13.230 1.00 91.00 172 LEU A N 1
ATOM 1395 C CA . LEU A 1 172 ? -11.958 4.201 -14.347 1.00 91.00 172 LEU A CA 1
ATOM 1396 C C . LEU A 1 172 ? -12.383 5.657 -14.549 1.00 91.00 172 LEU A C 1
ATOM 1398 O O . LEU A 1 172 ? -12.797 6.012 -15.649 1.00 91.00 172 LEU A O 1
ATOM 1402 N N . THR A 1 173 ? -12.226 6.518 -13.543 1.00 91.50 173 THR A N 1
ATOM 1403 C CA . THR A 1 173 ? -12.546 7.946 -13.672 1.00 91.50 173 THR A CA 1
ATOM 1404 C C . THR A 1 173 ? -11.447 8.754 -14.365 1.00 91.50 173 THR A C 1
ATOM 1406 O O . THR A 1 173 ? -11.526 9.981 -14.411 1.00 91.50 173 THR A O 1
ATOM 1409 N N . SER A 1 174 ? -10.382 8.111 -14.856 1.00 90.94 174 SER A N 1
ATOM 1410 C CA . SER A 1 174 ? -9.270 8.804 -15.507 1.00 90.94 174 SER A CA 1
ATOM 1411 C C . SER A 1 174 ? -9.754 9.697 -16.663 1.00 90.94 174 SER A C 1
ATOM 1413 O O . SER A 1 174 ? -10.575 9.247 -17.460 1.00 90.94 174 SER A O 1
ATOM 1415 N N . PRO A 1 175 ? -9.242 10.936 -16.809 1.00 90.00 175 PRO A N 1
ATOM 1416 C CA . PRO A 1 175 ? -8.110 11.545 -16.102 1.00 90.00 175 PRO A CA 1
ATOM 1417 C C . PRO A 1 175 ? -8.492 12.401 -14.876 1.00 90.00 175 PRO A C 1
ATOM 1419 O O . PRO A 1 175 ? -7.772 13.346 -14.551 1.00 90.00 175 PRO A O 1
ATOM 1422 N N . SER A 1 176 ? -9.607 12.103 -14.198 1.00 90.31 176 SER A N 1
ATOM 1423 C CA . SER A 1 176 ? -10.046 12.877 -13.030 1.00 90.31 176 SER A CA 1
ATOM 1424 C C . SER A 1 176 ? -9.108 12.750 -11.825 1.00 90.31 176 SER A C 1
ATOM 1426 O O . SER A 1 176 ? -8.272 11.846 -11.728 1.00 90.31 176 SER A O 1
ATOM 1428 N N . LEU A 1 177 ? -9.297 13.635 -10.846 1.00 91.12 177 LEU A N 1
ATOM 1429 C CA . LEU A 1 177 ? -8.508 13.647 -9.615 1.00 91.12 177 LEU A CA 1
ATOM 1430 C C . LEU A 1 177 ? -8.707 12.400 -8.748 1.00 91.12 177 LEU A C 1
ATOM 1432 O O . LEU A 1 177 ? -7.804 12.051 -7.992 1.00 91.12 177 LEU A O 1
ATOM 1436 N N . ILE A 1 178 ? -9.835 11.695 -8.886 1.00 93.06 178 ILE A N 1
ATOM 1437 C CA . ILE A 1 178 ? -10.089 10.429 -8.179 1.00 93.06 178 ILE A CA 1
ATOM 1438 C C . ILE A 1 178 ? -9.112 9.348 -8.673 1.00 93.06 178 ILE A C 1
ATOM 1440 O O . ILE A 1 178 ? -8.481 8.665 -7.866 1.00 93.06 178 ILE A O 1
ATOM 1444 N N . SER A 1 179 ? -8.872 9.271 -9.986 1.00 93.75 179 SER A N 1
ATOM 1445 C CA . SER A 1 179 ? -7.830 8.411 -10.570 1.00 93.75 179 SER A CA 1
ATOM 1446 C C . SER A 1 179 ? -6.432 8.806 -10.081 1.00 93.75 179 SER A C 1
ATOM 1448 O O . SER A 1 179 ? -5.600 7.954 -9.743 1.00 93.75 179 SER A O 1
ATOM 1450 N N . GLY A 1 180 ? -6.187 10.110 -9.944 1.00 93.69 180 GLY A N 1
ATOM 1451 C CA . GLY A 1 180 ? -4.963 10.620 -9.336 1.00 93.69 180 GLY A CA 1
ATOM 1452 C C . GLY A 1 180 ? -4.819 10.278 -7.847 1.00 93.69 180 GLY A C 1
ATOM 1453 O O . GLY A 1 180 ? -3.694 10.076 -7.385 1.00 93.69 180 GLY A O 1
ATOM 1454 N N . ALA A 1 181 ? -5.926 10.167 -7.107 1.00 95.56 181 ALA A N 1
ATOM 1455 C CA . ALA A 1 181 ? -5.949 9.718 -5.719 1.00 95.56 181 ALA A CA 1
ATOM 1456 C C . ALA A 1 181 ? -5.628 8.220 -5.608 1.00 95.56 181 ALA A C 1
ATOM 1458 O O . ALA A 1 181 ? -4.814 7.849 -4.770 1.00 95.56 181 ALA A O 1
ATOM 1459 N N . ALA A 1 182 ? -6.154 7.370 -6.498 1.00 96.00 182 ALA A N 1
ATOM 1460 C CA . ALA A 1 182 ? -5.785 5.948 -6.539 1.00 96.00 182 ALA A CA 1
ATOM 1461 C C . ALA A 1 182 ? -4.281 5.759 -6.788 1.00 96.00 182 ALA A C 1
ATOM 1463 O O . ALA A 1 182 ? -3.628 4.938 -6.147 1.00 96.00 182 ALA A O 1
ATOM 1464 N N . THR A 1 183 ? -3.708 6.581 -7.672 1.00 95.81 183 THR A N 1
ATOM 1465 C CA . THR A 1 183 ? -2.258 6.596 -7.908 1.00 95.81 183 THR A CA 1
ATOM 1466 C C . THR A 1 183 ? -1.491 6.994 -6.647 1.00 95.81 183 THR A C 1
ATOM 1468 O O . THR A 1 183 ? -0.541 6.309 -6.271 1.00 95.81 183 THR A O 1
ATOM 1471 N N . GLY A 1 184 ? -1.906 8.077 -5.982 1.00 95.62 184 GLY A N 1
ATOM 1472 C CA . GLY A 1 184 ? -1.267 8.556 -4.754 1.00 95.62 184 GLY A CA 1
ATOM 1473 C C . GLY A 1 184 ? -1.331 7.560 -3.607 1.00 95.62 184 GLY A C 1
ATOM 1474 O O . GLY A 1 184 ? -0.338 7.368 -2.908 1.00 95.62 184 GLY A O 1
ATOM 1475 N N . LEU A 1 185 ? -2.464 6.872 -3.460 1.00 96.38 185 LEU A N 1
ATOM 1476 C CA . LEU A 1 185 ? -2.624 5.823 -2.462 1.00 96.38 185 LEU A CA 1
ATOM 1477 C C . LEU A 1 185 ? -1.651 4.671 -2.724 1.00 96.38 185 LEU A C 1
ATOM 1479 O O . LEU A 1 185 ? -0.954 4.261 -1.799 1.00 96.38 185 LEU A O 1
ATOM 1483 N N . GLY A 1 186 ? -1.520 4.241 -3.984 1.00 96.88 186 GLY A N 1
ATOM 1484 C CA . GLY A 1 186 ? -0.548 3.221 -4.372 1.00 96.88 186 GLY A CA 1
ATOM 1485 C C . GLY A 1 186 ? 0.898 3.633 -4.071 1.00 96.88 186 GLY A C 1
ATOM 1486 O O . GLY A 1 186 ? 1.662 2.828 -3.553 1.00 96.88 186 GLY A O 1
ATOM 1487 N N . TYR A 1 187 ? 1.284 4.892 -4.310 1.00 97.44 187 TYR A N 1
ATOM 1488 C CA . TYR A 1 187 ? 2.610 5.399 -3.915 1.00 97.44 187 TYR A CA 1
ATOM 1489 C C . TYR A 1 187 ? 2.822 5.421 -2.398 1.00 97.44 187 TYR A C 1
ATOM 1491 O O . TYR A 1 187 ? 3.889 5.034 -1.921 1.00 97.44 187 TYR A O 1
ATOM 1499 N N . SER A 1 188 ? 1.815 5.852 -1.636 1.00 97.25 188 SER A N 1
ATOM 1500 C CA . SER A 1 188 ? 1.872 5.815 -0.174 1.00 97.25 188 SER A CA 1
ATOM 1501 C C . SER A 1 188 ? 2.057 4.380 0.326 1.00 97.25 188 SER A C 1
ATOM 1503 O O . SER A 1 188 ? 2.937 4.140 1.145 1.00 97.25 188 SER A O 1
ATOM 1505 N N . GLN A 1 189 ? 1.308 3.418 -0.222 1.00 97.25 189 GLN A N 1
ATOM 1506 C CA . GLN A 1 189 ? 1.452 1.996 0.102 1.00 97.25 189 GLN A CA 1
ATOM 1507 C C . GLN A 1 189 ? 2.825 1.448 -0.303 1.00 97.25 189 GLN A C 1
ATOM 1509 O O . GLN A 1 189 ? 3.430 0.708 0.469 1.00 97.25 189 GLN A O 1
ATOM 1514 N N . MET A 1 190 ? 3.370 1.858 -1.458 1.00 97.50 190 MET A N 1
ATOM 1515 C CA . MET A 1 190 ? 4.723 1.464 -1.868 1.00 97.50 190 MET A CA 1
ATOM 1516 C C . MET A 1 190 ? 5.757 1.850 -0.816 1.00 97.50 190 MET A C 1
ATOM 1518 O O . MET A 1 190 ? 6.511 0.993 -0.368 1.00 97.50 190 MET A O 1
ATOM 1522 N N . ALA A 1 191 ? 5.759 3.112 -0.384 1.00 95.94 191 ALA A N 1
ATOM 1523 C CA . ALA A 1 191 ? 6.720 3.596 0.601 1.00 95.94 191 ALA A CA 1
ATOM 1524 C C . ALA A 1 191 ? 6.603 2.845 1.942 1.00 95.94 191 ALA A C 1
ATOM 1526 O O . ALA A 1 191 ? 7.601 2.514 2.580 1.00 95.94 191 ALA A O 1
ATOM 1527 N N . GLN A 1 192 ? 5.377 2.555 2.377 1.00 95.56 192 GLN A N 1
ATOM 1528 C CA . GLN A 1 192 ? 5.123 1.854 3.636 1.00 95.56 192 GLN A CA 1
ATOM 1529 C C . GLN A 1 192 ? 5.623 0.405 3.581 1.00 95.56 192 GLN A C 1
ATOM 1531 O O . GLN A 1 192 ? 6.357 -0.040 4.466 1.00 95.56 192 GLN A O 1
ATOM 1536 N N . ILE A 1 193 ? 5.246 -0.328 2.530 1.00 97.44 193 ILE A N 1
ATOM 1537 C CA . ILE A 1 193 ? 5.614 -1.736 2.358 1.00 97.44 193 ILE A CA 1
ATOM 1538 C C . ILE A 1 193 ? 7.118 -1.866 2.129 1.00 97.44 193 ILE A C 1
ATOM 1540 O O . ILE A 1 193 ? 7.738 -2.752 2.714 1.00 97.44 193 ILE A O 1
ATOM 1544 N N . SER A 1 194 ? 7.735 -0.968 1.352 1.00 96.44 194 SER A N 1
ATOM 1545 C CA . SER A 1 194 ? 9.179 -1.008 1.116 1.00 96.44 194 SER A CA 1
ATOM 1546 C C . SER A 1 194 ? 9.970 -0.853 2.415 1.00 96.44 194 SER A C 1
ATOM 1548 O O . SER A 1 194 ? 10.906 -1.616 2.654 1.00 96.44 194 SER A O 1
ATOM 1550 N N . LYS A 1 195 ? 9.567 0.081 3.291 1.00 96.19 195 LYS A N 1
ATOM 1551 C CA . LYS A 1 195 ? 10.217 0.297 4.591 1.00 96.19 195 LYS A CA 1
ATOM 1552 C C . LYS A 1 195 ? 10.044 -0.897 5.528 1.00 96.19 195 LYS A C 1
ATOM 1554 O O . LYS A 1 195 ? 11.022 -1.290 6.168 1.00 96.19 195 LYS A O 1
ATOM 1559 N N . LYS A 1 196 ? 8.836 -1.470 5.609 1.00 97.44 196 LYS A N 1
ATOM 1560 C CA . LYS A 1 196 ? 8.545 -2.656 6.436 1.00 97.44 196 LYS A CA 1
ATOM 1561 C C . LYS A 1 196 ? 9.352 -3.860 5.944 1.00 97.44 196 LYS A C 1
ATOM 1563 O O . LYS A 1 196 ? 10.100 -4.446 6.717 1.00 97.44 196 LYS A O 1
ATOM 1568 N N . LEU A 1 197 ? 9.309 -4.158 4.646 1.00 98.31 197 LEU A N 1
ATOM 1569 C CA . LEU A 1 197 ? 9.978 -5.325 4.070 1.00 98.31 197 LEU A CA 1
ATOM 1570 C C . LEU A 1 197 ? 11.511 -5.236 4.131 1.00 98.31 197 LEU A C 1
ATOM 1572 O O . LEU A 1 197 ? 12.158 -6.204 4.521 1.00 98.31 197 LEU A O 1
ATOM 1576 N N . ALA A 1 198 ? 12.104 -4.078 3.823 1.00 98.19 198 ALA A N 1
ATOM 1577 C CA . ALA A 1 198 ? 13.553 -3.902 3.956 1.00 98.19 198 ALA A CA 1
ATOM 1578 C C . ALA A 1 198 ? 14.012 -3.997 5.419 1.00 98.19 198 ALA A C 1
ATOM 1580 O O . ALA A 1 198 ? 15.049 -4.586 5.712 1.00 98.19 198 ALA A O 1
ATOM 1581 N N . THR A 1 199 ? 13.236 -3.445 6.358 1.00 97.62 199 THR A N 1
ATOM 1582 C CA . THR A 1 199 ? 13.522 -3.590 7.793 1.00 97.62 199 THR A CA 1
ATOM 1583 C C . THR A 1 199 ? 13.405 -5.045 8.238 1.00 97.62 199 THR A C 1
ATOM 1585 O O . THR A 1 199 ? 14.297 -5.511 8.934 1.00 97.62 199 THR A O 1
ATOM 1588 N N . PHE A 1 200 ? 12.409 -5.791 7.761 1.00 98.00 200 PHE A N 1
ATOM 1589 C CA . PHE A 1 200 ? 12.270 -7.218 8.056 1.00 98.00 200 PHE A CA 1
ATOM 1590 C C . PHE A 1 200 ? 13.479 -8.039 7.615 1.00 98.00 200 PHE A C 1
ATOM 1592 O O . PHE A 1 200 ? 14.044 -8.777 8.417 1.00 98.00 200 PHE A O 1
ATOM 1599 N N . ILE A 1 201 ? 13.946 -7.840 6.383 1.00 98.25 201 ILE A N 1
ATOM 1600 C CA . ILE A 1 201 ? 15.142 -8.521 5.871 1.00 98.25 201 ILE A CA 1
ATOM 1601 C C . ILE A 1 201 ? 16.385 -8.152 6.702 1.00 98.25 201 ILE A C 1
ATOM 1603 O O . ILE A 1 201 ? 17.196 -9.018 7.027 1.00 98.25 201 ILE A O 1
ATOM 1607 N N . ARG A 1 202 ? 16.494 -6.891 7.143 1.00 97.75 202 ARG A N 1
ATOM 1608 C CA . ARG A 1 202 ? 17.560 -6.454 8.060 1.00 97.75 202 ARG A CA 1
ATOM 1609 C C . ARG A 1 202 ? 17.454 -7.054 9.461 1.00 97.75 202 ARG A C 1
ATOM 1611 O O . ARG A 1 202 ? 18.478 -7.350 10.076 1.00 97.75 202 ARG A O 1
ATOM 1618 N N . MET A 1 203 ? 16.246 -7.269 9.971 1.00 96.31 203 MET A N 1
ATOM 1619 C CA . MET A 1 203 ? 16.023 -7.957 11.246 1.00 96.31 203 MET A CA 1
ATOM 1620 C C . MET A 1 203 ? 16.295 -9.463 11.157 1.00 96.31 203 MET A C 1
ATOM 1622 O O . MET A 1 203 ? 16.571 -10.082 12.176 1.00 96.31 203 MET A O 1
ATOM 1626 N N . LEU A 1 204 ? 16.306 -10.037 9.952 1.00 96.38 204 LEU A N 1
ATOM 1627 C CA . LEU A 1 204 ? 16.818 -11.386 9.685 1.00 96.38 204 LEU A CA 1
ATOM 1628 C C . LEU A 1 204 ? 18.353 -11.424 9.511 1.00 96.38 204 LEU A C 1
ATOM 1630 O O . LEU A 1 204 ? 18.906 -12.493 9.275 1.00 96.38 204 LEU A O 1
ATOM 1634 N N . GLY A 1 205 ? 19.043 -10.278 9.602 1.00 96.00 205 GLY A N 1
ATOM 1635 C CA . GLY A 1 205 ? 20.507 -10.155 9.508 1.00 96.00 205 GLY A CA 1
ATOM 1636 C C . GLY A 1 205 ? 21.067 -9.912 8.098 1.00 96.00 205 GLY A C 1
ATOM 1637 O O . GLY A 1 205 ? 22.281 -9.783 7.919 1.00 96.00 205 GLY A O 1
ATOM 1638 N N . TYR A 1 206 ? 20.207 -9.801 7.083 1.00 97.25 206 TYR A N 1
ATOM 1639 C CA . TYR A 1 206 ? 20.602 -9.565 5.689 1.00 97.25 206 TYR A CA 1
ATOM 1640 C C . TYR A 1 206 ? 20.593 -8.073 5.335 1.00 97.25 206 TYR A C 1
ATOM 1642 O O . TYR A 1 206 ? 19.929 -7.255 5.969 1.00 97.25 206 TYR A O 1
ATOM 1650 N N . ASN A 1 207 ? 21.347 -7.675 4.315 1.00 97.69 207 ASN A N 1
ATOM 1651 C CA . ASN A 1 207 ? 21.302 -6.316 3.795 1.00 97.69 207 ASN A CA 1
ATOM 1652 C C . ASN A 1 207 ? 20.109 -6.156 2.844 1.00 97.69 207 ASN A C 1
ATOM 1654 O O . ASN A 1 207 ? 19.837 -7.024 2.018 1.00 97.69 207 ASN A O 1
ATOM 1658 N N . ALA A 1 208 ? 19.398 -5.031 2.930 1.00 98.19 208 ALA A N 1
ATOM 1659 C CA . ALA A 1 208 ? 18.256 -4.753 2.065 1.00 98.19 208 ALA A CA 1
ATOM 1660 C C . ALA A 1 208 ? 18.146 -3.267 1.733 1.00 98.19 208 ALA A C 1
ATOM 1662 O O . ALA A 1 208 ? 18.157 -2.419 2.627 1.00 98.19 208 ALA A O 1
ATOM 1663 N N . ILE A 1 209 ? 17.989 -2.970 0.445 1.00 97.62 209 ILE A N 1
ATOM 1664 C CA . ILE A 1 209 ? 17.796 -1.624 -0.086 1.00 97.62 209 ILE A CA 1
ATOM 1665 C C . ILE A 1 209 ? 16.381 -1.504 -0.648 1.00 97.62 209 ILE A C 1
ATOM 1667 O O . ILE A 1 209 ? 16.075 -2.135 -1.666 1.00 97.62 209 ILE A O 1
ATOM 1671 N N . PRO A 1 210 ? 15.510 -0.705 -0.010 1.00 97.44 210 PRO A N 1
ATOM 1672 C CA . PRO A 1 210 ? 14.203 -0.390 -0.559 1.00 97.44 210 PRO A CA 1
ATOM 1673 C C . PRO A 1 210 ? 14.328 0.558 -1.751 1.00 97.44 210 PRO A C 1
ATOM 1675 O O . PRO A 1 210 ? 15.110 1.505 -1.723 1.00 97.44 210 PRO A O 1
ATOM 1678 N N . SER A 1 211 ? 13.517 0.342 -2.786 1.00 97.31 211 SER A N 1
ATOM 1679 C CA . SER A 1 211 ? 13.536 1.181 -3.982 1.00 97.31 211 SER A CA 1
ATOM 1680 C C . SER A 1 211 ? 12.157 1.242 -4.663 1.00 97.31 211 SER A C 1
ATOM 1682 O O . SER A 1 211 ? 11.510 0.227 -4.917 1.00 97.31 211 SER A O 1
ATOM 1684 N N . GLY A 1 212 ? 11.692 2.450 -4.985 1.00 95.94 212 GLY A N 1
ATOM 1685 C CA . GLY A 1 212 ? 10.368 2.744 -5.546 1.00 95.94 212 GLY A CA 1
ATOM 1686 C C . GLY A 1 212 ? 10.400 2.903 -7.066 1.00 95.94 212 GLY A C 1
ATOM 1687 O O . GLY A 1 212 ? 10.396 1.901 -7.779 1.00 95.94 212 GLY A O 1
ATOM 1688 N N . ASN A 1 213 ? 10.476 4.131 -7.588 1.00 95.38 213 ASN A N 1
ATOM 1689 C CA . ASN A 1 213 ? 10.685 4.388 -9.032 1.00 95.38 213 ASN A CA 1
ATOM 1690 C C . ASN A 1 213 ? 12.166 4.623 -9.412 1.00 95.38 213 ASN A C 1
ATOM 1692 O O . ASN A 1 213 ? 12.502 4.798 -10.586 1.00 95.38 213 ASN A O 1
ATOM 1696 N N . ASP A 1 214 ? 13.045 4.673 -8.418 1.00 94.25 214 ASP A N 1
ATOM 1697 C CA . ASP A 1 214 ? 14.478 4.942 -8.521 1.00 94.25 214 ASP A CA 1
ATOM 1698 C C . ASP A 1 214 ? 15.305 3.697 -8.899 1.00 94.25 214 ASP A C 1
ATOM 1700 O O . ASP A 1 214 ? 14.772 2.593 -8.983 1.00 94.25 214 ASP A O 1
ATOM 1704 N N . MET A 1 215 ? 16.611 3.884 -9.124 1.00 94.88 215 MET A N 1
ATOM 1705 C CA . MET A 1 215 ? 17.667 2.867 -9.304 1.00 94.88 215 MET A CA 1
ATOM 1706 C C . MET A 1 215 ? 17.590 1.930 -10.523 1.00 94.88 215 MET A C 1
ATOM 1708 O O . MET A 1 215 ? 18.613 1.687 -11.167 1.00 94.88 215 MET A O 1
ATOM 1712 N N . ALA A 1 216 ? 16.413 1.413 -10.868 1.00 96.00 216 ALA A N 1
ATOM 1713 C CA . ALA A 1 216 ? 16.228 0.422 -11.921 1.00 96.00 216 ALA A CA 1
ATOM 1714 C C . ALA A 1 216 ? 14.830 0.487 -12.556 1.00 96.00 216 ALA A C 1
ATOM 1716 O O . ALA A 1 216 ? 13.880 1.026 -11.984 1.00 96.00 216 ALA A O 1
ATOM 1717 N N . LEU A 1 217 ? 14.690 -0.111 -13.739 1.00 96.12 217 LEU A N 1
ATOM 1718 C CA . LEU A 1 217 ? 13.426 -0.217 -14.464 1.00 96.12 217 LEU A CA 1
ATOM 1719 C C . LEU A 1 217 ? 12.512 -1.273 -13.815 1.00 96.12 217 LEU A C 1
ATOM 1721 O O . LEU A 1 217 ? 12.737 -2.469 -13.972 1.00 96.12 217 LEU A O 1
ATOM 1725 N N . SER A 1 218 ? 11.433 -0.852 -13.147 1.00 97.62 218 SER A N 1
ATOM 1726 C CA . SER A 1 218 ? 10.550 -1.775 -12.408 1.00 97.62 218 SER A CA 1
ATOM 1727 C C . SER A 1 218 ? 9.843 -2.815 -13.288 1.00 97.62 218 SER A C 1
ATOM 1729 O O . SER A 1 218 ? 9.701 -3.963 -12.888 1.00 97.62 218 SER A O 1
ATOM 1731 N N . ILE A 1 219 ? 9.393 -2.435 -14.489 1.00 97.12 219 ILE A N 1
ATOM 1732 C CA . ILE A 1 219 ? 8.604 -3.317 -15.368 1.00 97.12 219 ILE A CA 1
ATOM 1733 C C . ILE A 1 219 ? 9.383 -4.555 -15.834 1.00 97.12 219 ILE A C 1
ATOM 1735 O O . ILE A 1 219 ? 8.860 -5.652 -15.656 1.00 97.12 219 ILE A O 1
ATOM 1739 N N . PRO A 1 220 ? 10.586 -4.447 -16.432 1.00 96.12 220 PRO A N 1
ATOM 1740 C CA . PRO A 1 220 ? 11.311 -5.639 -16.861 1.00 96.12 220 PRO A CA 1
ATOM 1741 C C . PRO A 1 220 ? 11.675 -6.560 -15.691 1.00 96.12 220 PRO A C 1
ATOM 1743 O O . PRO A 1 220 ? 11.533 -7.768 -15.841 1.00 96.12 220 PRO A O 1
ATOM 1746 N N . ILE A 1 221 ? 12.032 -6.015 -14.520 1.00 97.62 221 ILE A N 1
ATOM 1747 C CA . ILE A 1 221 ? 12.296 -6.826 -13.319 1.00 97.62 221 ILE A CA 1
ATOM 1748 C C . ILE A 1 221 ? 11.010 -7.530 -12.858 1.00 97.62 221 ILE A C 1
ATOM 1750 O O . ILE A 1 221 ? 11.048 -8.703 -12.515 1.00 97.62 221 ILE A O 1
ATOM 1754 N N . ALA A 1 222 ? 9.851 -6.868 -12.911 1.00 98.38 222 ALA A N 1
ATOM 1755 C CA . ALA A 1 222 ? 8.572 -7.495 -12.569 1.00 98.38 222 ALA A CA 1
ATOM 1756 C C . ALA A 1 222 ? 8.181 -8.630 -13.528 1.00 98.38 222 ALA A C 1
ATOM 1758 O O . ALA A 1 222 ? 7.634 -9.640 -13.092 1.00 98.38 222 ALA A O 1
ATOM 1759 N N . VAL A 1 223 ? 8.469 -8.486 -14.825 1.00 97.94 223 VAL A N 1
ATOM 1760 C CA . VAL A 1 223 ? 8.268 -9.572 -15.797 1.00 97.94 223 VAL A CA 1
ATOM 1761 C C . VAL A 1 223 ? 9.266 -10.711 -15.547 1.00 97.94 223 VAL A C 1
ATOM 1763 O O . VAL A 1 223 ? 8.872 -11.873 -15.597 1.00 97.94 223 VAL A O 1
ATOM 1766 N N . GLN A 1 224 ? 10.527 -10.395 -15.220 1.00 97.44 224 GLN A N 1
ATOM 1767 C CA . GLN A 1 224 ? 11.536 -11.389 -14.836 1.00 97.44 224 GLN A CA 1
ATOM 1768 C C . GLN A 1 224 ? 11.121 -12.157 -13.572 1.00 97.44 224 GLN A C 1
ATOM 1770 O O . GLN A 1 224 ? 11.290 -13.365 -13.514 1.00 97.44 224 GLN A O 1
ATOM 1775 N N . ALA A 1 225 ? 10.503 -11.470 -12.611 1.00 98.19 225 ALA A N 1
ATOM 1776 C CA . ALA A 1 225 ? 9.961 -12.028 -11.375 1.00 98.19 225 ALA A CA 1
ATOM 1777 C C . ALA A 1 225 ? 8.609 -12.754 -11.554 1.00 98.19 225 ALA A C 1
ATOM 1779 O O . ALA A 1 225 ? 7.923 -13.026 -10.570 1.00 98.19 225 ALA A O 1
ATOM 1780 N N . GLY A 1 226 ? 8.164 -13.000 -12.792 1.00 97.88 226 GLY A N 1
ATOM 1781 C CA . GLY A 1 226 ? 6.946 -13.771 -13.065 1.00 97.88 226 GLY A CA 1
ATOM 1782 C C . GLY A 1 226 ? 5.623 -13.057 -12.773 1.00 97.88 226 GLY A C 1
ATOM 1783 O O . GLY A 1 226 ? 4.578 -13.701 -12.762 1.00 97.88 226 GLY A O 1
ATOM 1784 N N . LEU A 1 227 ? 5.610 -11.734 -12.564 1.00 97.81 227 LEU A N 1
ATOM 1785 C CA . LEU A 1 227 ? 4.382 -11.018 -12.186 1.00 97.81 227 LEU A CA 1
ATOM 1786 C C . LEU A 1 227 ? 3.431 -10.730 -13.359 1.00 97.81 227 LEU A C 1
ATOM 1788 O O . LEU A 1 227 ? 2.256 -10.429 -13.141 1.00 97.81 227 LEU A O 1
ATOM 1792 N N . GLY A 1 228 ? 3.907 -10.783 -14.604 1.00 96.19 228 GLY A N 1
ATOM 1793 C CA . GLY A 1 228 ? 3.069 -10.497 -15.768 1.00 96.19 228 GLY A CA 1
ATOM 1794 C C . GLY A 1 228 ? 3.836 -10.305 -17.071 1.00 96.19 228 GLY A C 1
ATOM 1795 O O . GLY A 1 228 ? 5.008 -10.643 -17.168 1.00 96.19 228 GLY A O 1
ATOM 1796 N N . GLU A 1 229 ? 3.168 -9.722 -18.070 1.00 96.00 229 GLU A N 1
ATOM 1797 C CA . GLU A 1 229 ? 3.732 -9.397 -19.390 1.00 96.00 229 GLU A CA 1
ATOM 1798 C C . GLU A 1 229 ? 3.685 -7.886 -19.665 1.00 96.00 229 GLU A C 1
ATOM 1800 O O . GLU A 1 229 ? 2.842 -7.171 -19.129 1.00 96.00 229 GLU A O 1
ATOM 1805 N N . VAL A 1 230 ? 4.533 -7.379 -20.566 1.00 96.00 230 VAL A N 1
ATOM 1806 C CA . VAL A 1 230 ? 4.452 -5.977 -21.014 1.00 96.00 230 VAL A CA 1
ATOM 1807 C C . VAL A 1 230 ? 3.314 -5.794 -22.024 1.00 96.00 230 VAL A C 1
ATOM 1809 O O . VAL A 1 230 ? 3.255 -6.476 -23.046 1.00 96.00 230 VAL A O 1
ATOM 1812 N N . GLY A 1 231 ? 2.430 -4.829 -21.773 1.00 95.81 231 GLY A N 1
ATOM 1813 C CA . GLY A 1 231 ? 1.358 -4.443 -22.692 1.00 95.81 231 GLY A CA 1
ATOM 1814 C C . GLY A 1 231 ? 1.775 -3.395 -23.730 1.00 95.81 231 GLY A C 1
ATOM 1815 O O . GLY A 1 231 ? 2.792 -2.715 -23.597 1.00 95.81 231 GLY A O 1
ATOM 1816 N N . ARG A 1 232 ? 0.928 -3.177 -24.750 1.00 97.25 232 ARG A N 1
ATOM 1817 C CA . ARG A 1 232 ? 1.097 -2.088 -25.742 1.00 97.25 232 ARG A CA 1
ATOM 1818 C C . ARG A 1 232 ? 1.233 -0.703 -25.101 1.00 97.25 232 ARG A C 1
ATOM 1820 O O . ARG A 1 232 ? 1.950 0.146 -25.618 1.00 97.25 232 ARG A O 1
ATOM 1827 N N . ASN A 1 233 ? 0.537 -0.476 -23.988 1.00 96.00 233 ASN A N 1
ATOM 1828 C CA . ASN A 1 233 ? 0.597 0.768 -23.214 1.00 96.00 233 ASN A CA 1
ATOM 1829 C C . ASN A 1 233 ? 1.920 0.946 -22.442 1.00 96.00 233 ASN A C 1
ATOM 1831 O O . ASN A 1 233 ? 2.063 1.929 -21.720 1.00 96.00 233 ASN A O 1
ATOM 1835 N N . GLY A 1 234 ? 2.858 0.002 -22.563 1.00 95.19 234 GLY A N 1
ATOM 1836 C CA . GLY A 1 234 ? 4.150 0.032 -21.892 1.00 95.19 234 GLY A CA 1
ATOM 1837 C C . GLY A 1 234 ? 4.100 -0.334 -20.410 1.00 95.19 234 GLY A C 1
ATOM 1838 O O . GLY A 1 234 ? 5.133 -0.221 -19.764 1.00 95.19 234 GLY A O 1
ATOM 1839 N N . MET A 1 235 ? 2.945 -0.749 -19.874 1.00 96.50 235 MET A N 1
ATOM 1840 C CA . MET A 1 235 ? 2.767 -1.144 -18.469 1.00 96.50 235 MET A CA 1
ATOM 1841 C C . MET A 1 235 ? 2.924 -2.659 -18.287 1.00 96.50 235 MET A C 1
ATOM 1843 O O . MET A 1 235 ? 2.742 -3.423 -19.239 1.00 96.50 235 MET A O 1
ATOM 1847 N N . LEU A 1 236 ? 3.215 -3.094 -17.057 1.00 97.44 236 LEU A N 1
ATOM 1848 C CA . LEU A 1 236 ? 3.065 -4.496 -16.662 1.00 97.44 236 LEU A CA 1
ATOM 1849 C C . LEU A 1 236 ? 1.574 -4.850 -16.647 1.00 97.44 236 LEU A C 1
ATOM 1851 O O . LEU A 1 236 ? 0.792 -4.148 -16.018 1.00 97.44 236 LEU A O 1
ATOM 1855 N N . ILE A 1 237 ? 1.190 -5.930 -17.315 1.00 97.31 237 ILE A N 1
ATOM 1856 C CA . ILE A 1 237 ? -0.150 -6.508 -17.279 1.00 97.31 237 ILE A CA 1
ATOM 1857 C C . ILE A 1 237 ? -0.067 -7.788 -16.455 1.00 97.31 237 ILE A C 1
ATOM 1859 O O . ILE A 1 237 ? 0.570 -8.753 -16.880 1.00 97.31 237 ILE A O 1
ATOM 1863 N N . THR A 1 238 ? -0.703 -7.795 -15.287 1.00 96.62 238 THR A N 1
ATOM 1864 C CA . THR A 1 238 ? -0.776 -8.978 -14.422 1.00 96.62 238 THR A CA 1
ATOM 1865 C C . THR A 1 238 ? -2.025 -9.808 -14.747 1.00 96.62 238 THR A C 1
ATOM 1867 O O . THR A 1 238 ? -3.033 -9.248 -15.196 1.00 96.62 238 THR A O 1
ATOM 1870 N N . PRO A 1 239 ? -2.011 -11.134 -14.526 1.00 92.62 239 PRO A N 1
ATOM 1871 C CA . PRO A 1 239 ? -3.204 -11.965 -14.688 1.00 92.62 239 PRO A CA 1
ATOM 1872 C C . PRO A 1 239 ? -4.381 -11.564 -13.784 1.00 92.62 239 PRO A C 1
ATOM 1874 O O . PRO A 1 239 ? -5.534 -11.787 -14.154 1.00 92.62 239 PRO A O 1
ATOM 1877 N N . GLN A 1 240 ? -4.103 -11.014 -12.600 1.00 90.25 240 GLN A N 1
ATOM 1878 C CA . GLN A 1 240 ? -5.093 -10.703 -11.566 1.00 90.25 240 GLN A CA 1
ATOM 1879 C C . GLN A 1 240 ? -5.696 -9.308 -11.758 1.00 90.25 240 GLN A C 1
ATOM 1881 O O . GLN A 1 240 ? -6.913 -9.161 -11.782 1.00 90.25 240 GLN A O 1
ATOM 1886 N N . TYR A 1 241 ? -4.850 -8.296 -11.956 1.00 93.44 241 TYR A N 1
ATOM 1887 C CA . TYR A 1 241 ? -5.246 -6.883 -11.879 1.00 93.44 241 TYR A CA 1
ATOM 1888 C C . TYR A 1 241 ? -5.048 -6.124 -13.198 1.00 93.44 241 TYR A C 1
ATOM 1890 O O . TYR A 1 241 ? -5.337 -4.928 -13.295 1.00 93.44 241 TYR A O 1
ATOM 1898 N N . GLY A 1 242 ? -4.529 -6.792 -14.233 1.00 94.50 242 GLY A N 1
ATOM 1899 C CA . GLY A 1 242 ? -4.152 -6.138 -15.478 1.00 94.50 242 GLY A CA 1
ATOM 1900 C C . GLY A 1 242 ? -3.084 -5.061 -15.241 1.00 94.50 242 GLY A C 1
ATOM 1901 O O . GLY A 1 242 ? -2.139 -5.303 -14.489 1.00 94.50 242 GLY A O 1
ATOM 1902 N N . PRO A 1 243 ? -3.187 -3.878 -15.878 1.00 96.38 243 PRO A N 1
ATOM 1903 C CA . PRO A 1 243 ? -2.247 -2.774 -15.673 1.00 96.38 243 PRO A CA 1
ATOM 1904 C C . PRO A 1 243 ? -2.437 -1.981 -14.374 1.00 96.38 243 PRO A C 1
ATOM 1906 O O . PRO A 1 243 ? -1.673 -1.046 -14.140 1.00 96.38 243 PRO A O 1
ATOM 1909 N N . ARG A 1 244 ? -3.453 -2.276 -13.551 1.00 95.25 244 ARG A N 1
ATOM 1910 C CA . ARG A 1 244 ? -3.771 -1.504 -12.336 1.00 95.25 244 ARG A CA 1
ATOM 1911 C C . ARG A 1 244 ? -2.887 -1.888 -11.151 1.00 95.25 244 ARG A C 1
ATOM 1913 O O . ARG A 1 244 ? -3.379 -2.184 -10.067 1.00 95.25 244 ARG A O 1
ATOM 1920 N N . VAL A 1 245 ? -1.576 -1.878 -11.354 1.00 97.00 245 VAL A N 1
ATOM 1921 C CA . VAL A 1 245 ? -0.616 -2.114 -10.279 1.00 97.00 245 VAL A CA 1
ATOM 1922 C C . VAL A 1 245 ? 0.480 -1.060 -10.257 1.00 97.00 245 VAL A C 1
ATOM 1924 O O . VAL A 1 245 ? 0.963 -0.599 -11.292 1.00 97.00 245 VAL A O 1
ATOM 1927 N N . ARG A 1 246 ? 0.904 -0.694 -9.052 1.00 97.69 246 ARG A N 1
ATOM 1928 C CA . ARG A 1 246 ? 2.142 0.046 -8.795 1.00 97.69 246 ARG A CA 1
ATOM 1929 C C . ARG A 1 246 ? 3.220 -0.942 -8.361 1.00 97.69 246 ARG A C 1
ATOM 1931 O O . ARG A 1 246 ? 2.900 -1.966 -7.769 1.00 97.69 246 ARG A O 1
ATOM 1938 N N . LEU A 1 247 ? 4.480 -0.655 -8.680 1.00 98.50 247 LEU A N 1
ATOM 1939 C CA . LEU A 1 247 ? 5.595 -1.582 -8.480 1.00 98.50 247 LEU A CA 1
ATOM 1940 C C . LEU A 1 247 ? 6.679 -0.937 -7.625 1.00 98.50 247 LEU A C 1
ATOM 1942 O O . LEU A 1 247 ? 7.100 0.180 -7.921 1.00 98.50 247 LEU A O 1
ATOM 1946 N N . LEU A 1 248 ? 7.176 -1.678 -6.641 1.00 98.12 248 LEU A N 1
ATOM 1947 C CA . LEU A 1 248 ? 8.412 -1.385 -5.912 1.00 98.12 248 LEU A CA 1
ATOM 1948 C C . LEU A 1 248 ? 9.348 -2.594 -5.980 1.00 98.12 248 LEU A C 1
ATOM 1950 O O . LEU A 1 248 ? 8.937 -3.691 -6.366 1.00 98.12 248 LEU A O 1
ATOM 1954 N N . LYS A 1 249 ? 10.604 -2.390 -5.585 1.00 98.19 249 LYS A N 1
ATOM 1955 C CA . LYS A 1 249 ? 11.623 -3.434 -5.532 1.00 98.19 249 LYS A CA 1
ATOM 1956 C C . LYS A 1 249 ? 12.506 -3.311 -4.293 1.00 98.19 249 LYS A C 1
ATOM 1958 O O . LYS A 1 249 ? 12.780 -2.204 -3.834 1.00 98.19 249 LYS A O 1
ATOM 1963 N N . ILE A 1 250 ? 12.966 -4.446 -3.779 1.00 98.62 250 ILE A N 1
ATOM 1964 C CA . ILE A 1 250 ? 13.986 -4.536 -2.733 1.00 98.62 250 ILE A CA 1
ATOM 1965 C C . ILE A 1 250 ? 15.195 -5.275 -3.305 1.00 98.62 250 ILE A C 1
ATOM 1967 O O . ILE A 1 250 ? 15.045 -6.391 -3.800 1.00 98.62 250 ILE A O 1
ATOM 1971 N N . PHE A 1 251 ? 16.377 -4.670 -3.222 1.00 98.62 251 PHE A N 1
ATOM 1972 C CA . PHE A 1 251 ? 17.647 -5.316 -3.570 1.00 98.62 251 PHE A CA 1
ATOM 1973 C C . PHE A 1 251 ? 18.292 -5.863 -2.298 1.00 98.62 251 PHE A C 1
ATOM 1975 O O . PHE A 1 251 ? 18.374 -5.139 -1.305 1.00 98.62 251 PHE A O 1
ATOM 1982 N N . THR A 1 252 ? 18.727 -7.122 -2.297 1.00 98.56 252 THR A N 1
ATOM 1983 C CA . THR A 1 252 ? 19.240 -7.779 -1.087 1.00 98.56 252 THR A CA 1
ATOM 1984 C C . THR A 1 252 ? 20.364 -8.772 -1.388 1.00 98.56 252 THR A C 1
ATOM 1986 O O . THR A 1 252 ? 20.426 -9.338 -2.478 1.00 98.56 252 THR A O 1
ATOM 1989 N N . ASP A 1 253 ? 21.246 -8.978 -0.408 1.00 97.81 253 ASP A N 1
ATOM 1990 C CA . ASP A 1 253 ? 22.233 -10.069 -0.384 1.00 97.81 253 ASP A CA 1
ATOM 1991 C C . ASP A 1 253 ? 21.634 -11.382 0.158 1.00 97.81 253 ASP A C 1
ATOM 1993 O O . ASP A 1 253 ? 22.351 -12.351 0.392 1.00 97.81 253 ASP A O 1
ATOM 1997 N N . MET A 1 254 ? 20.323 -11.411 0.416 1.00 97.50 254 MET A N 1
ATOM 1998 C CA . MET A 1 254 ? 19.628 -12.602 0.874 1.00 97.50 254 MET A CA 1
ATOM 1999 C C . MET A 1 254 ? 19.497 -13.619 -0.273 1.00 97.50 254 MET A C 1
ATOM 2001 O O . MET A 1 254 ? 18.963 -13.272 -1.335 1.00 97.50 254 MET A O 1
ATOM 2005 N N . PRO A 1 255 ? 19.921 -14.879 -0.069 1.00 97.31 255 PRO A N 1
ATOM 2006 C CA . PRO A 1 255 ? 19.780 -15.935 -1.060 1.00 97.31 255 PRO A CA 1
ATOM 2007 C C . PRO A 1 255 ? 18.316 -16.366 -1.174 1.00 97.31 255 PRO A C 1
ATOM 2009 O O . PRO A 1 255 ? 17.778 -17.018 -0.279 1.00 97.31 255 PRO A O 1
ATOM 2012 N N . LEU A 1 256 ? 17.670 -16.032 -2.292 1.00 98.31 256 LEU A N 1
ATOM 2013 C CA . LEU A 1 256 ? 16.277 -16.382 -2.570 1.00 98.31 256 LEU A CA 1
ATOM 2014 C C . LEU A 1 256 ? 16.168 -17.207 -3.856 1.00 98.31 256 LEU A C 1
ATOM 2016 O O . LEU A 1 256 ? 17.059 -17.198 -4.703 1.00 98.31 256 LEU A O 1
ATOM 2020 N N . GLN A 1 257 ? 15.077 -17.955 -3.980 1.00 98.06 257 GLN A N 1
ATOM 2021 C CA . GLN A 1 257 ? 14.717 -18.735 -5.154 1.00 98.06 257 GLN A CA 1
ATOM 2022 C C . GLN A 1 257 ? 13.938 -17.831 -6.123 1.00 98.06 257 GLN A C 1
ATOM 2024 O O . GLN A 1 257 ? 12.840 -17.383 -5.777 1.00 98.06 257 GLN A O 1
ATOM 2029 N N . PRO A 1 258 ? 14.477 -17.560 -7.323 1.00 98.06 258 PRO A N 1
ATOM 2030 C CA . PRO A 1 258 ? 13.788 -16.772 -8.335 1.00 98.06 258 PRO A CA 1
ATOM 2031 C C . PRO A 1 258 ? 12.518 -17.463 -8.830 1.00 98.06 258 PRO A C 1
ATOM 2033 O O . PRO A 1 258 ? 12.478 -18.683 -9.002 1.00 98.06 258 PRO A O 1
ATOM 2036 N N . ASP A 1 259 ? 11.499 -16.660 -9.105 1.00 98.31 259 ASP A N 1
ATOM 2037 C CA . ASP A 1 259 ? 10.308 -17.080 -9.825 1.00 98.31 259 ASP A CA 1
ATOM 2038 C C . ASP A 1 259 ? 10.572 -17.150 -11.328 1.00 98.31 259 ASP A C 1
ATOM 2040 O O . ASP A 1 259 ? 11.456 -16.480 -11.867 1.00 98.31 259 ASP A O 1
ATOM 2044 N N . LYS A 1 260 ? 9.764 -17.953 -12.021 1.00 97.69 260 LYS A N 1
ATOM 2045 C CA . LYS A 1 260 ? 9.833 -18.064 -13.475 1.00 97.69 260 LYS A CA 1
ATOM 2046 C C . LYS A 1 260 ? 9.030 -16.947 -14.147 1.00 97.69 260 LYS A C 1
ATOM 2048 O O . LYS A 1 260 ? 7.866 -16.744 -13.794 1.00 97.69 260 LYS A O 1
ATOM 2053 N N . PRO A 1 261 ? 9.588 -16.256 -15.157 1.00 97.88 261 PRO A N 1
ATOM 2054 C CA . PRO A 1 261 ? 8.815 -15.391 -16.038 1.00 97.88 261 PRO A CA 1
ATOM 2055 C C . PRO A 1 261 ? 7.595 -16.102 -16.631 1.00 97.88 261 PRO A C 1
ATOM 2057 O O . PRO A 1 261 ? 7.651 -17.294 -16.938 1.00 97.88 261 PRO A O 1
ATOM 2060 N N . ILE A 1 262 ? 6.511 -15.359 -16.873 1.00 97.12 262 ILE A N 1
ATOM 2061 C CA . ILE A 1 262 ? 5.262 -15.925 -17.397 1.00 97.12 262 ILE A CA 1
ATOM 2062 C C . ILE A 1 262 ? 4.785 -15.252 -18.685 1.00 97.12 262 ILE A C 1
ATOM 2064 O O . ILE A 1 262 ? 5.021 -14.070 -18.927 1.00 97.12 262 ILE A O 1
ATOM 2068 N N . THR A 1 263 ? 4.021 -15.999 -19.481 1.00 96.19 263 THR A N 1
ATOM 2069 C CA . THR A 1 263 ? 3.183 -15.469 -20.563 1.00 96.19 263 THR A CA 1
ATOM 2070 C C . THR A 1 263 ? 1.781 -16.062 -20.506 1.00 96.19 263 THR A C 1
ATOM 2072 O O . THR A 1 263 ? 1.609 -17.259 -20.300 1.00 96.19 263 THR A O 1
ATOM 2075 N N . PHE A 1 264 ? 0.773 -15.242 -20.758 1.00 94.81 264 PHE A N 1
ATOM 2076 C CA . PHE A 1 264 ? -0.643 -15.589 -20.830 1.00 94.81 264 PHE A CA 1
ATOM 2077 C C . PHE A 1 264 ? -1.360 -14.924 -22.021 1.00 94.81 264 PHE A C 1
ATOM 2079 O O . PHE A 1 264 ? -2.591 -14.923 -22.096 1.00 94.81 264 PHE A O 1
ATOM 2086 N N . GLY A 1 265 ? -0.596 -14.398 -22.985 1.00 92.75 265 GLY A N 1
ATOM 2087 C CA . GLY A 1 265 ? -1.073 -13.982 -24.305 1.00 92.75 265 GLY A CA 1
ATOM 2088 C C . GLY A 1 265 ? -1.238 -12.474 -24.488 1.00 92.75 265 GLY A C 1
ATOM 2089 O O . GLY A 1 265 ? -1.880 -12.060 -25.458 1.00 92.75 265 GLY A O 1
ATOM 2090 N N . VAL A 1 266 ? -0.657 -11.644 -23.613 1.00 94.19 266 VAL A N 1
ATOM 2091 C CA . VAL A 1 266 ? -0.818 -10.178 -23.658 1.00 94.19 266 VAL A CA 1
ATOM 2092 C C . VAL A 1 266 ? -0.327 -9.604 -24.977 1.00 94.19 266 VAL A C 1
ATOM 2094 O O . VAL A 1 266 ? -1.038 -8.814 -25.602 1.00 94.19 266 VAL A O 1
ATOM 2097 N N . SER A 1 267 ? 0.845 -10.033 -25.448 1.00 92.06 267 SER A N 1
ATOM 2098 C CA . SER A 1 267 ? 1.392 -9.558 -26.725 1.00 92.06 267 SER A CA 1
ATOM 2099 C C . SER A 1 267 ? 0.478 -9.899 -27.910 1.00 92.06 267 SER A C 1
ATOM 2101 O O . SER A 1 267 ? 0.186 -9.032 -28.735 1.00 92.06 267 SER A O 1
ATOM 2103 N N . GLN A 1 268 ? -0.052 -11.126 -27.965 1.00 92.38 268 GLN A N 1
ATOM 2104 C CA . GLN A 1 268 ? -0.951 -11.572 -29.041 1.00 92.38 268 GLN A CA 1
ATOM 2105 C C . GLN A 1 268 ? -2.282 -10.816 -29.033 1.00 92.38 268 GLN A C 1
ATOM 2107 O O . GLN A 1 268 ? -2.805 -10.440 -30.085 1.00 92.38 268 GLN A O 1
ATOM 2112 N N . PHE A 1 269 ? -2.808 -10.535 -27.843 1.00 94.38 269 PHE A N 1
ATOM 2113 C CA . PHE A 1 269 ? -3.993 -9.705 -27.679 1.00 94.38 269 PHE A CA 1
ATOM 2114 C C . PHE A 1 269 ? -3.732 -8.251 -28.108 1.00 94.38 269 PHE A C 1
ATOM 2116 O O . PHE A 1 269 ? -4.518 -7.651 -28.849 1.00 94.38 269 PHE A O 1
ATOM 2123 N N . CYS A 1 270 ? -2.591 -7.689 -27.701 1.00 95.56 270 CYS A N 1
ATOM 2124 C CA . CYS A 1 270 ? -2.194 -6.315 -27.998 1.00 95.56 270 CYS A CA 1
ATOM 2125 C C . CYS A 1 270 ? -2.000 -6.045 -29.495 1.00 95.56 270 CYS A C 1
ATOM 2127 O O . CYS A 1 270 ? -2.251 -4.914 -29.922 1.00 95.56 270 CYS A O 1
ATOM 2129 N N . ILE A 1 271 ? -1.615 -7.047 -30.297 1.00 95.50 271 ILE A N 1
ATOM 2130 C CA . ILE A 1 271 ? -1.529 -6.935 -31.766 1.00 95.50 271 ILE A CA 1
ATOM 2131 C C . ILE A 1 271 ? -2.880 -6.518 -32.370 1.00 95.50 271 ILE A C 1
ATOM 2133 O O . ILE A 1 271 ? -2.903 -5.732 -33.317 1.00 95.50 271 ILE A O 1
ATOM 2137 N N . LYS A 1 272 ? -3.999 -6.996 -31.805 1.00 94.88 272 LYS A N 1
ATOM 2138 C CA . LYS A 1 272 ? -5.355 -6.758 -32.326 1.00 94.88 272 LYS A CA 1
ATOM 2139 C C . LYS A 1 272 ? -6.084 -5.599 -31.638 1.00 94.88 272 LYS A C 1
ATOM 2141 O O . LYS A 1 272 ? -6.752 -4.827 -32.312 1.00 94.88 272 LYS A O 1
ATOM 2146 N N . CYS A 1 273 ? -5.968 -5.478 -30.313 1.00 93.38 273 CYS A N 1
ATOM 2147 C CA . CYS A 1 273 ? -6.854 -4.637 -29.498 1.00 93.38 273 CYS A CA 1
ATOM 2148 C C . CYS A 1 273 ? -6.731 -3.124 -29.757 1.00 93.38 273 CYS A C 1
ATOM 2150 O O . CYS A 1 273 ? -7.738 -2.473 -29.995 1.00 93.38 273 CYS A O 1
ATOM 2152 N N . ARG A 1 274 ? -5.520 -2.555 -29.670 1.00 95.06 274 ARG A N 1
ATOM 2153 C CA . ARG A 1 274 ? -5.200 -1.114 -29.849 1.00 95.06 274 ARG A CA 1
ATOM 2154 C C . ARG A 1 274 ? -5.994 -0.077 -29.025 1.00 95.06 274 ARG A C 1
ATOM 2156 O O . ARG A 1 274 ? -5.597 1.080 -29.020 1.00 95.06 274 ARG A O 1
ATOM 2163 N N . LYS A 1 275 ? -6.965 -0.477 -28.199 1.00 95.44 275 LYS A N 1
ATOM 2164 C CA . LYS A 1 275 ? -7.826 0.417 -27.401 1.00 95.44 275 LYS A CA 1
ATOM 2165 C C . LYS A 1 275 ? -7.083 1.473 -26.572 1.00 95.44 275 LYS A C 1
ATOM 2167 O O . LYS A 1 275 ? -7.540 2.608 -26.477 1.00 95.44 275 LYS A O 1
ATOM 2172 N N . CYS A 1 276 ? -5.935 1.125 -25.985 1.00 96.44 276 CYS A N 1
ATOM 2173 C CA . CYS A 1 276 ? -5.118 2.082 -25.233 1.00 96.44 276 CYS A CA 1
ATOM 2174 C C . CYS A 1 276 ? -4.442 3.139 -26.113 1.00 96.44 276 CYS A C 1
ATOM 2176 O O . CYS A 1 276 ? -4.253 4.256 -25.641 1.00 96.44 276 CYS A O 1
ATOM 2178 N N . ALA A 1 277 ? -4.112 2.810 -27.365 1.00 97.75 277 ALA A N 1
ATOM 2179 C CA . ALA A 1 277 ? -3.631 3.775 -28.346 1.00 97.75 277 ALA A CA 1
ATOM 2180 C C . ALA A 1 277 ? -4.769 4.699 -28.789 1.00 97.75 277 ALA A C 1
ATOM 2182 O O . ALA A 1 277 ? -4.626 5.911 -28.673 1.00 97.75 277 ALA A O 1
ATOM 2183 N N . ASP A 1 278 ? -5.920 4.125 -29.150 1.00 96.56 278 ASP A N 1
ATOM 2184 C CA . ASP A 1 278 ? -7.098 4.876 -29.610 1.00 96.56 278 ASP A CA 1
ATOM 2185 C C . ASP A 1 278 ? -7.641 5.833 -28.536 1.00 96.56 278 ASP A C 1
ATOM 2187 O O . ASP A 1 278 ? -8.132 6.915 -28.840 1.00 96.56 278 ASP A O 1
ATOM 2191 N N . SER A 1 279 ? -7.535 5.448 -27.261 1.00 94.88 279 SER A N 1
ATOM 2192 C CA . SER A 1 279 ? -8.009 6.261 -26.134 1.00 94.88 279 SER A CA 1
ATOM 2193 C C . SER A 1 279 ? -6.956 7.257 -25.627 1.00 94.88 279 SER A C 1
ATOM 2195 O O . SER A 1 279 ? -7.241 8.040 -24.725 1.00 94.88 279 SER A O 1
ATOM 2197 N N . CYS A 1 280 ? -5.712 7.219 -26.114 1.00 96.69 280 CYS A N 1
ATOM 2198 C CA . CYS A 1 280 ? -4.646 8.061 -25.576 1.00 96.69 280 CYS A CA 1
ATOM 2199 C C . CYS A 1 280 ? -4.849 9.529 -25.996 1.00 96.69 280 CYS A C 1
ATOM 2201 O O . CYS A 1 280 ? -4.636 9.845 -27.165 1.00 96.69 280 CYS A O 1
ATOM 2203 N N . PRO A 1 281 ? -5.136 10.465 -25.068 1.00 94.94 281 PRO A N 1
ATOM 2204 C CA . PRO A 1 281 ? -5.374 11.863 -25.443 1.00 94.94 281 PRO A CA 1
ATOM 2205 C C . PRO A 1 281 ? -4.119 12.549 -26.008 1.00 94.94 281 PRO A C 1
ATOM 2207 O O . PRO A 1 281 ? -4.211 13.545 -26.716 1.00 94.94 281 PRO A O 1
ATOM 2210 N N . ALA A 1 282 ? -2.937 12.001 -25.713 1.00 95.94 282 ALA A N 1
ATOM 2211 C CA . ALA A 1 282 ? -1.653 12.512 -26.175 1.00 95.94 282 ALA A CA 1
ATOM 2212 C C . ALA A 1 282 ? -1.175 11.887 -27.498 1.00 95.94 282 ALA A C 1
ATOM 2214 O O . ALA A 1 282 ? -0.126 12.285 -28.002 1.00 95.94 282 ALA A O 1
ATOM 2215 N N . ASN A 1 283 ? -1.868 10.864 -28.022 1.00 96.50 283 ASN A N 1
ATOM 2216 C CA . ASN A 1 283 ? -1.364 10.017 -29.113 1.00 96.50 283 ASN A CA 1
ATOM 2217 C C . ASN A 1 283 ? 0.081 9.532 -28.860 1.00 96.50 283 ASN A C 1
ATOM 2219 O O . ASN A 1 283 ? 0.934 9.522 -29.750 1.00 96.50 283 ASN A O 1
ATOM 2223 N N . ALA A 1 284 ? 0.366 9.191 -27.600 1.00 97.25 284 ALA A N 1
ATOM 2224 C CA . ALA A 1 284 ? 1.686 8.778 -27.131 1.00 97.25 284 ALA A CA 1
ATOM 2225 C C . ALA A 1 284 ? 1.928 7.269 -27.291 1.00 97.25 284 ALA A C 1
ATOM 2227 O O . ALA A 1 284 ? 3.063 6.812 -27.209 1.00 97.25 284 ALA A O 1
ATOM 2228 N N . ILE A 1 285 ? 0.874 6.476 -27.482 1.00 97.81 285 ILE A N 1
ATOM 2229 C CA . ILE A 1 285 ? 0.965 5.018 -27.593 1.00 97.81 285 ILE A CA 1
ATOM 2230 C C . ILE A 1 285 ? 0.897 4.634 -29.081 1.00 97.81 285 ILE A C 1
ATOM 2232 O O . ILE A 1 285 ? -0.026 5.073 -29.768 1.00 97.81 285 ILE A O 1
ATOM 2236 N N . PRO A 1 286 ? 1.830 3.807 -29.589 1.00 96.31 286 PRO A N 1
ATOM 2237 C CA . PRO A 1 286 ? 1.868 3.424 -30.998 1.00 96.31 286 PRO A CA 1
ATOM 2238 C C . PRO A 1 286 ? 0.643 2.591 -31.401 1.00 96.31 286 PRO A C 1
ATOM 2240 O O . PRO A 1 286 ? 0.205 1.691 -30.671 1.00 96.31 286 PRO A O 1
ATOM 2243 N N . SER A 1 287 ? 0.121 2.863 -32.598 1.00 95.00 287 SER A N 1
ATOM 2244 C CA . SER A 1 287 ? -1.049 2.184 -33.183 1.00 95.00 287 SER A CA 1
ATOM 2245 C C . SER A 1 287 ? -0.667 1.010 -34.092 1.00 95.00 287 SER A C 1
ATOM 2247 O O . SER A 1 287 ? -1.527 0.259 -34.559 1.00 95.00 287 SER A O 1
ATOM 2249 N N . GLU A 1 288 ? 0.626 0.826 -34.339 1.00 93.94 288 GLU A N 1
ATOM 2250 C CA . GLU A 1 288 ? 1.185 -0.198 -35.208 1.00 93.94 288 GLU A CA 1
ATOM 2251 C C . GLU A 1 288 ? 0.942 -1.597 -34.619 1.00 93.94 288 GLU A C 1
ATOM 2253 O O . GLU A 1 288 ? 1.202 -1.831 -33.431 1.00 93.94 288 GLU A O 1
ATOM 2258 N N . PRO A 1 289 ? 0.471 -2.577 -35.410 1.00 90.69 289 PRO A N 1
ATOM 2259 C CA . PRO A 1 289 ? 0.171 -3.908 -34.891 1.00 90.69 289 PRO A CA 1
ATOM 2260 C C . PRO A 1 289 ? 1.369 -4.604 -34.249 1.00 90.69 289 PRO A C 1
ATOM 2262 O O . PRO A 1 289 ? 1.181 -5.290 -33.254 1.00 90.69 289 PRO A O 1
ATOM 2265 N N . LYS A 1 290 ? 2.586 -4.419 -34.772 1.00 93.12 290 LYS A N 1
ATOM 2266 C CA . LYS A 1 290 ? 3.786 -5.132 -34.313 1.00 93.12 290 LYS A CA 1
ATOM 2267 C C . LYS A 1 290 ? 4.657 -4.264 -33.392 1.00 93.12 290 LYS A C 1
ATOM 2269 O O . LYS A 1 290 ? 4.746 -3.059 -33.627 1.00 93.12 290 LYS A O 1
ATOM 2274 N N . PRO A 1 291 ? 5.307 -4.857 -32.374 1.00 94.69 291 PRO A N 1
ATOM 2275 C CA . PRO A 1 291 ? 6.336 -4.177 -31.593 1.00 94.69 291 PRO A CA 1
ATOM 2276 C C . PRO A 1 291 ? 7.585 -3.894 -32.446 1.00 94.69 291 PRO A C 1
ATOM 2278 O O . PRO A 1 291 ? 7.765 -4.463 -33.523 1.00 94.69 291 PRO A O 1
ATOM 2281 N N . THR A 1 292 ? 8.461 -3.025 -31.948 1.00 95.19 292 THR A N 1
ATOM 2282 C CA . THR A 1 292 ? 9.732 -2.645 -32.587 1.00 95.19 292 THR A CA 1
ATOM 2283 C C . THR A 1 292 ? 10.887 -2.788 -31.596 1.00 95.19 292 THR A C 1
ATOM 2285 O O . THR A 1 292 ? 10.662 -2.963 -30.403 1.00 95.19 292 THR A O 1
ATOM 2288 N N . MET A 1 293 ? 12.126 -2.727 -32.087 1.00 95.12 293 MET A N 1
ATOM 2289 C CA . MET A 1 293 ? 13.347 -2.712 -31.270 1.00 95.12 293 MET A CA 1
ATOM 2290 C C . MET A 1 293 ? 13.823 -1.293 -30.935 1.00 95.12 293 MET A C 1
ATOM 2292 O O . MET A 1 293 ? 14.752 -1.129 -30.146 1.00 95.12 293 MET A O 1
ATOM 2296 N N . LYS A 1 294 ? 13.249 -0.262 -31.564 1.00 93.62 294 LYS A N 1
ATOM 2297 C CA . LYS A 1 294 ? 13.748 1.114 -31.490 1.00 93.62 294 LYS A CA 1
ATOM 2298 C C . LYS A 1 294 ? 12.689 2.052 -30.922 1.00 93.62 294 LYS A C 1
ATOM 2300 O O . LYS A 1 294 ? 11.605 2.173 -31.487 1.00 93.62 294 LYS A O 1
ATOM 2305 N N . GLY A 1 295 ? 13.042 2.736 -29.838 1.00 91.25 295 GLY A N 1
ATOM 2306 C CA . GLY A 1 295 ? 12.277 3.865 -29.317 1.00 91.25 295 GLY A CA 1
ATOM 2307 C C . GLY A 1 295 ? 12.530 5.138 -30.120 1.00 91.25 295 GLY A C 1
ATOM 2308 O O . GLY A 1 295 ? 13.567 5.282 -30.769 1.00 91.25 295 GLY A O 1
ATOM 2309 N N . ASN A 1 296 ? 11.577 6.063 -30.079 1.00 88.88 296 ASN A N 1
ATOM 2310 C CA . ASN A 1 296 ? 11.627 7.330 -30.812 1.00 88.88 296 ASN A CA 1
ATOM 2311 C C . ASN A 1 296 ? 11.980 8.539 -29.925 1.00 88.88 296 ASN A C 1
ATOM 2313 O O . ASN A 1 296 ? 12.046 9.651 -30.435 1.00 88.88 296 ASN A O 1
ATOM 2317 N N . SER A 1 297 ? 12.224 8.326 -28.629 1.00 91.88 297 SER A N 1
ATOM 2318 C CA . SER A 1 297 ? 12.588 9.365 -27.658 1.00 91.88 297 SER A CA 1
ATOM 2319 C C . SER A 1 297 ? 13.890 9.016 -26.932 1.00 91.88 297 SER A C 1
ATOM 2321 O O . SER A 1 297 ? 14.179 7.843 -26.686 1.00 91.88 297 SER A O 1
ATOM 2323 N N . GLN A 1 298 ? 14.649 10.035 -26.515 1.00 91.94 298 GLN A N 1
ATOM 2324 C CA . GLN A 1 298 ? 15.799 9.883 -25.609 1.00 91.94 298 GLN A CA 1
ATOM 2325 C C . GLN A 1 298 ? 15.400 9.263 -24.261 1.00 91.94 298 GLN A C 1
ATOM 2327 O O . GLN A 1 298 ? 16.209 8.615 -23.602 1.00 91.94 298 GLN A O 1
ATOM 2332 N N . SER A 1 299 ? 14.137 9.423 -23.866 1.00 94.62 299 SER A N 1
ATOM 2333 C CA . SER A 1 299 ? 13.557 8.811 -22.673 1.00 94.62 299 SER A CA 1
ATOM 2334 C C . SER A 1 299 ? 13.096 7.364 -22.903 1.00 94.62 299 SER A C 1
ATOM 2336 O O . SER A 1 299 ? 12.422 6.778 -22.054 1.00 94.62 299 SER A O 1
ATOM 2338 N N . ASN A 1 300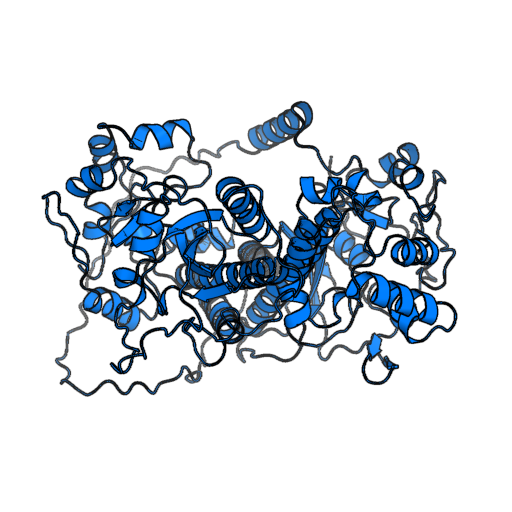 ? 13.444 6.756 -24.041 1.00 93.06 300 ASN A N 1
ATOM 2339 C CA . ASN A 1 300 ? 13.268 5.332 -24.294 1.00 93.06 300 ASN A CA 1
ATOM 2340 C C . ASN A 1 300 ? 14.600 4.575 -24.279 1.00 93.06 300 ASN A C 1
ATOM 2342 O O . ASN A 1 300 ? 15.611 5.026 -24.805 1.00 93.06 300 ASN A O 1
ATOM 2346 N N . CYS A 1 301 ? 14.550 3.341 -23.777 1.00 90.81 301 CYS A N 1
ATOM 2347 C CA . CYS A 1 301 ? 15.657 2.392 -23.843 1.00 90.81 301 CYS A CA 1
ATOM 2348 C C . CYS A 1 301 ? 15.476 1.439 -25.043 1.00 90.81 301 CYS A C 1
ATOM 2350 O O . CYS A 1 301 ? 14.658 0.512 -24.986 1.00 90.81 301 CYS A O 1
ATOM 2352 N N . SER A 1 302 ? 16.162 1.712 -26.158 1.00 93.00 302 SER A N 1
ATOM 2353 C CA . SER A 1 302 ? 16.113 0.877 -27.375 1.00 93.00 302 SER A CA 1
ATOM 2354 C C . SER A 1 302 ? 16.817 -0.472 -27.173 1.00 93.00 302 SER A C 1
ATOM 2356 O O . SER A 1 302 ? 17.695 -0.598 -26.328 1.00 93.00 302 SER A O 1
ATOM 2358 N N . GLY A 1 303 ? 16.461 -1.476 -27.973 1.00 93.56 303 GLY A N 1
ATOM 2359 C CA . GLY A 1 303 ? 17.064 -2.811 -27.935 1.00 93.56 303 GLY A CA 1
ATOM 2360 C C . GLY A 1 303 ? 16.207 -3.881 -27.259 1.00 93.56 303 GLY A C 1
ATOM 2361 O O . GLY A 1 303 ? 16.696 -4.983 -27.058 1.00 93.56 303 GLY A O 1
ATOM 2362 N N . VAL A 1 304 ? 14.943 -3.595 -26.941 1.00 94.06 304 VAL A N 1
ATOM 2363 C CA . VAL A 1 304 ? 13.984 -4.572 -26.398 1.00 94.06 304 VAL A CA 1
ATOM 2364 C C . VAL A 1 304 ? 12.764 -4.607 -27.309 1.00 94.06 304 VAL A C 1
ATOM 2366 O O . VAL A 1 304 ? 12.223 -3.553 -27.634 1.00 94.06 304 VAL A O 1
ATOM 2369 N N . LEU A 1 305 ? 12.307 -5.790 -27.719 1.00 94.88 305 LEU A N 1
ATOM 2370 C CA . LEU A 1 305 ? 11.146 -5.911 -28.599 1.00 94.88 305 LEU A CA 1
ATOM 2371 C C . LEU A 1 305 ? 9.862 -5.570 -27.837 1.00 94.88 305 LEU A C 1
ATOM 2373 O O . LEU A 1 305 ? 9.345 -6.391 -27.082 1.00 94.88 305 LEU A O 1
ATOM 2377 N N . LYS A 1 306 ? 9.339 -4.357 -28.038 1.00 94.81 306 LYS A N 1
ATOM 2378 C CA . LYS A 1 306 ? 8.097 -3.889 -27.404 1.00 94.81 306 LYS A CA 1
ATOM 2379 C C . LYS A 1 306 ? 7.432 -2.755 -28.181 1.00 94.81 306 LYS A C 1
ATOM 2381 O O . LYS A 1 306 ? 7.965 -2.236 -29.161 1.00 94.81 306 LYS A O 1
ATOM 2386 N N . TRP A 1 307 ? 6.251 -2.349 -27.728 1.00 96.56 307 TRP A N 1
ATOM 2387 C CA . TRP A 1 307 ? 5.652 -1.084 -28.145 1.00 96.56 307 TRP A CA 1
ATOM 2388 C C . TRP A 1 307 ? 6.288 0.056 -27.358 1.00 96.56 307 TRP A C 1
ATOM 2390 O O . TRP A 1 307 ? 6.196 0.117 -26.133 1.00 96.56 307 TRP A O 1
ATOM 2400 N N . TYR A 1 308 ? 6.964 0.945 -28.073 1.00 96.12 308 TYR A N 1
ATOM 2401 C CA . TYR A 1 308 ? 7.595 2.115 -27.486 1.00 96.12 308 TYR A CA 1
ATOM 2402 C C . TYR A 1 308 ? 6.587 3.253 -27.413 1.00 96.12 308 TYR A C 1
ATOM 2404 O O . TYR A 1 308 ? 6.211 3.825 -28.432 1.00 96.12 308 TYR A O 1
ATOM 2412 N N . THR A 1 309 ? 6.132 3.557 -26.200 1.00 96.19 309 THR A N 1
ATOM 2413 C CA . THR A 1 309 ? 5.364 4.772 -25.931 1.00 96.19 309 THR A CA 1
ATOM 2414 C C . THR A 1 309 ? 6.275 5.988 -26.029 1.00 96.19 309 THR A C 1
ATOM 2416 O O . THR A 1 309 ? 7.415 5.919 -25.569 1.00 96.19 309 THR A O 1
ATOM 2419 N N . ASP A 1 310 ? 5.750 7.097 -26.536 1.00 97.00 310 ASP A N 1
ATOM 2420 C CA . ASP A 1 310 ? 6.384 8.412 -26.563 1.00 97.00 310 ASP A CA 1
ATOM 2421 C C . ASP A 1 310 ? 6.165 9.118 -25.205 1.00 97.00 310 ASP A C 1
ATOM 2423 O O . ASP A 1 310 ? 5.085 9.665 -24.941 1.00 97.00 310 ASP A O 1
ATOM 2427 N N . PRO A 1 311 ? 7.149 9.075 -24.287 1.00 95.25 311 PRO A N 1
ATOM 2428 C CA . PRO A 1 311 ? 6.986 9.624 -22.946 1.00 95.25 311 PRO A CA 1
ATOM 2429 C C . PRO A 1 311 ? 6.922 11.154 -22.961 1.00 95.25 311 PRO A C 1
ATOM 2431 O O . PRO A 1 311 ? 6.319 11.741 -22.067 1.00 95.25 311 PRO A O 1
ATOM 2434 N N . GLU A 1 312 ? 7.498 11.803 -23.973 1.00 95.38 312 GLU A N 1
ATOM 2435 C CA . GLU A 1 312 ? 7.521 13.257 -24.097 1.00 95.38 312 GLU A CA 1
ATOM 2436 C C . GLU A 1 312 ? 6.129 13.789 -24.423 1.00 95.38 312 GLU A C 1
ATOM 2438 O O . GLU A 1 312 ? 5.663 14.723 -23.769 1.00 95.38 312 GLU A O 1
ATOM 2443 N N . LYS A 1 313 ? 5.415 13.151 -25.362 1.00 95.69 313 LYS A N 1
ATOM 2444 C CA . LYS A 1 313 ? 3.997 13.454 -25.621 1.00 95.69 313 LYS A CA 1
ATOM 2445 C C . LYS A 1 313 ? 3.124 13.182 -24.403 1.00 95.69 313 LYS A C 1
ATOM 2447 O O . LYS A 1 313 ? 2.286 14.013 -24.057 1.00 95.69 313 LYS A O 1
ATOM 2452 N N . CYS A 1 314 ? 3.333 12.043 -23.738 1.00 95.62 314 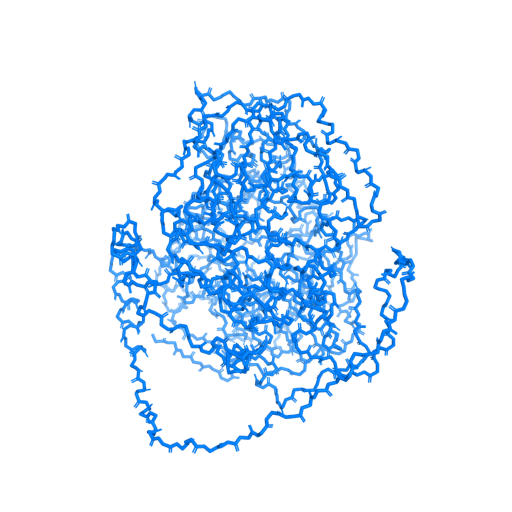CYS A N 1
ATOM 2453 C CA . CYS A 1 314 ? 2.592 11.693 -22.526 1.00 95.62 314 CYS A CA 1
ATOM 2454 C C . CYS A 1 314 ? 2.754 12.776 -21.448 1.00 95.62 314 CYS A C 1
ATOM 2456 O O . CYS A 1 314 ? 1.765 13.252 -20.895 1.00 95.62 314 CYS A O 1
ATOM 2458 N N . TYR A 1 315 ? 3.986 13.225 -21.202 1.00 93.81 315 TYR A N 1
ATOM 2459 C CA . TYR A 1 315 ? 4.273 14.226 -20.180 1.00 93.81 315 TYR A CA 1
ATOM 2460 C C . TYR A 1 315 ? 3.814 15.639 -20.565 1.00 93.81 315 TYR A C 1
ATOM 2462 O O . TYR A 1 315 ? 3.279 16.357 -19.724 1.00 93.81 315 TYR A O 1
ATOM 2470 N N . LYS A 1 316 ? 3.917 16.022 -21.847 1.00 92.81 316 LYS A N 1
ATOM 2471 C CA . LYS A 1 316 ? 3.335 17.274 -22.368 1.00 92.81 316 LYS A CA 1
ATOM 2472 C C . LYS A 1 316 ? 1.818 17.331 -22.136 1.00 92.81 316 LYS A C 1
ATOM 2474 O O . LYS A 1 316 ? 1.290 18.396 -21.836 1.00 92.81 316 LYS A O 1
ATOM 2479 N N . PHE A 1 317 ? 1.118 16.196 -22.195 1.00 92.31 317 PHE A N 1
ATOM 2480 C CA . PHE A 1 317 ? -0.299 16.147 -21.828 1.00 92.31 317 PHE A CA 1
ATOM 2481 C C . PHE A 1 317 ? -0.542 16.354 -20.327 1.00 92.31 317 PHE A C 1
ATOM 2483 O O . PHE A 1 317 ? -1.562 16.928 -19.975 1.00 92.31 317 PHE A O 1
ATOM 2490 N N . TRP A 1 318 ? 0.365 15.947 -19.432 1.00 90.50 318 TRP A N 1
ATOM 2491 C CA . TRP A 1 318 ? 0.181 16.153 -17.985 1.00 90.50 318 TRP A CA 1
ATOM 2492 C C . TRP A 1 318 ? 0.205 17.635 -17.604 1.00 90.50 318 TRP A C 1
ATOM 2494 O O . TRP A 1 318 ? -0.562 18.047 -16.738 1.00 90.50 318 TRP A O 1
ATOM 2504 N N . ASP A 1 319 ? 1.032 18.436 -18.283 1.00 86.69 319 ASP A N 1
ATOM 2505 C CA . ASP A 1 319 ? 1.014 19.903 -18.189 1.00 86.69 319 ASP A CA 1
ATOM 2506 C C . ASP A 1 319 ? -0.369 20.464 -18.568 1.00 86.69 319 ASP A C 1
ATOM 2508 O O . ASP A 1 319 ? -0.975 21.203 -17.797 1.00 86.69 319 ASP A O 1
ATOM 2512 N N . LEU A 1 320 ? -0.928 20.020 -19.700 1.00 84.25 320 LEU A N 1
ATOM 2513 C CA . LEU A 1 320 ? -2.262 20.437 -20.159 1.00 84.25 320 LEU A CA 1
ATOM 2514 C C . LEU A 1 320 ? -3.399 19.945 -19.250 1.00 84.25 320 LEU A C 1
ATOM 2516 O O . LEU A 1 320 ? -4.374 20.659 -19.030 1.00 84.25 320 LEU A O 1
AT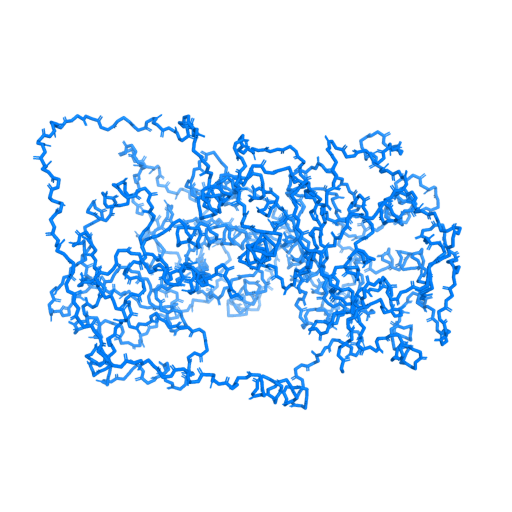OM 2520 N N . ASN A 1 321 ? -3.281 18.722 -18.737 1.00 84.38 321 ASN A N 1
ATOM 2521 C CA . ASN A 1 321 ? -4.266 18.073 -17.875 1.00 84.38 321 ASN A CA 1
ATOM 2522 C C . ASN A 1 321 ? -4.224 18.609 -16.432 1.00 84.38 321 ASN A C 1
ATOM 2524 O O . ASN A 1 321 ? -5.166 18.405 -15.670 1.00 84.38 321 ASN A O 1
ATOM 2528 N N . GLY A 1 322 ? -3.123 19.258 -16.034 1.00 79.56 322 GLY A N 1
ATOM 2529 C CA . GLY A 1 322 ? -2.887 19.736 -14.670 1.00 79.56 322 GLY A CA 1
ATOM 2530 C C . GLY A 1 322 ? -2.640 18.625 -13.642 1.00 79.56 322 GLY A C 1
ATOM 2531 O O . GLY A 1 322 ? -2.585 18.899 -12.448 1.00 79.56 322 GLY A O 1
ATOM 2532 N N . GLY A 1 323 ? -2.490 17.373 -14.080 1.00 82.94 323 GLY A N 1
ATOM 2533 C CA . GLY A 1 323 ? -2.399 16.197 -13.219 1.00 82.94 323 GLY A CA 1
ATOM 2534 C C . GLY A 1 323 ? -1.957 14.951 -13.980 1.00 82.94 323 GLY A C 1
ATOM 2535 O O . GLY A 1 323 ? -1.801 14.968 -15.205 1.00 82.94 323 GLY A O 1
ATOM 2536 N N . ASN A 1 324 ? -1.766 13.853 -13.251 1.00 86.31 324 ASN A N 1
ATOM 2537 C CA . ASN A 1 324 ? -1.430 12.569 -13.855 1.00 86.31 324 ASN A CA 1
ATOM 2538 C C . ASN A 1 324 ? -2.588 12.012 -14.702 1.00 86.31 324 ASN A C 1
ATOM 2540 O O . ASN A 1 324 ? -3.757 12.333 -14.510 1.00 86.31 324 ASN A O 1
ATOM 2544 N N . CYS A 1 325 ? -2.243 11.170 -15.674 1.00 91.38 325 CYS A N 1
ATOM 2545 C CA . CYS A 1 325 ? -3.202 10.440 -16.496 1.00 91.38 325 CYS A CA 1
ATOM 2546 C C . CYS A 1 325 ? -3.112 8.945 -16.174 1.00 91.38 325 CYS A C 1
ATOM 2548 O O . CYS A 1 325 ? -2.091 8.450 -15.702 1.00 91.38 325 CYS A O 1
ATOM 2550 N N . SER A 1 326 ? -4.175 8.201 -16.441 1.00 92.88 326 SER A N 1
ATOM 2551 C CA . SER A 1 326 ? -4.212 6.738 -16.352 1.00 92.88 326 SER A CA 1
ATOM 2552 C C . SER A 1 326 ? -5.184 6.151 -17.374 1.00 92.88 326 SER A C 1
ATOM 2554 O O . SER A 1 326 ? -5.633 5.019 -17.227 1.00 92.88 326 SER A O 1
ATOM 2556 N N . ASN A 1 327 ? -5.499 6.883 -18.450 1.00 94.38 327 ASN A N 1
ATOM 2557 C CA . ASN A 1 327 ? -6.519 6.442 -19.400 1.00 94.38 327 ASN A CA 1
ATOM 2558 C C . ASN A 1 327 ? -6.130 5.128 -20.096 1.00 94.38 327 ASN A C 1
ATOM 2560 O O . ASN A 1 327 ? -6.969 4.266 -20.339 1.00 94.38 327 ASN A O 1
ATOM 2564 N N . CYS A 1 328 ? -4.832 4.925 -20.348 1.00 95.31 328 CYS A N 1
ATOM 2565 C CA . CYS A 1 328 ? -4.301 3.680 -20.905 1.00 95.31 328 CYS A CA 1
ATOM 2566 C C . CYS A 1 328 ? -4.379 2.484 -19.941 1.00 95.31 328 CYS A C 1
ATOM 2568 O O . CYS A 1 328 ? -4.356 1.341 -20.402 1.00 95.31 328 CYS A O 1
ATOM 2570 N N . ILE A 1 329 ? -4.462 2.742 -18.632 1.00 95.12 329 ILE A N 1
ATOM 2571 C CA . ILE A 1 329 ? -4.767 1.744 -17.607 1.00 95.12 329 ILE A CA 1
ATOM 2572 C C . ILE A 1 329 ? -6.276 1.515 -17.630 1.00 95.12 329 ILE A C 1
ATOM 2574 O O . ILE A 1 329 ? -6.697 0.405 -17.925 1.00 95.12 329 ILE A O 1
ATOM 2578 N N . ALA A 1 330 ? -7.084 2.562 -17.437 1.00 92.31 330 ALA A N 1
ATOM 2579 C CA . ALA A 1 330 ? -8.546 2.520 -17.334 1.00 92.31 330 ALA A CA 1
ATOM 2580 C C . ALA A 1 330 ? -9.235 1.785 -18.497 1.00 92.31 330 ALA A C 1
ATOM 2582 O O . ALA A 1 330 ? -10.079 0.916 -18.284 1.00 92.31 330 ALA A O 1
ATOM 2583 N N . CYS A 1 331 ? -8.848 2.089 -19.738 1.00 92.69 331 CYS A N 1
ATOM 2584 C CA . CYS A 1 331 ? -9.486 1.515 -20.922 1.00 92.69 331 CYS A CA 1
ATOM 2585 C C . CYS A 1 331 ? -9.042 0.074 -21.239 1.00 92.69 331 CYS A C 1
ATOM 2587 O O . CYS A 1 331 ? -9.657 -0.570 -22.098 1.00 92.69 331 CYS A O 1
ATOM 2589 N N . CYS A 1 332 ? -7.977 -0.427 -20.597 1.00 94.50 332 CYS A N 1
ATOM 2590 C CA . CYS A 1 332 ? -7.380 -1.719 -20.917 1.00 94.50 332 CYS A CA 1
ATOM 2591 C C . CYS A 1 332 ? -8.355 -2.872 -20.616 1.00 94.50 332 CYS A C 1
ATOM 2593 O O . CYS A 1 332 ? -8.808 -2.996 -19.479 1.00 94.50 332 CYS A O 1
ATOM 2595 N N . PRO A 1 333 ? -8.639 -3.773 -21.578 1.00 91.56 333 PRO A N 1
ATOM 2596 C CA . PRO A 1 333 ? -9.520 -4.920 -21.334 1.00 91.56 333 PRO A CA 1
ATOM 2597 C C . PRO A 1 333 ? -9.006 -5.914 -20.283 1.00 91.56 333 PRO A C 1
ATOM 2599 O O . PRO A 1 333 ? -9.791 -6.701 -19.772 1.00 91.56 333 PRO A O 1
ATOM 2602 N N . TYR A 1 334 ? -7.709 -5.876 -19.954 1.00 90.19 334 TYR A N 1
ATOM 2603 C CA . TYR A 1 334 ? -7.126 -6.693 -18.886 1.00 90.19 334 TYR A CA 1
ATOM 2604 C C . TYR A 1 334 ? -7.418 -6.174 -17.478 1.00 90.19 334 TYR A C 1
ATOM 2606 O O . TYR A 1 334 ? -7.122 -6.886 -16.524 1.00 90.19 334 TYR A O 1
ATOM 2614 N N . ASN A 1 335 ? -8.017 -4.987 -17.323 1.00 80.38 335 ASN A N 1
ATOM 2615 C CA . ASN A 1 335 ? -8.729 -4.674 -16.088 1.00 80.38 335 ASN A CA 1
ATOM 2616 C C . ASN A 1 335 ? -9.892 -5.658 -16.024 1.00 80.38 335 ASN A C 1
ATOM 2618 O O . ASN A 1 335 ? -10.948 -5.360 -16.567 1.00 80.38 335 ASN A O 1
ATOM 2622 N N . LYS A 1 336 ? -9.690 -6.863 -15.488 1.00 64.75 336 LYS A N 1
ATOM 2623 C CA . LYS A 1 336 ? -10.759 -7.847 -15.361 1.00 64.75 336 LYS A CA 1
ATOM 2624 C C . LYS A 1 336 ? -11.899 -7.178 -14.604 1.00 64.75 336 LYS A C 1
ATOM 2626 O O . LYS A 1 336 ? -11.765 -6.781 -13.449 1.00 64.75 336 LYS A O 1
ATOM 2631 N N . TRP A 1 337 ? -12.982 -6.919 -15.319 1.00 58.91 337 TRP A N 1
ATOM 2632 C CA . TRP A 1 337 ? -14.159 -6.292 -14.752 1.00 58.91 337 TRP A CA 1
ATOM 2633 C C . TRP A 1 337 ? -14.833 -7.362 -13.907 1.00 58.91 337 TRP A C 1
ATOM 2635 O O . TRP A 1 337 ? -14.922 -8.516 -14.333 1.00 58.91 337 TRP A O 1
ATOM 2645 N N . SER A 1 338 ? -15.380 -6.987 -12.758 1.00 48.78 338 SER A N 1
ATOM 2646 C CA . SER A 1 338 ? -16.334 -7.814 -12.019 1.00 48.78 338 SER A CA 1
ATOM 2647 C C . SER A 1 338 ? -17.678 -7.907 -12.767 1.00 48.78 338 SER A C 1
ATOM 2649 O O . SER A 1 338 ? -18.755 -7.778 -12.193 1.00 48.78 338 SER A O 1
ATOM 2651 N N . SER A 1 339 ? -17.653 -8.118 -14.086 1.00 47.62 339 SER A N 1
ATOM 2652 C CA . SER A 1 339 ? -18.840 -8.462 -14.850 1.00 47.62 339 SER A CA 1
ATOM 2653 C C . SER A 1 339 ? -19.186 -9.933 -14.616 1.00 47.62 339 SER A C 1
ATOM 2655 O O . SER A 1 339 ? -18.324 -10.800 -14.464 1.00 47.62 339 SER A O 1
ATOM 2657 N N . TRP A 1 340 ? -20.487 -10.217 -14.578 1.00 43.34 340 TRP A N 1
ATOM 2658 C CA . TRP A 1 340 ? -21.053 -11.508 -14.170 1.00 43.34 340 TRP A CA 1
ATOM 2659 C C . TRP A 1 340 ? -20.472 -12.729 -14.912 1.00 43.34 340 TRP A C 1
ATOM 2661 O O . TRP A 1 340 ? -20.395 -13.811 -14.338 1.00 43.34 340 TRP A O 1
ATOM 2671 N N . HIS A 1 341 ? -20.027 -12.562 -16.162 1.00 52.16 341 HIS A N 1
ATOM 2672 C CA . HIS A 1 341 ? -19.418 -13.624 -16.968 1.00 52.16 341 HIS A CA 1
ATOM 2673 C C . HIS A 1 341 ? -17.939 -13.877 -16.625 1.00 52.16 341 HIS A C 1
ATOM 2675 O O . HIS A 1 341 ? -17.503 -15.023 -16.687 1.00 52.16 341 HIS A O 1
ATOM 2681 N N . HIS A 1 342 ? -17.180 -12.855 -16.207 1.00 49.62 342 HIS A N 1
ATOM 2682 C CA . HIS A 1 342 ? -15.794 -13.017 -15.744 1.00 49.62 342 HIS A CA 1
ATOM 2683 C C . HIS A 1 342 ? -15.732 -13.596 -14.322 1.00 49.62 342 HIS A C 1
ATOM 2685 O O . HIS A 1 342 ? -14.953 -14.517 -14.066 1.00 49.62 342 HIS A O 1
ATOM 2691 N N . GLY A 1 343 ? -16.640 -13.168 -13.437 1.00 49.53 343 GLY A N 1
ATOM 2692 C CA . GLY A 1 343 ? -16.778 -13.754 -12.100 1.00 49.53 343 GLY A CA 1
ATOM 2693 C C . GLY A 1 343 ? -17.232 -15.221 -12.111 1.00 49.53 343 GLY A C 1
ATOM 2694 O O . GLY A 1 343 ? -16.904 -15.966 -11.193 1.00 49.53 343 GLY A O 1
ATOM 2695 N N . LEU A 1 344 ? -17.947 -15.673 -13.152 1.00 45.44 344 LEU A N 1
ATOM 2696 C CA . LEU A 1 344 ? -18.312 -17.085 -13.321 1.00 45.44 344 LEU A CA 1
ATOM 2697 C C . LEU A 1 344 ? -17.087 -17.944 -13.657 1.00 45.44 344 LEU A C 1
ATOM 2699 O O . LEU A 1 344 ? -16.933 -19.025 -13.101 1.00 45.44 344 LEU A O 1
ATOM 2703 N N . THR A 1 345 ? -16.199 -17.459 -14.530 1.00 51.06 345 THR A N 1
ATOM 2704 C CA . THR A 1 345 ? -14.965 -18.177 -14.884 1.00 51.06 345 THR A CA 1
ATOM 2705 C C . THR A 1 345 ? -13.967 -18.253 -13.732 1.00 51.06 345 THR A C 1
ATOM 2707 O O . THR A 1 345 ? -13.333 -19.290 -13.568 1.00 51.06 345 THR A O 1
ATOM 2710 N N . GLU A 1 346 ? -13.859 -17.206 -12.907 1.00 47.88 346 GLU A N 1
ATOM 2711 C CA . GLU A 1 346 ? -12.999 -17.222 -11.713 1.00 47.88 346 GLU A CA 1
ATOM 2712 C C . GLU A 1 346 ? -13.568 -18.139 -10.630 1.00 47.88 346 GLU A C 1
ATOM 2714 O O . GLU A 1 346 ? -12.858 -19.019 -10.157 1.00 47.88 346 GLU A O 1
ATOM 2719 N N . LYS A 1 347 ? -14.876 -18.066 -10.349 1.00 45.16 347 LYS A N 1
ATOM 2720 C CA . LYS A 1 347 ? -15.535 -19.003 -9.425 1.00 45.16 347 LYS A CA 1
ATOM 2721 C C . LYS A 1 347 ? -15.460 -20.457 -9.885 1.00 45.16 347 LYS A C 1
ATOM 2723 O O . LYS A 1 347 ? -15.386 -21.350 -9.050 1.00 45.16 347 LYS A O 1
ATOM 2728 N N . LEU A 1 348 ? -15.494 -20.713 -11.194 1.00 44.62 348 LEU A N 1
ATOM 2729 C CA . LEU A 1 348 ? -15.304 -22.057 -11.744 1.00 44.62 348 LEU A CA 1
ATOM 2730 C C . LEU A 1 348 ? -13.853 -22.528 -11.592 1.00 44.62 348 LEU A C 1
ATOM 2732 O O . LEU A 1 348 ? -13.648 -23.680 -11.232 1.00 44.62 348 LEU A O 1
ATOM 2736 N N . ALA A 1 349 ? -12.861 -21.661 -11.811 1.00 46.84 349 ALA A N 1
ATOM 2737 C CA . ALA A 1 349 ? -11.452 -21.995 -11.599 1.00 46.84 349 ALA A CA 1
ATOM 2738 C C . ALA A 1 349 ? -11.141 -22.262 -10.113 1.00 46.84 349 ALA A C 1
ATOM 2740 O O . ALA A 1 349 ? -10.555 -23.293 -9.790 1.00 46.84 349 ALA A O 1
ATOM 2741 N N . GLU A 1 350 ? -11.627 -21.413 -9.205 1.00 45.50 350 GLU A N 1
ATOM 2742 C CA . GLU A 1 350 ? -11.504 -21.597 -7.751 1.00 45.50 350 GLU A CA 1
ATOM 2743 C C . GLU A 1 350 ? -12.210 -22.876 -7.274 1.00 45.50 350 GLU A C 1
ATOM 2745 O O . GLU A 1 350 ? -11.659 -23.645 -6.486 1.00 45.50 350 GLU A O 1
ATOM 2750 N N . ALA A 1 351 ? -13.411 -23.160 -7.793 1.00 42.78 351 ALA A N 1
ATOM 2751 C CA . ALA A 1 351 ? -14.133 -24.400 -7.500 1.00 42.78 351 ALA A CA 1
ATOM 2752 C C . ALA A 1 351 ? -13.427 -25.652 -8.053 1.00 42.78 351 ALA A C 1
ATOM 2754 O O . ALA A 1 351 ? -13.649 -26.755 -7.553 1.00 42.78 351 ALA A O 1
ATOM 2755 N N . MET A 1 352 ? -12.582 -25.500 -9.077 1.00 39.56 352 MET A N 1
ATOM 2756 C CA . MET A 1 352 ? -11.778 -26.586 -9.640 1.00 39.56 352 MET A CA 1
ATOM 2757 C C . MET A 1 352 ? -10.466 -26.810 -8.873 1.00 39.56 352 MET A C 1
ATOM 2759 O O . MET A 1 352 ? -10.009 -27.952 -8.810 1.00 39.56 352 MET A O 1
ATOM 2763 N N . GLU A 1 353 ? -9.891 -25.772 -8.257 1.00 38.28 353 GLU A N 1
ATOM 2764 C CA . GLU A 1 353 ? -8.707 -25.876 -7.387 1.00 38.28 353 GLU A CA 1
ATOM 2765 C C . GLU A 1 353 ? -9.046 -26.402 -5.981 1.00 38.28 353 GLU A C 1
ATOM 2767 O O . GLU A 1 353 ? -8.257 -27.141 -5.390 1.00 38.28 353 GLU A O 1
ATOM 2772 N N . GLN A 1 354 ? -10.246 -26.127 -5.457 1.00 35.84 354 GLN A N 1
ATOM 2773 C CA . GLN A 1 354 ? -10.697 -26.611 -4.145 1.00 35.84 354 GLN A CA 1
ATOM 2774 C C . GLN A 1 354 ? -11.211 -28.064 -4.154 1.00 35.84 354 GLN A C 1
ATOM 2776 O O . GLN A 1 354 ? -12.301 -28.354 -3.658 1.00 35.84 354 GLN A O 1
ATOM 2781 N N . LYS A 1 355 ? -10.424 -29.028 -4.648 1.00 28.58 355 LYS A N 1
ATOM 2782 C CA . LYS A 1 355 ? -10.630 -30.427 -4.231 1.00 28.58 355 LYS A CA 1
ATOM 2783 C C . LYS A 1 355 ? -9.980 -30.629 -2.859 1.00 28.58 355 LYS A C 1
ATOM 2785 O O . LYS A 1 355 ? -8.752 -30.640 -2.785 1.00 28.58 355 LYS A O 1
ATOM 2790 N N . PRO A 1 356 ? -10.742 -30.835 -1.769 1.00 33.31 356 PRO A N 1
ATOM 2791 C CA . PRO A 1 356 ? -10.140 -31.219 -0.505 1.00 33.31 356 PRO A CA 1
ATOM 2792 C C . PRO A 1 356 ? -9.509 -32.603 -0.672 1.00 33.31 356 PRO A C 1
ATOM 2794 O O . PRO A 1 356 ? -10.198 -33.596 -0.913 1.00 33.31 356 PRO A O 1
ATOM 2797 N N . LEU A 1 357 ? -8.188 -32.676 -0.519 1.00 29.59 357 LEU A N 1
ATOM 2798 C CA . LEU A 1 357 ? -7.514 -33.913 -0.150 1.00 29.59 357 LEU A CA 1
ATOM 2799 C C . LEU A 1 357 ? -8.016 -34.283 1.252 1.00 29.59 357 LEU A C 1
ATOM 2801 O O . LEU A 1 357 ? -7.480 -33.845 2.266 1.00 29.59 357 LEU A O 1
ATOM 2805 N N . PHE A 1 358 ? -9.093 -35.067 1.304 1.00 29.02 358 PHE A N 1
ATOM 2806 C CA . PHE A 1 358 ? -9.498 -35.794 2.500 1.00 29.02 358 PHE A CA 1
ATOM 2807 C C . PHE A 1 358 ? -8.417 -36.835 2.812 1.00 29.02 358 PHE A C 1
ATOM 2809 O O . PHE A 1 358 ? -8.526 -38.004 2.449 1.00 29.02 358 PHE A O 1
ATOM 2816 N N . ILE A 1 359 ? -7.348 -36.411 3.483 1.00 30.38 359 ILE A N 1
ATOM 2817 C CA . ILE A 1 359 ? -6.468 -37.329 4.199 1.00 30.38 359 ILE A CA 1
ATOM 2818 C C . ILE A 1 359 ? -7.202 -37.655 5.497 1.00 30.38 359 ILE A C 1
ATOM 2820 O O . ILE A 1 359 ? -7.274 -36.840 6.416 1.00 30.38 359 ILE A O 1
ATOM 2824 N N . GLY A 1 360 ? -7.825 -38.832 5.536 1.00 24.83 360 GLY A N 1
ATOM 2825 C CA . GLY A 1 360 ? -8.450 -39.353 6.743 1.00 24.83 360 GLY A CA 1
ATOM 2826 C C . GLY A 1 360 ? -7.428 -39.418 7.875 1.00 24.83 360 GLY A C 1
ATOM 2827 O O . GLY A 1 360 ? -6.438 -40.138 7.777 1.00 24.83 360 GLY A O 1
ATOM 2828 N N . MET A 1 361 ? -7.664 -38.666 8.951 1.00 25.08 361 MET A N 1
ATOM 2829 C CA . MET A 1 361 ? -6.912 -38.830 10.193 1.00 25.08 361 MET A CA 1
ATOM 2830 C C . MET A 1 361 ? -7.150 -40.250 10.733 1.00 25.08 361 MET A C 1
ATOM 2832 O O . MET A 1 361 ? -8.312 -40.631 10.925 1.00 25.08 361 MET A O 1
ATOM 2836 N N . PRO A 1 362 ? -6.100 -41.035 11.026 1.00 25.36 362 PRO A N 1
ATOM 2837 C CA . PRO A 1 362 ? -6.261 -42.268 11.775 1.00 25.36 362 PRO A CA 1
ATOM 2838 C C . PRO A 1 362 ? -6.784 -41.942 13.175 1.00 25.36 362 PRO A C 1
ATOM 2840 O O . PRO A 1 362 ? -6.200 -41.151 13.917 1.00 25.36 362 PRO A O 1
ATOM 2843 N N . LYS A 1 363 ? -7.902 -42.569 13.542 1.00 30.62 363 LYS A N 1
ATOM 2844 C CA . LYS A 1 363 ? -8.330 -42.674 14.936 1.00 30.62 363 LYS A CA 1
ATOM 2845 C C . LYS A 1 363 ? -7.339 -43.581 15.670 1.00 30.62 363 LYS A C 1
ATOM 2847 O O . LYS A 1 363 ? -7.026 -44.655 15.169 1.00 30.62 363 LYS A O 1
ATOM 2852 N N . ASN A 1 364 ? -6.965 -43.163 16.878 1.00 27.86 364 ASN A N 1
ATOM 2853 C CA . ASN A 1 364 ? -6.134 -43.849 17.877 1.00 27.86 364 ASN A CA 1
ATOM 2854 C C . ASN A 1 364 ? -4.622 -43.621 17.770 1.00 27.86 364 ASN A C 1
ATOM 2856 O O . ASN A 1 364 ? -3.939 -44.298 17.019 1.00 27.86 364 ASN A O 1
ATOM 2860 N N . THR A 1 365 ? -4.114 -42.771 18.666 1.00 25.28 365 THR A N 1
ATOM 2861 C CA . THR A 1 365 ? -3.218 -43.201 19.756 1.00 25.28 365 THR A CA 1
ATOM 2862 C C . THR A 1 365 ? -3.199 -42.105 20.816 1.00 25.28 365 THR A C 1
ATOM 2864 O O . THR A 1 365 ? -2.487 -41.111 20.706 1.00 25.28 365 THR A O 1
ATOM 2867 N N . ALA A 1 366 ? -4.020 -42.281 21.849 1.00 29.67 366 ALA A N 1
ATOM 2868 C CA . ALA A 1 366 ? -3.793 -41.635 23.127 1.00 29.67 366 ALA A CA 1
ATOM 2869 C C . ALA A 1 366 ? -2.622 -42.364 23.792 1.00 29.67 366 ALA A C 1
ATOM 2871 O O . ALA A 1 366 ? -2.769 -43.523 24.171 1.00 29.67 366 ALA A O 1
ATOM 2872 N N . GLN A 1 367 ? -1.471 -41.710 23.933 1.00 23.94 367 GLN A N 1
ATOM 2873 C CA . GLN A 1 367 ? -0.501 -42.112 24.942 1.00 23.94 367 GLN A CA 1
ATOM 2874 C C . GLN A 1 367 ? 0.230 -40.896 25.506 1.00 23.94 367 GLN A C 1
ATOM 2876 O O . GLN A 1 367 ? 0.746 -40.036 24.798 1.00 23.94 367 GLN A O 1
ATOM 2881 N N . CYS A 1 368 ? 0.141 -40.833 26.827 1.00 22.62 368 CYS A N 1
ATOM 2882 C CA . CYS A 1 368 ? 0.549 -39.795 27.748 1.00 22.62 368 CYS A CA 1
ATOM 2883 C C . CYS A 1 368 ? 2.007 -39.345 27.593 1.00 22.62 368 CYS A C 1
ATOM 2885 O O . CYS A 1 368 ? 2.913 -40.172 27.585 1.00 22.62 368 CYS A O 1
ATOM 2887 N N . LEU A 1 369 ? 2.231 -38.030 27.669 1.00 23.56 369 LEU A N 1
ATOM 2888 C CA . LEU A 1 369 ? 3.455 -37.474 28.242 1.00 23.56 369 LEU A CA 1
ATOM 2889 C C . LEU A 1 369 ? 3.092 -36.556 29.417 1.00 23.56 369 LEU A C 1
ATOM 2891 O O . LEU A 1 369 ? 2.128 -35.795 29.390 1.00 23.56 369 LEU A O 1
ATOM 2895 N N . ASN A 1 370 ? 3.842 -36.767 30.487 1.00 22.77 370 ASN A N 1
ATOM 2896 C CA . ASN A 1 370 ? 3.610 -36.427 31.885 1.00 22.77 370 ASN A CA 1
ATOM 2897 C C . ASN A 1 370 ? 3.857 -34.923 32.165 1.00 22.77 370 ASN A C 1
ATOM 2899 O O . ASN A 1 370 ? 4.912 -34.425 31.774 1.00 22.77 370 ASN A O 1
ATOM 2903 N N . PRO A 1 371 ? 2.966 -34.181 32.855 1.00 27.64 371 PRO A N 1
ATOM 2904 C CA . PRO A 1 371 ? 3.196 -32.778 33.179 1.00 27.64 371 PRO A CA 1
ATOM 2905 C C . PRO A 1 371 ? 3.858 -32.650 34.556 1.00 27.64 371 PRO A C 1
ATOM 2907 O O . PRO A 1 371 ? 3.178 -32.605 35.579 1.00 27.64 371 PRO A O 1
ATOM 2910 N N . LYS A 1 372 ? 5.190 -32.561 34.603 1.00 23.72 372 LYS A N 1
ATOM 2911 C CA . LYS A 1 372 ? 5.901 -32.042 35.782 1.00 23.72 372 LYS A CA 1
ATOM 2912 C C . LYS A 1 372 ? 7.119 -31.218 35.374 1.00 23.72 372 LYS A C 1
ATOM 2914 O O . LYS A 1 372 ? 8.231 -31.725 35.332 1.00 23.72 372 LYS A O 1
ATOM 2919 N N . LEU A 1 373 ? 6.899 -29.924 35.174 1.00 23.44 373 LEU A N 1
ATOM 2920 C CA . LEU A 1 373 ? 7.862 -28.899 35.570 1.00 23.44 373 LEU A CA 1
ATOM 2921 C C . LEU A 1 373 ? 7.081 -27.800 36.294 1.00 23.44 373 LEU A C 1
ATOM 2923 O O . LEU A 1 373 ? 6.508 -26.901 35.690 1.00 23.44 373 LEU A O 1
ATOM 2927 N N . ILE A 1 374 ? 6.995 -27.954 37.613 1.00 24.11 374 ILE A N 1
ATOM 2928 C CA . ILE A 1 374 ? 6.598 -26.895 38.537 1.00 24.11 374 ILE A CA 1
ATOM 2929 C C . ILE A 1 374 ? 7.886 -26.124 38.819 1.00 24.11 374 ILE A C 1
ATOM 2931 O O . ILE A 1 374 ? 8.760 -26.637 39.520 1.00 24.11 374 ILE A O 1
ATOM 2935 N N . LEU A 1 375 ? 8.032 -24.926 38.253 1.00 25.84 375 LEU A N 1
ATOM 2936 C CA . LEU A 1 375 ? 9.027 -23.977 38.743 1.00 25.84 375 LEU A CA 1
ATOM 2937 C C . LEU A 1 375 ? 8.476 -23.358 40.030 1.00 25.84 375 LEU A C 1
ATOM 2939 O O . LEU A 1 375 ? 7.366 -22.829 40.063 1.00 25.84 375 LEU A O 1
ATOM 2943 N N . LYS A 1 376 ? 9.239 -23.530 41.113 1.00 21.77 376 LYS A N 1
ATOM 2944 C CA . LYS A 1 376 ? 8.946 -23.001 42.444 1.00 21.77 376 LYS A CA 1
ATOM 2945 C C . LYS A 1 376 ? 8.890 -21.476 42.383 1.00 21.77 376 LYS A C 1
ATOM 2947 O O . LYS A 1 376 ? 9.857 -20.842 41.977 1.00 21.77 376 LYS A O 1
ATOM 2952 N N . THR A 1 377 ? 7.788 -20.914 42.857 1.00 25.33 377 THR A N 1
ATOM 2953 C CA . THR A 1 377 ? 7.679 -19.513 43.260 1.00 25.33 377 THR A CA 1
ATOM 2954 C C . THR A 1 377 ? 8.627 -19.266 44.434 1.00 25.33 377 THR A C 1
ATOM 2956 O O . THR A 1 377 ? 8.396 -19.785 45.527 1.00 25.33 377 THR A O 1
ATOM 2959 N N . SER A 1 378 ? 9.702 -18.512 44.218 1.00 25.41 378 SER A N 1
ATOM 2960 C CA . SER A 1 378 ? 10.397 -17.818 45.303 1.00 25.41 378 SER A CA 1
ATOM 2961 C C . SER A 1 378 ? 9.769 -16.440 45.457 1.00 25.41 378 SER A C 1
ATOM 2963 O O . SER A 1 378 ? 9.663 -15.701 44.479 1.00 25.41 378 SER A O 1
ATOM 2965 N N . GLU A 1 379 ? 9.338 -16.129 46.675 1.00 26.53 379 GLU A N 1
ATOM 2966 C CA . GLU A 1 379 ? 8.947 -14.790 47.108 1.00 26.53 379 GLU A CA 1
ATOM 2967 C C . GLU A 1 379 ? 10.057 -13.798 46.735 1.00 26.53 379 GLU A C 1
ATOM 2969 O O . GLU A 1 379 ? 11.212 -13.980 47.123 1.00 26.53 379 GLU A O 1
ATOM 2974 N N . ILE A 1 380 ? 9.719 -12.779 45.944 1.00 27.31 380 ILE A N 1
ATOM 2975 C CA . ILE A 1 380 ? 10.597 -11.638 45.691 1.00 27.31 380 ILE A CA 1
ATOM 2976 C C . ILE A 1 380 ? 9.852 -10.389 46.137 1.00 27.31 380 ILE A C 1
ATOM 2978 O O . ILE A 1 380 ? 8.719 -10.124 45.733 1.00 27.31 380 ILE A O 1
ATOM 2982 N N . ASP A 1 381 ? 10.538 -9.693 47.030 1.00 23.12 381 ASP A N 1
ATOM 2983 C CA . ASP A 1 381 ? 10.169 -8.485 47.742 1.00 23.12 381 ASP A CA 1
ATOM 2984 C C . ASP A 1 381 ? 9.712 -7.359 46.803 1.00 23.12 381 ASP A C 1
ATOM 2986 O O . ASP A 1 381 ? 10.187 -7.220 45.672 1.00 23.12 381 ASP A O 1
ATOM 2990 N N . SER A 1 382 ? 8.797 -6.526 47.295 1.00 28.48 382 SER A N 1
ATOM 2991 C CA . SER A 1 382 ? 8.239 -5.377 46.583 1.00 28.48 382 SER A CA 1
ATOM 2992 C C . SER A 1 382 ? 9.300 -4.291 46.343 1.00 28.48 382 SER A C 1
ATOM 2994 O O . SER A 1 382 ? 9.429 -3.349 47.123 1.00 28.48 382 SER A O 1
ATOM 2996 N N . GLY A 1 383 ? 10.066 -4.422 45.260 1.00 24.06 383 GLY A N 1
ATOM 2997 C CA . GLY A 1 383 ? 11.000 -3.414 44.759 1.00 24.06 383 GLY A CA 1
ATOM 2998 C C . GLY A 1 383 ? 10.368 -2.550 43.666 1.00 24.06 383 GLY A C 1
ATOM 2999 O O . GLY A 1 383 ? 9.760 -3.064 42.731 1.00 24.06 383 GLY A O 1
ATOM 3000 N N . GLN A 1 384 ? 10.500 -1.228 43.794 1.00 25.42 384 GLN A N 1
ATOM 3001 C CA . GLN A 1 384 ? 10.003 -0.216 42.856 1.00 25.42 384 GLN A CA 1
ATOM 3002 C C . GLN A 1 384 ? 10.387 -0.530 41.397 1.00 25.42 384 GLN A C 1
ATOM 3004 O O . GLN A 1 384 ? 11.566 -0.651 41.071 1.00 25.42 384 GLN A O 1
ATOM 3009 N N . LEU A 1 385 ? 9.383 -0.616 40.515 1.00 26.62 385 LEU A N 1
ATOM 3010 C CA . LEU A 1 385 ? 9.575 -0.717 39.067 1.00 26.62 385 LEU A CA 1
ATOM 3011 C C . LEU A 1 385 ? 10.197 0.576 38.527 1.00 26.62 385 LEU A C 1
ATOM 3013 O O . LEU A 1 385 ? 9.544 1.619 38.453 1.00 26.62 385 LEU A O 1
ATOM 3017 N N . ASP A 1 386 ? 11.460 0.493 38.121 1.00 22.47 386 ASP A N 1
ATOM 3018 C CA . ASP A 1 386 ? 12.168 1.582 37.461 1.00 22.47 386 ASP A CA 1
ATOM 3019 C C . ASP A 1 386 ? 11.763 1.648 35.975 1.00 22.47 386 ASP A C 1
ATOM 3021 O O . ASP A 1 386 ? 12.145 0.822 35.145 1.00 22.47 386 ASP A O 1
ATOM 3025 N N . SER A 1 387 ? 10.939 2.641 35.639 1.00 25.73 387 SER A N 1
ATOM 3026 C CA . SER A 1 387 ? 10.323 2.883 34.319 1.00 25.73 387 SER A CA 1
ATOM 3027 C C . SER A 1 387 ? 11.292 3.315 33.194 1.00 25.73 387 SER A C 1
ATOM 3029 O O . SER A 1 387 ? 10.877 3.930 32.213 1.00 25.73 387 SER A O 1
ATOM 3031 N N . LYS A 1 388 ? 12.593 3.013 33.312 1.00 24.30 388 LYS A N 1
ATOM 3032 C CA . LYS A 1 388 ? 13.657 3.499 32.410 1.00 24.30 388 LYS A CA 1
ATOM 3033 C C . LYS A 1 388 ? 14.458 2.427 31.665 1.00 24.30 388 LYS A C 1
ATOM 3035 O O . LYS A 1 388 ? 15.436 2.775 31.002 1.00 24.30 388 LYS A O 1
ATOM 3040 N N . LYS A 1 389 ? 14.034 1.160 31.657 1.00 26.05 389 LYS A N 1
ATOM 3041 C CA . LYS A 1 389 ? 14.500 0.212 30.629 1.00 26.05 389 LYS A CA 1
ATOM 3042 C C . LYS A 1 389 ? 13.781 0.507 29.309 1.00 26.05 389 LYS A C 1
ATOM 3044 O O . LYS A 1 389 ? 12.820 -0.155 28.938 1.00 26.05 389 LYS A O 1
ATOM 3049 N N . SER A 1 390 ? 14.241 1.537 28.600 1.00 29.06 390 SER A N 1
ATOM 3050 C CA . SER A 1 390 ? 14.052 1.573 27.154 1.00 29.06 390 SER A CA 1
ATOM 3051 C C . SER A 1 390 ? 14.692 0.314 26.573 1.00 29.06 390 SER A C 1
ATOM 3053 O O . SER A 1 390 ? 15.751 -0.108 27.040 1.00 29.06 390 SER A O 1
ATOM 3055 N N . ALA A 1 391 ? 14.036 -0.294 25.586 1.00 31.48 391 ALA A N 1
ATOM 3056 C CA . ALA A 1 391 ? 14.546 -1.421 24.817 1.00 31.48 391 ALA A CA 1
ATOM 3057 C C . ALA A 1 391 ? 15.818 -1.014 24.048 1.00 31.48 391 ALA A C 1
ATOM 3059 O O . ALA A 1 391 ? 15.806 -0.804 22.842 1.00 31.48 391 ALA A O 1
ATOM 3060 N N . LYS A 1 392 ? 16.934 -0.840 24.755 1.00 27.28 392 LYS A N 1
ATOM 3061 C CA . LYS A 1 392 ? 18.249 -1.071 24.178 1.00 27.28 392 LYS A CA 1
ATOM 3062 C C . LYS A 1 392 ? 18.351 -2.577 24.030 1.00 27.28 392 LYS A C 1
ATOM 3064 O O . LYS A 1 392 ? 18.110 -3.274 25.010 1.00 27.28 392 LYS A O 1
ATOM 3069 N N . LEU A 1 393 ? 18.656 -3.027 22.813 1.00 40.22 393 LEU A N 1
ATOM 3070 C CA . LEU A 1 393 ? 19.081 -4.390 22.505 1.00 40.22 393 LEU A CA 1
ATOM 3071 C C . LEU A 1 393 ? 20.005 -4.880 23.630 1.00 40.22 393 LEU A C 1
ATOM 3073 O O . LEU A 1 393 ? 21.170 -4.486 23.689 1.00 40.22 393 LEU A O 1
ATOM 3077 N N . GLU A 1 394 ? 19.464 -5.670 24.558 1.00 34.56 394 GLU A N 1
ATOM 3078 C CA . GLU A 1 394 ? 20.294 -6.551 25.366 1.00 34.56 394 GLU A CA 1
ATOM 3079 C C . GLU A 1 394 ? 20.989 -7.491 24.365 1.00 34.56 394 GLU A C 1
ATOM 3081 O O . GLU A 1 394 ? 20.429 -7.830 23.320 1.00 34.56 394 GLU A O 1
ATOM 3086 N N . ASP A 1 395 ? 22.259 -7.765 24.635 1.00 38.00 395 ASP A N 1
ATOM 3087 C CA . ASP A 1 395 ? 23.227 -8.496 23.817 1.00 38.00 395 ASP A CA 1
ATOM 3088 C C . ASP A 1 395 ? 22.642 -9.797 23.218 1.00 38.00 395 ASP A C 1
ATOM 3090 O O . ASP A 1 395 ? 22.682 -10.863 23.830 1.00 38.00 395 ASP A O 1
ATOM 3094 N N . ASN A 1 396 ? 22.032 -9.703 22.030 1.00 44.47 396 ASN A N 1
ATOM 3095 C CA . ASN A 1 396 ? 21.351 -10.818 21.370 1.00 44.47 396 ASN A CA 1
ATOM 3096 C C . ASN A 1 396 ? 22.365 -11.620 20.546 1.00 44.47 396 ASN A C 1
ATOM 3098 O O . ASN A 1 396 ? 22.413 -11.509 19.322 1.00 44.47 396 ASN A O 1
ATOM 3102 N N . SER A 1 397 ? 23.161 -12.430 21.240 1.00 48.78 397 SER A N 1
ATOM 3103 C CA . SER A 1 397 ? 24.056 -13.446 20.661 1.00 48.78 397 SER A CA 1
ATOM 3104 C C . SER A 1 397 ? 23.319 -14.673 20.088 1.00 48.78 397 SER A C 1
ATOM 3106 O O . SER A 1 397 ? 23.957 -15.634 19.665 1.00 48.78 397 SER A O 1
ATOM 3108 N N . GLU A 1 398 ? 21.982 -14.650 20.053 1.00 64.12 398 GLU A N 1
ATOM 3109 C CA . GLU A 1 398 ? 21.139 -15.724 19.525 1.00 64.12 398 GLU A CA 1
ATOM 3110 C C . GLU A 1 398 ? 20.545 -15.374 18.151 1.00 64.12 398 GLU A C 1
ATOM 3112 O O . GLU A 1 398 ? 20.111 -14.245 17.887 1.00 64.12 398 GLU A O 1
ATOM 3117 N N . GLU A 1 399 ? 20.501 -16.383 17.278 1.00 70.94 399 GLU A N 1
ATOM 3118 C CA . GLU A 1 399 ? 19.907 -16.311 15.946 1.00 70.94 399 GLU A CA 1
ATOM 3119 C C . GLU A 1 399 ? 18.445 -15.816 16.016 1.00 70.94 399 GLU A C 1
ATOM 3121 O O . GLU A 1 399 ? 17.638 -16.382 16.760 1.00 70.94 399 GLU A O 1
ATOM 3126 N N . PRO A 1 400 ? 18.058 -14.763 15.265 1.00 75.81 400 PRO A N 1
ATOM 3127 C CA . PRO A 1 400 ? 16.700 -14.232 15.339 1.00 75.81 400 PRO A CA 1
ATOM 3128 C C . PRO A 1 400 ? 15.682 -15.239 14.810 1.00 75.81 400 PRO A C 1
ATOM 3130 O O . PRO A 1 400 ? 15.847 -15.744 13.704 1.00 75.81 400 PRO A O 1
ATOM 3133 N N . SER A 1 401 ? 14.574 -15.470 15.520 1.00 86.44 401 SER A N 1
ATOM 3134 C CA . SER A 1 401 ? 13.438 -16.175 14.920 1.00 86.44 401 SER A CA 1
ATOM 3135 C C . SER A 1 401 ? 12.708 -15.273 13.914 1.00 86.44 401 SER A C 1
ATOM 3137 O O . SER A 1 401 ? 12.667 -14.048 14.061 1.00 86.44 401 SER A O 1
ATOM 3139 N N . VAL A 1 402 ? 12.070 -15.872 12.903 1.00 89.38 402 VAL A N 1
ATOM 3140 C CA . VAL A 1 402 ? 11.284 -15.140 11.890 1.00 89.38 402 VAL A CA 1
ATOM 3141 C C . VAL A 1 402 ? 10.178 -14.293 12.535 1.00 89.38 402 VAL A C 1
ATOM 3143 O O . VAL A 1 402 ? 9.954 -13.149 12.140 1.00 89.38 402 VAL A O 1
ATOM 3146 N N . GLY A 1 403 ? 9.508 -14.835 13.557 1.00 87.50 403 GLY A N 1
ATOM 3147 C CA . GLY A 1 403 ? 8.465 -14.121 14.292 1.00 87.50 403 GLY A CA 1
ATOM 3148 C C . GLY A 1 403 ? 9.008 -12.907 15.048 1.00 87.50 403 GLY A C 1
ATOM 3149 O O . GLY A 1 403 ? 8.398 -11.840 15.001 1.00 87.50 403 GLY A O 1
ATOM 3150 N N . ASP A 1 404 ? 10.169 -13.039 15.692 1.00 87.00 404 ASP A N 1
ATOM 3151 C CA . ASP A 1 404 ? 10.788 -11.935 16.433 1.00 87.00 404 ASP A CA 1
ATOM 3152 C C . ASP A 1 404 ? 11.295 -10.842 15.494 1.00 87.00 404 ASP A C 1
ATOM 3154 O O . ASP A 1 404 ? 11.141 -9.656 15.794 1.00 87.00 404 ASP A O 1
ATOM 3158 N N . ALA A 1 405 ? 11.864 -11.225 14.345 1.00 92.31 405 ALA A N 1
ATOM 3159 C CA . ALA A 1 405 ? 12.281 -10.286 13.309 1.00 92.31 405 ALA A CA 1
ATOM 3160 C C . ALA A 1 405 ? 11.086 -9.483 12.768 1.00 92.31 405 ALA A C 1
ATOM 3162 O O . ALA A 1 405 ? 11.189 -8.269 12.556 1.00 92.31 405 ALA A O 1
ATOM 3163 N N . LEU A 1 406 ? 9.932 -10.135 12.591 1.00 92.06 406 LEU A N 1
ATOM 3164 C CA . LEU A 1 406 ? 8.696 -9.490 12.151 1.00 92.06 406 LEU A CA 1
ATOM 3165 C C . LEU A 1 406 ? 8.157 -8.508 13.202 1.00 92.06 406 LEU A C 1
ATOM 3167 O O . LEU A 1 406 ? 7.814 -7.373 12.869 1.00 92.06 406 LEU A O 1
ATOM 3171 N N . LEU A 1 407 ? 8.125 -8.916 14.472 1.00 90.56 407 LEU A N 1
ATOM 3172 C CA . LEU A 1 407 ? 7.668 -8.065 15.569 1.00 90.56 407 LEU A CA 1
ATOM 3173 C C . LEU A 1 407 ? 8.563 -6.828 15.738 1.00 90.56 407 LEU A C 1
ATOM 3175 O O . LEU A 1 407 ? 8.064 -5.702 15.752 1.00 90.56 407 LEU A O 1
ATOM 3179 N N . GLN A 1 408 ? 9.886 -7.019 15.773 1.00 90.75 408 GLN A N 1
ATOM 3180 C CA . GLN A 1 408 ? 10.856 -5.919 15.857 1.00 90.75 408 GLN A CA 1
ATOM 3181 C C . GLN A 1 408 ? 10.720 -4.944 14.690 1.00 90.75 408 GLN A C 1
ATOM 3183 O O . GLN A 1 408 ? 10.764 -3.731 14.886 1.00 90.75 408 GLN A O 1
ATOM 3188 N N . THR A 1 409 ? 10.489 -5.459 13.482 1.00 93.44 409 THR A N 1
ATOM 3189 C CA . THR A 1 409 ? 10.253 -4.628 12.298 1.00 93.44 409 THR A CA 1
ATOM 3190 C C . THR A 1 409 ? 9.102 -3.656 12.503 1.00 93.44 409 THR A C 1
ATOM 3192 O O . THR A 1 409 ? 9.223 -2.471 12.188 1.00 93.44 409 THR A O 1
ATOM 3195 N N . LEU A 1 410 ? 7.985 -4.144 13.035 1.00 92.44 410 LEU A N 1
ATOM 3196 C CA . LEU A 1 410 ? 6.801 -3.321 13.238 1.00 92.44 410 LEU A CA 1
ATOM 3197 C C . LEU A 1 410 ? 6.955 -2.369 14.419 1.00 92.44 410 LEU A C 1
ATOM 3199 O O . LEU A 1 410 ? 6.443 -1.258 14.356 1.00 92.44 410 LEU A O 1
ATOM 3203 N N . TRP A 1 411 ? 7.713 -2.736 15.451 1.00 88.25 411 TRP A N 1
ATOM 3204 C CA . TRP A 1 411 ? 8.072 -1.810 16.527 1.00 88.25 411 TRP A CA 1
ATOM 3205 C C . TRP A 1 411 ? 8.951 -0.661 16.030 1.00 88.25 411 TRP A C 1
ATOM 3207 O O . TRP A 1 411 ? 8.670 0.502 16.333 1.00 88.25 411 TRP A O 1
ATOM 3217 N N . LEU A 1 412 ? 9.966 -0.956 15.213 1.00 88.88 412 LEU A N 1
ATOM 3218 C CA . LEU A 1 412 ? 10.805 0.062 14.576 1.00 88.88 412 LEU A CA 1
ATOM 3219 C C . LEU A 1 412 ? 9.980 0.963 13.650 1.00 88.88 412 LEU A C 1
ATOM 3221 O O . LEU A 1 412 ? 10.127 2.186 13.670 1.00 88.88 412 LEU A O 1
ATOM 3225 N N . TYR A 1 413 ? 9.067 0.375 12.874 1.00 89.94 413 TYR A N 1
ATOM 3226 C CA . TYR A 1 413 ? 8.167 1.134 12.010 1.00 89.94 413 TYR A CA 1
ATOM 3227 C C . TYR A 1 413 ? 7.204 2.023 12.813 1.00 89.94 413 TYR A C 1
ATOM 3229 O O . TYR A 1 413 ? 7.071 3.211 12.518 1.00 89.94 413 TYR A O 1
ATOM 3237 N N . ASN A 1 414 ? 6.572 1.486 13.859 1.00 87.81 414 ASN A N 1
ATOM 3238 C CA . ASN A 1 414 ? 5.630 2.228 14.694 1.00 87.81 414 ASN A CA 1
ATOM 3239 C C . ASN A 1 414 ? 6.309 3.388 15.414 1.00 87.81 414 ASN A C 1
ATOM 3241 O O . ASN A 1 414 ? 5.762 4.489 15.409 1.00 87.81 414 ASN A O 1
ATOM 3245 N N . SER A 1 415 ? 7.528 3.180 15.919 1.00 82.44 415 SER A N 1
ATOM 3246 C CA . SER A 1 415 ? 8.347 4.239 16.521 1.00 82.44 415 SER A CA 1
ATOM 3247 C C . SER A 1 415 ? 8.539 5.410 15.551 1.00 82.44 415 SER A C 1
ATOM 3249 O O . SER A 1 415 ? 8.364 6.566 15.923 1.00 82.44 415 SER A O 1
ATOM 3251 N N . TYR A 1 416 ? 8.785 5.130 14.267 1.00 79.62 416 TYR A N 1
ATOM 3252 C CA . TYR A 1 416 ? 8.850 6.183 13.253 1.00 79.62 416 TYR A CA 1
ATOM 3253 C C . TYR A 1 416 ? 7.503 6.905 13.076 1.00 79.62 416 TYR A C 1
ATOM 3255 O O . TYR A 1 416 ? 7.452 8.134 13.003 1.00 79.62 416 TYR A O 1
ATOM 3263 N N . THR A 1 417 ? 6.397 6.161 12.978 1.00 81.12 417 THR A N 1
ATOM 3264 C CA . THR A 1 417 ? 5.080 6.760 12.703 1.00 81.12 417 THR A CA 1
ATOM 3265 C C . THR A 1 417 ? 4.471 7.493 13.896 1.00 81.12 417 THR A C 1
ATOM 3267 O O . THR A 1 417 ? 3.668 8.403 13.693 1.00 81.12 417 THR A O 1
ATOM 3270 N N . PHE A 1 418 ? 4.837 7.138 15.128 1.00 78.19 418 PHE A N 1
ATOM 3271 C CA . PHE A 1 418 ? 4.297 7.734 16.353 1.00 78.19 418 PHE A CA 1
ATOM 3272 C C . PHE A 1 418 ? 5.146 8.896 16.873 1.00 78.19 418 PHE A C 1
ATOM 3274 O O . PHE A 1 418 ? 4.595 9.796 17.505 1.00 78.19 418 PHE A O 1
ATOM 3281 N N . GLY A 1 419 ? 6.432 8.964 16.516 1.00 70.12 419 GLY A N 1
ATOM 3282 C CA . GLY A 1 419 ? 7.349 10.010 16.972 1.00 70.12 419 GLY A CA 1
ATOM 3283 C C . GLY A 1 419 ? 8.143 9.566 18.201 1.00 70.12 419 GLY A C 1
ATOM 3284 O O . GLY A 1 419 ? 8.669 8.459 18.225 1.00 70.12 419 GLY A O 1
ATOM 3285 N N . ASP A 1 420 ? 8.244 10.419 19.223 1.00 55.25 420 ASP A N 1
ATOM 3286 C CA . ASP A 1 420 ? 9.113 10.205 20.393 1.00 55.25 420 ASP A CA 1
ATOM 3287 C C . ASP A 1 420 ? 8.515 9.211 21.421 1.00 55.25 420 ASP A C 1
ATOM 3289 O O . ASP A 1 420 ? 8.429 9.495 22.616 1.00 55.25 420 ASP A O 1
ATOM 3293 N N . GLY A 1 421 ? 8.080 8.026 20.974 1.00 52.41 421 GLY A N 1
ATOM 3294 C CA . GLY A 1 421 ? 7.594 6.961 21.855 1.00 52.41 421 GLY A CA 1
ATOM 3295 C C . GLY A 1 421 ? 6.966 5.760 21.138 1.00 52.41 421 GLY A C 1
ATOM 3296 O O . GLY A 1 421 ? 6.559 5.842 19.984 1.00 52.41 421 GLY A O 1
ATOM 3297 N N . GLN A 1 422 ? 6.856 4.636 21.858 1.00 50.66 422 GLN A N 1
ATOM 3298 C CA . GLN A 1 422 ? 6.185 3.412 21.382 1.00 50.66 422 GLN A CA 1
ATOM 3299 C C . GLN A 1 422 ? 4.648 3.500 21.427 1.00 50.66 422 GLN A C 1
ATOM 3301 O O . GLN A 1 422 ? 3.970 2.669 20.831 1.00 50.66 422 GLN A O 1
ATOM 3306 N N . PHE A 1 423 ? 4.103 4.511 22.110 1.00 58.78 423 PHE A N 1
ATOM 3307 C CA . PHE A 1 423 ? 2.664 4.732 22.263 1.00 58.78 423 PHE A CA 1
ATOM 3308 C C . PHE A 1 423 ? 2.188 5.856 21.347 1.00 58.78 423 PHE A C 1
ATOM 3310 O O . PHE A 1 423 ? 2.869 6.872 21.177 1.00 58.78 423 PHE A O 1
ATOM 3317 N N . GLY A 1 424 ? 0.993 5.702 20.782 1.00 53.84 424 GLY A N 1
ATOM 3318 C CA . GLY A 1 424 ? 0.437 6.630 19.800 1.00 53.84 424 GLY A CA 1
ATOM 3319 C C . GLY A 1 424 ? -0.129 7.908 20.424 1.00 53.84 424 GLY A C 1
ATOM 3320 O O . GLY A 1 424 ? -1.273 8.249 20.141 1.00 53.84 424 GLY A O 1
ATOM 3321 N N . LEU A 1 425 ? 0.592 8.609 21.302 1.00 64.25 425 LEU A N 1
ATOM 3322 C CA . LEU A 1 425 ? 0.047 9.807 21.962 1.00 64.25 425 LEU A CA 1
ATOM 3323 C C . LEU A 1 425 ? -0.478 10.830 20.934 1.00 64.25 425 LEU A C 1
ATOM 3325 O O . LEU A 1 425 ? -0.005 10.904 19.796 1.00 64.25 425 LEU A O 1
ATOM 3329 N N . ALA A 1 426 ? -1.488 11.609 21.321 1.00 63.34 426 ALA A N 1
ATOM 3330 C CA . ALA A 1 426 ? -2.020 12.664 20.464 1.00 63.34 426 ALA A CA 1
ATOM 3331 C C . ALA A 1 426 ? -0.973 13.752 20.152 1.00 63.34 426 ALA A C 1
ATOM 3333 O O . ALA A 1 426 ? -0.041 13.985 20.916 1.00 63.34 426 ALA A O 1
ATOM 3334 N N . ASP A 1 427 ? -1.164 14.430 19.016 1.00 75.00 427 ASP A N 1
ATOM 3335 C CA . ASP A 1 427 ? -0.341 15.542 18.515 1.00 75.00 427 ASP A CA 1
ATOM 3336 C C . ASP A 1 427 ? 1.147 15.229 18.228 1.00 75.00 427 ASP A C 1
ATOM 3338 O O . ASP A 1 427 ? 1.999 16.115 18.154 1.00 75.00 427 ASP A O 1
ATOM 3342 N N . GLN A 1 428 ? 1.473 13.968 17.947 1.00 74.19 428 GLN A N 1
ATOM 3343 C CA . GLN A 1 428 ? 2.807 13.558 17.494 1.00 74.19 428 GLN A CA 1
ATOM 3344 C C . GLN A 1 428 ? 2.753 12.614 16.293 1.00 74.19 428 GLN A C 1
ATOM 3346 O O . GLN A 1 428 ? 1.700 12.081 15.946 1.00 74.19 428 GLN A O 1
ATOM 3351 N N . GLY A 1 429 ? 3.888 12.467 15.602 1.00 83.38 429 GLY A N 1
ATOM 3352 C CA . GLY A 1 429 ? 4.017 11.591 14.437 1.00 83.38 429 GLY A CA 1
ATOM 3353 C C . GLY A 1 429 ? 2.896 11.781 13.405 1.00 83.38 429 GLY A C 1
ATOM 3354 O O . GLY A 1 429 ? 2.638 12.886 12.915 1.00 83.38 429 GLY A O 1
ATOM 3355 N N . PHE A 1 430 ? 2.211 10.690 13.077 1.00 86.44 430 PHE A N 1
ATOM 3356 C CA . PHE A 1 430 ? 1.073 10.652 12.157 1.00 86.44 430 PHE A CA 1
ATOM 3357 C C . PHE A 1 430 ? -0.230 11.172 12.782 1.00 86.44 430 PHE A C 1
ATOM 3359 O O . PHE A 1 430 ? -1.122 11.604 12.050 1.00 86.44 430 PHE A O 1
ATOM 3366 N N . PHE A 1 431 ? -0.297 11.252 14.112 1.00 83.62 431 PHE A N 1
ATOM 3367 C CA . PHE A 1 431 ? -1.388 11.862 14.875 1.00 83.62 431 PHE A CA 1
ATOM 3368 C C . PHE A 1 431 ? -1.204 13.372 15.106 1.00 83.62 431 PHE A C 1
ATOM 3370 O O . PHE A 1 431 ? -1.967 13.981 15.851 1.00 83.62 431 PHE A O 1
ATOM 3377 N N . ARG A 1 432 ? -0.223 14.015 14.458 1.00 84.75 432 ARG A N 1
ATOM 3378 C CA . ARG A 1 432 ? 0.026 15.457 14.600 1.00 84.75 432 ARG A CA 1
ATOM 3379 C C . ARG A 1 432 ? -1.196 16.302 14.213 1.00 84.75 432 ARG A C 1
ATOM 3381 O O . ARG A 1 432 ? -1.756 16.178 13.113 1.00 84.75 432 ARG A O 1
ATOM 3388 N N . TRP A 1 433 ? -1.577 17.217 15.098 1.00 86.19 433 TRP A N 1
ATOM 3389 C CA . TRP A 1 433 ? -2.726 18.110 14.948 1.00 86.19 433 TRP A CA 1
ATOM 3390 C C . TRP A 1 433 ? -2.399 19.335 14.103 1.00 86.19 433 TRP A C 1
ATOM 3392 O O . TRP A 1 433 ? -3.240 19.812 13.341 1.00 86.19 433 TRP A O 1
ATOM 3402 N N . LYS A 1 434 ? -1.149 19.801 14.162 1.00 83.38 434 LYS A N 1
ATOM 3403 C CA . LYS A 1 434 ? -0.665 20.854 13.269 1.00 83.38 434 LYS A CA 1
ATOM 3404 C C . LYS A 1 434 ? -0.623 20.358 11.819 1.00 83.38 434 LYS A C 1
ATOM 3406 O O . LYS A 1 434 ? 0.056 19.382 11.494 1.00 83.38 434 LYS A O 1
ATOM 3411 N N . GLY A 1 435 ? -1.304 21.071 10.929 1.00 85.25 435 GLY A N 1
ATOM 3412 C CA . GLY A 1 435 ? -1.285 20.827 9.489 1.00 85.25 435 GLY A CA 1
ATOM 3413 C C . GLY A 1 435 ? -1.851 22.008 8.709 1.00 85.25 435 GLY A C 1
ATOM 3414 O O . GLY A 1 435 ? -2.496 22.882 9.283 1.00 85.25 435 GLY A O 1
ATOM 3415 N N . GLU A 1 436 ? -1.592 22.040 7.404 1.00 89.19 436 GLU A N 1
ATOM 3416 C CA . GLU A 1 436 ? -2.158 23.057 6.518 1.00 89.19 436 GLU A CA 1
ATOM 3417 C C . GLU A 1 436 ? -3.663 22.834 6.340 1.00 89.19 436 GLU A C 1
ATOM 3419 O O . GLU A 1 436 ? -4.098 21.723 6.030 1.00 89.19 436 GLU A O 1
ATOM 3424 N N . ILE A 1 437 ? -4.441 23.901 6.527 1.00 92.06 437 ILE A N 1
ATOM 3425 C CA . ILE A 1 437 ? -5.898 23.914 6.383 1.00 92.06 437 ILE A CA 1
ATOM 3426 C C . ILE A 1 437 ? -6.243 24.797 5.193 1.00 92.06 437 ILE A C 1
ATOM 3428 O O . ILE A 1 437 ? -5.743 25.919 5.077 1.00 92.06 437 ILE A O 1
ATOM 3432 N N . SER A 1 438 ? -7.108 24.294 4.315 1.00 90.94 438 SER A N 1
ATOM 3433 C CA . SER A 1 438 ? -7.592 25.064 3.175 1.00 90.94 438 SER A CA 1
ATOM 3434 C C . SER A 1 438 ? -8.301 26.330 3.655 1.00 90.94 438 SER A C 1
ATOM 3436 O O . SER A 1 438 ? -9.210 26.275 4.482 1.00 90.94 438 SER A O 1
ATOM 3438 N N . LYS A 1 439 ? -7.924 27.482 3.089 1.00 87.50 439 LYS A N 1
ATOM 3439 C CA . LYS A 1 439 ? -8.617 28.759 3.333 1.00 87.50 439 LYS A CA 1
ATOM 3440 C C . LYS A 1 439 ? -10.038 28.760 2.767 1.00 87.50 439 LYS A C 1
ATOM 3442 O O . LYS A 1 439 ? -10.884 29.520 3.228 1.00 87.50 439 LYS A O 1
ATOM 3447 N N . GLN A 1 440 ? -10.293 27.933 1.754 1.00 85.44 440 GLN A N 1
ATOM 3448 C CA . GLN A 1 440 ? -11.616 27.764 1.175 1.00 85.44 440 GLN A CA 1
ATOM 3449 C C . GLN A 1 440 ? -12.327 26.614 1.885 1.00 85.44 440 GLN A C 1
ATOM 3451 O O . GLN A 1 440 ? -11.985 25.446 1.688 1.00 85.44 440 GLN A O 1
ATOM 3456 N N . LYS A 1 441 ? -13.323 26.968 2.699 1.00 91.19 441 LYS A N 1
ATOM 3457 C CA . LYS A 1 441 ? -14.168 26.012 3.413 1.00 91.19 441 LYS A CA 1
ATOM 3458 C C . LYS A 1 441 ? -15.208 25.418 2.465 1.00 91.19 441 LYS A C 1
ATOM 3460 O O . LYS A 1 441 ? -15.921 26.150 1.780 1.00 91.19 441 LYS A O 1
ATOM 3465 N N . THR A 1 442 ? -15.272 24.095 2.413 1.00 92.94 442 THR A N 1
ATOM 3466 C CA . THR A 1 442 ? -16.277 23.363 1.636 1.00 92.94 442 THR A CA 1
ATOM 3467 C C . THR A 1 442 ? -17.613 23.453 2.355 1.00 92.94 442 THR A C 1
ATOM 3469 O O . THR A 1 442 ? -17.683 23.163 3.543 1.00 92.94 442 THR A O 1
ATOM 3472 N N . ILE A 1 443 ? -18.666 23.856 1.648 1.00 92.88 443 ILE A N 1
ATOM 3473 C CA . ILE A 1 443 ? -20.022 23.925 2.196 1.00 92.88 443 ILE A CA 1
ATOM 3474 C C . ILE A 1 443 ? -20.787 22.710 1.677 1.00 92.88 443 ILE A C 1
ATOM 3476 O O . ILE A 1 443 ? -20.953 22.556 0.468 1.00 92.88 443 ILE A O 1
ATOM 3480 N N . PHE A 1 444 ? -21.224 21.849 2.591 1.00 94.31 444 PHE A N 1
ATOM 3481 C CA . PHE A 1 444 ? -22.067 20.696 2.280 1.00 94.31 444 PHE A CA 1
ATOM 3482 C C . PHE A 1 444 ? -23.540 21.103 2.261 1.00 94.31 444 PHE A C 1
ATOM 3484 O O . PHE A 1 444 ? -23.925 22.051 2.948 1.00 94.31 444 PHE A O 1
ATOM 3491 N N . LYS A 1 445 ? -24.373 20.378 1.505 1.00 94.00 445 LYS A N 1
ATOM 3492 C CA . LYS A 1 445 ? -25.823 20.608 1.479 1.00 94.00 445 LYS A CA 1
ATOM 3493 C C . LYS A 1 445 ? -26.444 20.427 2.862 1.00 94.00 445 LYS A C 1
ATOM 3495 O O . LYS A 1 445 ? -27.294 21.213 3.268 1.00 94.00 445 LYS A O 1
ATOM 3500 N N . ASP A 1 446 ? -26.034 19.368 3.550 1.00 96.88 446 ASP A N 1
ATOM 3501 C CA . ASP A 1 446 ? -26.468 19.006 4.892 1.00 96.88 446 ASP A CA 1
ATOM 3502 C C . ASP A 1 446 ? -25.419 18.103 5.573 1.00 96.88 446 ASP A C 1
ATOM 3504 O O . ASP A 1 446 ? -24.461 17.623 4.954 1.00 96.88 446 ASP A O 1
ATOM 3508 N N . THR A 1 447 ? -25.596 17.867 6.873 1.00 97.62 447 THR A N 1
ATOM 3509 C CA . THR A 1 447 ? -24.700 17.035 7.695 1.00 97.62 447 THR A CA 1
ATOM 3510 C C . THR A 1 447 ? -24.697 15.564 7.260 1.00 97.62 447 THR A C 1
ATOM 3512 O O . THR A 1 447 ? -23.710 14.853 7.476 1.00 97.62 447 THR A O 1
ATOM 3515 N N . LYS A 1 448 ? -25.767 15.094 6.602 1.00 97.94 448 LYS A N 1
ATOM 3516 C CA . LYS A 1 448 ? -25.906 13.722 6.092 1.00 97.94 448 LYS A CA 1
ATOM 3517 C C . LYS A 1 448 ? -25.060 13.503 4.842 1.00 97.94 448 LYS A C 1
ATOM 3519 O O . LYS A 1 448 ? -24.417 12.459 4.708 1.00 97.94 448 LYS A O 1
ATOM 3524 N N . GLU A 1 449 ? -25.022 14.474 3.937 1.00 97.00 449 GLU A N 1
ATOM 3525 C CA . GLU A 1 449 ? -24.116 14.468 2.794 1.00 97.00 449 GLU A CA 1
ATOM 3526 C C . GLU A 1 449 ? -22.657 14.469 3.258 1.00 97.00 449 GLU A C 1
ATOM 3528 O O . GLU A 1 449 ? -21.881 13.621 2.804 1.00 97.00 449 GLU A O 1
ATOM 3533 N N . ALA A 1 450 ? -22.306 15.359 4.193 1.00 97.38 450 ALA A N 1
ATOM 3534 C CA . ALA A 1 450 ? -20.963 15.435 4.762 1.00 97.38 450 ALA A CA 1
ATOM 3535 C C . ALA A 1 450 ? -20.540 14.089 5.382 1.00 97.38 450 ALA A C 1
ATOM 3537 O O . ALA A 1 450 ? -19.495 13.541 5.024 1.00 97.38 450 ALA A O 1
ATOM 3538 N N . ALA A 1 451 ? -21.394 13.489 6.220 1.00 98.31 451 ALA A N 1
ATOM 3539 C CA . ALA A 1 451 ? -21.158 12.179 6.831 1.00 98.31 451 ALA A CA 1
ATOM 3540 C C . ALA A 1 451 ? -20.955 11.068 5.789 1.00 98.31 451 ALA A C 1
ATOM 3542 O O . ALA A 1 451 ? -20.007 10.282 5.877 1.00 98.31 451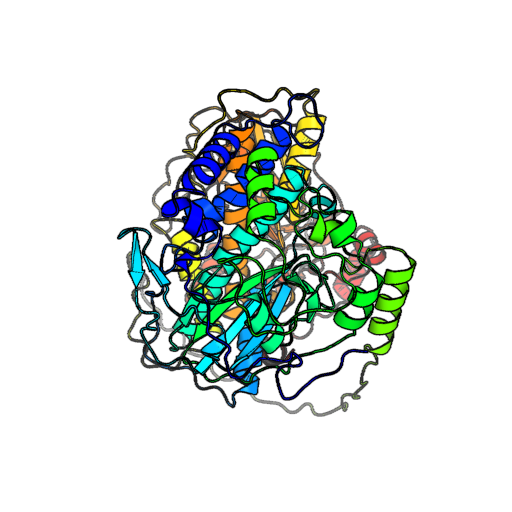 ALA A O 1
ATOM 3543 N N . ARG A 1 452 ? -21.800 11.018 4.750 1.00 98.12 452 ARG A N 1
ATOM 3544 C CA . ARG A 1 452 ? -21.675 10.039 3.657 1.00 98.12 452 ARG A CA 1
ATOM 3545 C C . ARG A 1 452 ? -20.339 10.177 2.925 1.00 98.12 452 ARG A C 1
ATOM 3547 O O . ARG A 1 452 ? -19.732 9.166 2.569 1.00 98.12 452 ARG A O 1
ATOM 3554 N N . ILE A 1 453 ? -19.906 11.406 2.655 1.00 96.88 453 ILE A N 1
ATOM 3555 C CA . ILE A 1 453 ? -18.642 11.692 1.972 1.00 96.88 453 ILE A CA 1
ATOM 3556 C C . ILE A 1 453 ? -17.452 11.287 2.843 1.00 96.88 453 ILE A C 1
ATOM 3558 O O . ILE A 1 453 ? -16.572 10.579 2.358 1.00 96.88 453 ILE A O 1
ATOM 3562 N N . ILE A 1 454 ? -17.457 11.660 4.125 1.00 98.31 454 ILE A N 1
ATOM 3563 C CA . ILE A 1 454 ? -16.406 11.303 5.085 1.00 98.31 454 ILE A CA 1
ATOM 3564 C C . ILE A 1 454 ? -16.239 9.787 5.180 1.00 98.31 454 ILE A C 1
ATOM 3566 O O . ILE A 1 454 ? -15.120 9.290 5.076 1.00 98.31 454 ILE A O 1
ATOM 3570 N N . LYS A 1 455 ? -17.340 9.034 5.283 1.00 98.50 455 LYS A N 1
ATOM 3571 C CA . LYS A 1 455 ? -17.297 7.565 5.308 1.00 98.50 455 LYS A CA 1
ATOM 3572 C C . LYS A 1 455 ? -16.715 6.970 4.029 1.00 98.50 455 LYS A C 1
ATOM 3574 O O . LYS A 1 455 ? -15.903 6.051 4.102 1.00 98.50 455 LYS A O 1
ATOM 3579 N N . LYS A 1 456 ? -17.107 7.485 2.857 1.00 96.75 456 LYS A N 1
ATOM 3580 C CA . LYS A 1 456 ? -16.553 7.030 1.571 1.00 96.75 456 LYS A CA 1
ATOM 3581 C C . LYS A 1 456 ? -15.058 7.331 1.460 1.00 96.75 456 LYS A C 1
ATOM 3583 O O . LYS A 1 456 ? -14.309 6.454 1.046 1.00 96.75 456 LYS A O 1
ATOM 3588 N N . ALA A 1 457 ? -14.630 8.527 1.861 1.00 97.75 457 ALA A N 1
ATOM 3589 C CA . ALA A 1 457 ? -13.222 8.911 1.859 1.00 97.75 457 ALA A CA 1
ATOM 3590 C C . ALA A 1 457 ? -12.398 8.043 2.819 1.00 97.75 457 ALA A C 1
ATOM 3592 O O . ALA A 1 457 ? -11.354 7.537 2.428 1.00 97.75 457 ALA A O 1
ATOM 3593 N N . ALA A 1 458 ? -12.891 7.795 4.035 1.00 98.12 458 ALA A N 1
ATOM 3594 C CA . ALA A 1 458 ? -12.216 6.939 5.008 1.00 98.12 458 ALA A CA 1
ATOM 3595 C C . ALA A 1 458 ? -12.030 5.506 4.495 1.00 98.12 458 ALA A C 1
ATOM 3597 O O . ALA A 1 458 ? -10.924 4.977 4.585 1.00 98.12 458 ALA A O 1
ATOM 3598 N N . LYS A 1 459 ? -13.063 4.914 3.878 1.00 96.88 459 LYS A N 1
ATOM 3599 C CA . LYS A 1 459 ? -12.947 3.594 3.238 1.00 96.88 459 LYS A CA 1
ATOM 3600 C C . LYS A 1 459 ? -11.950 3.593 2.083 1.00 96.88 459 LYS A C 1
ATOM 3602 O O . LYS A 1 459 ? -11.080 2.735 2.033 1.00 96.88 459 LYS A O 1
ATOM 3607 N N . PHE A 1 460 ? -12.025 4.591 1.200 1.00 96.75 460 PHE A N 1
ATOM 3608 C CA . PHE A 1 460 ? -11.071 4.742 0.099 1.00 96.75 460 PHE A CA 1
ATOM 3609 C C . PHE A 1 460 ? -9.621 4.861 0.595 1.00 96.75 460 PHE A C 1
ATOM 3611 O O . PHE A 1 460 ? -8.708 4.333 -0.026 1.00 96.75 460 PHE A O 1
ATOM 3618 N N . LEU A 1 461 ? -9.401 5.546 1.719 1.00 97.12 461 LEU A N 1
ATOM 3619 C CA . LEU A 1 461 ? -8.071 5.779 2.287 1.00 97.12 461 LEU A CA 1
ATOM 3620 C C . LEU A 1 461 ? -7.546 4.614 3.146 1.00 97.12 461 LEU A C 1
ATOM 3622 O O . LEU A 1 461 ? -6.379 4.673 3.549 1.00 97.12 461 LEU A O 1
ATOM 3626 N N . GLY A 1 462 ? -8.360 3.576 3.383 1.00 95.06 462 GLY A N 1
ATOM 3627 C CA . GLY A 1 462 ? -7.940 2.302 3.977 1.00 95.06 462 GLY A CA 1
ATOM 3628 C C . GLY A 1 462 ? -8.653 1.869 5.265 1.00 95.06 462 GLY A C 1
ATOM 3629 O O . GLY A 1 462 ? -8.195 0.913 5.879 1.00 95.06 462 GLY A O 1
ATOM 3630 N N . ALA A 1 463 ? -9.719 2.546 5.712 1.00 96.94 463 ALA A N 1
ATOM 3631 C CA . ALA A 1 463 ? -10.511 2.088 6.862 1.00 96.94 463 ALA A CA 1
ATOM 3632 C C . ALA A 1 463 ? -11.468 0.944 6.480 1.00 96.94 463 ALA A C 1
ATOM 3634 O O . ALA A 1 463 ? -12.193 1.060 5.490 1.00 96.94 463 ALA A O 1
ATOM 3635 N N . ASP A 1 464 ? -11.567 -0.089 7.317 1.00 95.62 464 ASP A N 1
ATOM 3636 C CA . ASP A 1 464 ? -12.517 -1.191 7.114 1.00 95.62 464 ASP A CA 1
ATOM 3637 C C . ASP A 1 464 ? -13.921 -0.816 7.612 1.00 95.62 464 ASP A C 1
ATOM 3639 O O . ASP A 1 464 ? -14.923 -1.003 6.910 1.00 95.62 464 ASP A O 1
ATOM 3643 N N . LEU A 1 465 ? -14.000 -0.194 8.797 1.00 96.12 465 LEU A N 1
ATOM 3644 C CA . LEU A 1 465 ? -15.240 0.344 9.367 1.00 96.12 465 LEU A CA 1
ATOM 3645 C C . LEU A 1 465 ? -15.083 1.813 9.754 1.00 96.12 465 LEU A C 1
ATOM 3647 O O . LEU A 1 465 ? -14.008 2.278 10.135 1.00 96.12 465 LEU A O 1
ATOM 3651 N N . VAL A 1 466 ? -16.194 2.546 9.667 1.00 98.12 466 VAL A N 1
ATOM 3652 C CA . VAL A 1 466 ? -16.254 3.975 9.982 1.00 98.12 466 VAL A CA 1
ATOM 3653 C C . VAL A 1 466 ? -17.582 4.275 10.660 1.00 98.12 466 VAL A C 1
ATOM 3655 O O . VAL A 1 466 ? -18.637 4.061 10.056 1.00 98.12 466 VAL A O 1
ATOM 3658 N N . GLY A 1 467 ? -17.515 4.803 11.875 1.00 98.00 467 GLY A N 1
ATOM 3659 C CA . GLY A 1 467 ? -18.653 5.337 12.613 1.00 98.00 467 GLY A CA 1
ATOM 3660 C C . GLY A 1 467 ? -18.489 6.835 12.855 1.00 98.00 467 GLY A C 1
ATOM 3661 O O . GLY A 1 467 ? -17.371 7.350 12.903 1.00 98.00 467 GLY A O 1
ATOM 3662 N N . ILE A 1 468 ? -19.600 7.550 12.988 1.00 98.50 468 ILE A N 1
ATOM 3663 C CA . ILE A 1 468 ? -19.619 8.977 13.320 1.00 98.50 468 ILE A CA 1
ATOM 3664 C C . ILE A 1 468 ? -20.473 9.186 14.565 1.00 98.50 468 ILE A C 1
ATOM 3666 O O . ILE A 1 468 ? -21.590 8.685 14.643 1.00 98.50 468 ILE A O 1
ATOM 3670 N N . THR A 1 469 ? -19.967 9.966 15.515 1.00 96.75 469 THR A N 1
ATOM 3671 C CA . THR A 1 469 ? -20.686 10.324 16.740 1.00 96.75 469 THR A CA 1
ATOM 3672 C C . THR A 1 469 ? -20.422 11.774 17.161 1.00 96.75 469 THR A C 1
ATOM 3674 O O . THR A 1 469 ? -19.547 12.439 16.600 1.00 96.75 469 THR A O 1
ATOM 3677 N N . TYR A 1 470 ? -21.177 12.285 18.135 1.00 92.12 470 TYR A N 1
ATOM 3678 C CA . TYR A 1 470 ? -20.944 13.600 18.729 1.00 92.12 470 TYR A CA 1
ATOM 3679 C C . TYR A 1 470 ? -19.749 13.605 19.684 1.00 92.12 470 TYR A C 1
ATOM 3681 O O . TYR A 1 470 ? -19.331 12.575 20.219 1.00 92.12 470 TYR A O 1
ATOM 3689 N N . TYR A 1 471 ? -19.206 14.798 19.916 1.00 89.56 471 TYR A N 1
ATOM 3690 C CA . TYR A 1 471 ? -18.204 15.020 20.952 1.00 89.56 471 TYR A CA 1
ATOM 3691 C C . TYR A 1 471 ? -18.827 14.906 22.349 1.00 89.56 471 TYR A C 1
ATOM 3693 O O . TYR A 1 471 ? -19.576 15.782 22.775 1.00 89.56 471 TYR A O 1
ATOM 3701 N N . ASP A 1 472 ? -18.507 13.829 23.068 1.00 86.12 472 ASP A N 1
ATOM 3702 C CA . ASP A 1 472 ? -18.872 13.667 24.477 1.00 86.12 472 ASP A CA 1
ATOM 3703 C C . ASP A 1 472 ? -17.681 14.039 25.375 1.00 86.12 472 ASP A C 1
ATOM 3705 O O . ASP A 1 472 ? -16.661 13.337 25.412 1.00 86.12 472 ASP A O 1
ATOM 3709 N N . GLU A 1 473 ? -17.807 15.145 26.113 1.00 80.69 473 GLU A N 1
ATOM 3710 C CA . GLU A 1 473 ? -16.792 15.620 27.060 1.00 80.69 473 GLU A CA 1
ATOM 3711 C C . GLU A 1 473 ? -16.500 14.612 28.176 1.00 80.69 473 GLU A C 1
ATOM 3713 O O . GLU A 1 473 ? -15.356 14.515 28.620 1.00 80.69 473 GLU A O 1
ATOM 3718 N N . LYS A 1 474 ? -17.492 13.833 28.627 1.00 80.56 474 LYS A N 1
ATOM 3719 C CA . LYS A 1 474 ? -17.303 12.857 29.714 1.00 80.56 474 LYS A CA 1
ATOM 3720 C C . LYS A 1 474 ? -16.405 11.712 29.269 1.00 80.56 474 LYS A C 1
ATOM 3722 O O . LYS A 1 474 ? -15.584 11.239 30.051 1.00 80.56 474 LYS A O 1
ATOM 3727 N N . ILE A 1 475 ? -16.557 11.285 28.016 1.00 79.19 475 ILE A N 1
ATOM 3728 C CA . ILE A 1 475 ? -15.713 10.249 27.416 1.00 79.19 475 ILE A CA 1
ATOM 3729 C C . ILE A 1 475 ? -14.341 10.833 27.061 1.00 79.19 475 ILE A C 1
ATOM 3731 O O . ILE A 1 475 ? -13.321 10.189 27.282 1.00 79.19 475 ILE A O 1
ATOM 3735 N N . SER A 1 476 ? -14.304 12.063 26.545 1.00 72.62 476 SER A N 1
ATOM 3736 C CA . SER A 1 476 ? -13.088 12.652 25.969 1.00 72.62 476 SER A CA 1
ATOM 3737 C C . SER A 1 476 ? -12.137 13.287 26.991 1.00 72.62 476 SER A C 1
ATOM 3739 O O . SER A 1 476 ? -10.949 13.405 26.707 1.00 72.62 476 SER A O 1
ATOM 3741 N N . ASN A 1 477 ? -12.621 13.652 28.184 1.00 67.75 477 ASN A N 1
ATOM 3742 C CA . ASN A 1 477 ? -11.812 14.212 29.278 1.00 67.75 477 ASN A CA 1
ATOM 3743 C C . ASN A 1 477 ? -11.399 13.168 30.331 1.00 67.75 477 ASN A C 1
ATOM 3745 O O . ASN A 1 477 ? -10.976 13.529 31.434 1.00 67.75 477 ASN A O 1
ATOM 3749 N N . SER A 1 478 ? -11.525 11.871 30.031 1.00 60.81 478 SER A N 1
ATOM 3750 C CA . SER A 1 478 ? -11.078 10.815 30.940 1.00 60.81 478 SER A CA 1
ATOM 3751 C C . SER A 1 478 ? -9.581 10.956 31.238 1.00 60.81 478 SER A C 1
ATOM 3753 O O . SER A 1 478 ? -8.761 11.035 30.325 1.00 60.81 478 SER A O 1
ATOM 3755 N N . VAL A 1 479 ? -9.228 11.001 32.525 1.00 54.53 479 VAL A N 1
ATOM 3756 C CA . VAL A 1 479 ? -7.843 11.150 32.984 1.00 54.53 479 VAL A CA 1
ATOM 3757 C C . VAL A 1 479 ? -7.043 9.903 32.625 1.00 54.53 479 VAL A C 1
ATOM 3759 O O . VAL A 1 479 ? -7.366 8.810 33.088 1.00 54.53 479 VAL A O 1
ATOM 3762 N N . LEU A 1 480 ? -5.978 10.081 31.848 1.00 56.88 480 LEU A N 1
ATOM 3763 C CA . LEU A 1 480 ? -5.030 9.020 31.543 1.00 56.88 480 LEU A CA 1
ATOM 3764 C C . LEU A 1 480 ? -3.780 9.118 32.408 1.00 56.88 480 LEU A C 1
ATOM 3766 O O . LEU A 1 480 ? -3.388 10.198 32.854 1.00 56.88 480 LEU A O 1
ATOM 3770 N N . PHE A 1 481 ? -3.137 7.975 32.603 1.00 53.50 481 PHE A N 1
ATOM 3771 C CA . PHE A 1 481 ? -1.858 7.856 33.285 1.00 53.50 481 PHE A CA 1
ATOM 3772 C C . PHE A 1 481 ? -0.879 7.155 32.348 1.00 53.50 481 PHE A C 1
ATOM 3774 O O . PHE A 1 481 ? -1.258 6.208 31.661 1.00 53.50 481 PHE A O 1
ATOM 3781 N N . ASN A 1 482 ? 0.363 7.628 32.293 1.00 50.72 482 ASN A N 1
ATOM 3782 C CA . ASN A 1 482 ? 1.417 6.928 31.562 1.00 50.72 482 ASN A CA 1
ATOM 3783 C C . ASN A 1 482 ? 1.930 5.721 32.375 1.00 50.72 482 ASN A C 1
ATOM 3785 O O . ASN A 1 482 ? 1.539 5.511 33.526 1.00 50.72 482 ASN A O 1
ATOM 3789 N N . ALA A 1 483 ? 2.844 4.940 31.792 1.00 41.69 483 ALA A N 1
ATOM 3790 C CA . ALA A 1 483 ? 3.437 3.766 32.441 1.00 41.69 483 ALA A CA 1
ATOM 3791 C C . ALA A 1 483 ? 4.187 4.079 33.756 1.00 41.69 483 ALA A C 1
ATOM 3793 O O . ALA A 1 483 ? 4.378 3.182 34.572 1.00 41.69 483 ALA A O 1
ATOM 3794 N N . SER A 1 484 ? 4.584 5.337 33.994 1.00 45.16 484 SER A N 1
ATOM 3795 C CA . SER A 1 484 ? 5.195 5.789 35.254 1.00 45.16 484 SER A CA 1
ATOM 3796 C C . SER A 1 484 ? 4.175 6.309 36.278 1.00 45.16 484 SER A C 1
ATOM 3798 O O . SER A 1 484 ? 4.558 6.865 37.307 1.00 45.16 484 SER A O 1
ATOM 3800 N N . GLY A 1 485 ? 2.873 6.142 36.018 1.00 49.84 485 GLY A N 1
ATOM 3801 C CA . GLY A 1 485 ? 1.794 6.575 36.907 1.00 49.84 485 GLY A CA 1
ATOM 3802 C C . GLY A 1 485 ? 1.602 8.093 36.957 1.00 49.84 485 GLY A C 1
ATOM 3803 O O . GLY A 1 485 ? 0.846 8.592 37.791 1.00 49.84 485 GLY A O 1
ATOM 3804 N N . GLN A 1 486 ? 2.262 8.850 36.078 1.00 50.53 486 GLN A N 1
ATOM 3805 C CA . GLN A 1 486 ? 2.053 10.286 35.966 1.00 50.53 486 GLN A CA 1
ATOM 3806 C C . GLN A 1 486 ? 0.770 10.558 35.193 1.00 50.53 486 GLN A C 1
ATOM 3808 O O . GLN A 1 486 ? 0.524 9.985 34.129 1.00 50.53 486 GLN A O 1
ATOM 3813 N N . LYS A 1 487 ? -0.037 11.477 35.729 1.00 53.78 487 LYS A N 1
ATOM 3814 C CA . LYS A 1 487 ? -1.222 11.993 35.052 1.00 53.78 487 LYS A CA 1
ATOM 3815 C C . LYS A 1 487 ? -0.795 12.616 33.724 1.00 53.78 487 LYS A C 1
ATOM 3817 O O . LYS A 1 487 ? -0.077 13.615 33.715 1.00 53.78 487 LYS A O 1
ATOM 3822 N N . ILE A 1 488 ? -1.248 12.038 32.619 1.00 55.41 488 ILE A N 1
ATOM 3823 C CA . ILE A 1 488 ? -1.120 12.661 31.307 1.00 55.41 488 ILE A CA 1
ATOM 3824 C C . ILE A 1 488 ? -2.071 13.867 31.326 1.00 55.41 488 ILE A C 1
ATOM 3826 O O . ILE A 1 488 ? -3.222 13.714 31.758 1.00 55.41 488 ILE A O 1
ATOM 3830 N N . PRO A 1 489 ? -1.617 15.076 30.944 1.00 52.41 489 PRO A N 1
ATOM 3831 C CA . PRO A 1 489 ? -2.500 16.229 30.829 1.00 52.41 489 PRO A CA 1
ATOM 3832 C C . PRO A 1 489 ? -3.744 15.846 30.025 1.00 52.41 489 PRO A C 1
ATOM 3834 O O . PRO A 1 489 ? -3.630 15.181 28.996 1.00 52.41 489 PRO A O 1
ATOM 3837 N N . SER A 1 490 ? -4.929 16.236 30.503 1.00 58.09 490 SER A N 1
ATOM 3838 C CA . SER A 1 490 ? -6.161 16.065 29.731 1.00 58.09 490 SER A CA 1
ATOM 3839 C C . SER A 1 490 ? -5.957 16.653 28.339 1.00 58.09 490 SER A C 1
ATOM 3841 O O . SER A 1 490 ? -5.418 17.755 28.211 1.00 58.09 490 SER A O 1
ATOM 3843 N N . VAL A 1 491 ? -6.373 15.910 27.318 1.00 64.44 491 VAL A N 1
ATOM 3844 C CA . VAL A 1 491 ? -6.273 16.296 25.911 1.00 64.44 491 VAL A CA 1
ATOM 3845 C C . VAL A 1 491 ? -6.999 17.627 25.713 1.00 64.44 491 VAL A C 1
ATOM 3847 O O . VAL A 1 491 ? -8.224 17.676 25.668 1.00 64.44 491 VAL A O 1
ATOM 3850 N N . SER A 1 492 ? -6.248 18.726 25.642 1.00 71.00 492 SER A N 1
ATOM 3851 C CA . SER A 1 492 ? -6.816 20.059 25.444 1.00 71.00 492 SER A CA 1
ATOM 3852 C C . SER A 1 492 ? -6.905 20.335 23.954 1.00 71.00 492 SER A C 1
ATOM 3854 O O . SER A 1 492 ? -5.919 20.726 23.328 1.00 71.00 492 SER A O 1
ATOM 3856 N N . PHE A 1 493 ? -8.085 20.133 23.374 1.00 78.12 493 PHE A N 1
ATOM 3857 C CA . PHE A 1 493 ? -8.303 20.469 21.973 1.00 78.12 493 PHE A CA 1
ATOM 3858 C C . PHE A 1 493 ? -8.161 21.987 21.753 1.00 78.12 493 PHE A C 1
ATOM 3860 O O . PHE A 1 493 ? -8.660 22.767 22.566 1.00 78.12 493 PHE A O 1
ATOM 3867 N N . PRO A 1 494 ? -7.528 22.438 20.651 1.00 81.06 494 PRO A N 1
ATOM 3868 C CA . PRO A 1 494 ? -7.408 23.867 20.348 1.00 81.06 494 PRO A CA 1
ATOM 3869 C C . PRO A 1 494 ? -8.759 24.564 20.150 1.00 81.06 494 PRO A C 1
ATOM 3871 O O . PRO A 1 494 ? -8.856 25.781 20.282 1.00 81.06 494 PRO A O 1
ATOM 3874 N N . ILE A 1 495 ? -9.787 23.791 19.799 1.00 82.62 495 ILE A N 1
ATOM 3875 C CA . ILE A 1 495 ? -11.179 24.213 19.672 1.00 82.62 495 ILE A CA 1
ATOM 3876 C C . ILE A 1 495 ? -12.092 23.087 20.161 1.00 82.62 495 ILE A C 1
ATOM 3878 O O . ILE A 1 495 ? -11.688 21.926 20.140 1.00 82.62 495 ILE A O 1
ATOM 3882 N N . VAL A 1 496 ? -13.331 23.413 20.537 1.00 84.38 496 VAL A N 1
ATOM 3883 C CA . VAL A 1 496 ? -14.337 22.404 20.904 1.00 84.38 496 VAL A CA 1
ATOM 3884 C C . VAL A 1 496 ? -14.752 21.618 19.650 1.00 84.38 496 VAL A C 1
ATOM 3886 O O . VAL A 1 496 ? -15.282 22.227 18.713 1.00 84.38 496 VAL A O 1
ATOM 3889 N N . PRO A 1 497 ? -14.513 20.295 19.588 1.00 90.31 497 PRO A N 1
ATOM 3890 C CA . PRO A 1 497 ? -14.949 19.480 18.460 1.00 90.31 497 PRO A CA 1
ATOM 3891 C C . PRO A 1 497 ? -16.477 19.399 18.380 1.00 90.31 497 PRO A C 1
ATOM 3893 O O . PRO A 1 497 ? -17.159 19.387 19.400 1.00 90.31 497 PRO A O 1
ATOM 3896 N N . ARG A 1 498 ? -17.020 19.299 17.163 1.00 93.31 498 ARG A N 1
ATOM 3897 C CA . ARG A 1 498 ? -18.454 19.051 16.928 1.00 93.31 498 ARG A CA 1
ATOM 3898 C C . ARG A 1 498 ? -18.754 17.576 16.723 1.00 93.31 498 ARG A C 1
ATOM 3900 O O . ARG A 1 498 ? -19.752 17.072 17.227 1.00 93.31 498 ARG A O 1
ATOM 3907 N N . SER A 1 499 ? -17.880 16.885 16.001 1.00 96.38 499 SER A N 1
ATOM 3908 C CA . SER A 1 499 ? -18.068 15.482 15.649 1.00 96.38 499 SER A CA 1
ATOM 3909 C C . SER A 1 499 ? -16.788 14.683 15.867 1.00 96.38 499 SER A C 1
ATOM 3911 O O . SER A 1 499 ? -15.670 15.209 15.818 1.00 96.38 499 SER A O 1
ATOM 3913 N N . VAL A 1 500 ? -16.976 13.389 16.093 1.00 96.12 500 VAL A N 1
ATOM 3914 C CA . VAL A 1 500 ? -15.931 12.385 16.258 1.00 96.12 500 VAL A CA 1
ATOM 3915 C C . VAL A 1 500 ? -16.132 11.321 15.190 1.00 96.12 500 VAL A C 1
ATOM 3917 O O . VAL A 1 500 ? -17.192 10.707 15.093 1.00 96.12 500 VAL A O 1
ATOM 3920 N N . ILE A 1 501 ? -15.107 11.106 14.374 1.00 97.94 501 ILE A N 1
ATOM 3921 C CA . ILE A 1 501 ? -15.070 10.038 13.376 1.00 97.94 501 ILE A CA 1
ATOM 3922 C C . ILE A 1 501 ? -14.271 8.896 13.985 1.00 97.94 501 ILE A C 1
ATOM 3924 O O . ILE A 1 501 ? -13.088 9.073 14.267 1.00 97.94 501 ILE A O 1
ATOM 3928 N N . VAL A 1 502 ? -14.896 7.743 14.183 1.00 97.44 502 VAL A N 1
ATOM 3929 C CA . VAL A 1 502 ? -14.249 6.536 14.698 1.00 97.44 502 VAL A CA 1
ATOM 3930 C C . VAL A 1 502 ? -13.905 5.632 13.520 1.00 97.44 502 VAL A C 1
ATOM 3932 O O . VAL A 1 502 ? -14.754 5.338 12.677 1.00 97.44 502 VAL A O 1
ATOM 3935 N N . LEU A 1 503 ? -12.644 5.223 13.441 1.00 97.12 503 LEU A N 1
ATOM 3936 C CA . LEU A 1 503 ? -12.109 4.369 12.388 1.00 97.12 503 LEU A CA 1
ATOM 3937 C C . LEU A 1 503 ? -11.751 3.017 12.994 1.00 97.12 503 LEU A C 1
ATOM 3939 O O . LEU A 1 503 ? -11.165 2.970 14.077 1.00 97.12 503 LEU A O 1
ATOM 3943 N N . ALA A 1 504 ? -12.071 1.939 12.283 1.00 95.94 504 ALA A N 1
ATOM 3944 C CA . ALA A 1 504 ? -11.593 0.611 12.621 1.00 95.94 504 ALA A CA 1
ATOM 3945 C C . ALA A 1 504 ? -10.911 -0.045 11.431 1.00 95.94 504 ALA A C 1
ATOM 3947 O O . ALA A 1 504 ? -11.315 0.149 10.280 1.00 95.94 504 ALA A O 1
ATOM 3948 N N . ILE A 1 505 ? -9.917 -0.858 11.752 1.00 94.75 505 ILE A N 1
ATOM 3949 C CA . ILE A 1 505 ? -9.257 -1.750 10.809 1.00 94.75 505 ILE A CA 1
ATOM 3950 C C . ILE A 1 505 ? -9.324 -3.183 11.334 1.00 94.75 505 ILE A C 1
ATOM 3952 O O . ILE A 1 505 ? -9.306 -3.404 12.549 1.00 94.75 505 ILE A O 1
ATOM 3956 N N . GLU A 1 506 ? -9.426 -4.147 10.435 1.00 93.56 506 GLU A N 1
ATOM 3957 C CA . GLU A 1 506 ? -9.396 -5.567 10.765 1.00 93.56 506 GLU A CA 1
ATOM 3958 C C . GLU A 1 506 ? -7.957 -6.017 11.075 1.00 93.56 506 GLU A C 1
ATOM 3960 O O . GLU A 1 506 ? -7.007 -5.616 10.402 1.00 93.56 506 GLU A O 1
ATOM 3965 N N . LEU A 1 507 ? -7.783 -6.868 12.093 1.00 92.81 507 LEU A N 1
ATOM 3966 C CA . LEU A 1 507 ? -6.513 -7.577 12.307 1.00 92.81 507 LEU A CA 1
ATOM 3967 C C . LEU A 1 507 ? -6.482 -8.884 11.501 1.00 92.81 507 LEU A C 1
ATOM 3969 O O . LEU A 1 507 ? -7.508 -9.555 11.363 1.00 92.81 507 LEU A O 1
ATOM 3973 N N . ASP A 1 508 ? -5.298 -9.289 11.032 1.00 90.38 508 ASP A N 1
ATOM 3974 C CA . ASP A 1 508 ? -5.124 -10.528 10.261 1.00 90.38 508 ASP A CA 1
ATOM 3975 C C . ASP A 1 508 ? -5.622 -11.755 11.043 1.00 90.38 508 ASP A C 1
ATOM 3977 O O . ASP A 1 508 ? -5.095 -12.103 12.102 1.00 90.38 508 ASP A O 1
ATOM 3981 N N . PHE A 1 509 ? -6.659 -12.417 10.522 1.00 87.94 509 PHE A N 1
ATOM 3982 C CA . PHE A 1 509 ? -7.326 -13.515 11.218 1.00 87.94 509 PHE A CA 1
ATOM 3983 C C . PHE A 1 509 ? -6.386 -14.675 11.538 1.00 87.94 509 PHE A C 1
ATOM 3985 O O . PHE A 1 509 ? -6.424 -15.175 12.664 1.00 87.94 509 PHE A O 1
ATOM 3992 N N . GLU A 1 510 ? -5.577 -15.109 10.569 1.00 86.31 510 GLU A N 1
ATOM 3993 C CA . GLU A 1 510 ? -4.734 -16.297 10.700 1.00 86.31 510 GLU A CA 1
ATOM 3994 C C . GLU A 1 510 ? -3.541 -16.033 11.614 1.00 86.31 510 GLU A C 1
ATOM 3996 O O . GLU A 1 510 ? -3.274 -16.837 12.508 1.00 86.31 510 GLU A O 1
ATOM 4001 N N . ALA A 1 511 ? -2.878 -14.884 11.459 1.00 88.00 511 ALA A N 1
ATOM 4002 C CA . ALA A 1 511 ? -1.807 -14.455 12.348 1.00 88.00 511 ALA A CA 1
ATOM 4003 C C . ALA A 1 511 ? -2.326 -14.318 13.785 1.00 88.00 511 ALA A C 1
ATOM 4005 O O . ALA A 1 511 ? -1.695 -14.812 14.725 1.00 88.00 511 ALA A O 1
ATOM 4006 N N . CYS A 1 512 ? -3.526 -13.750 13.955 1.00 89.44 512 CYS A N 1
ATOM 4007 C CA . CYS A 1 512 ? -4.170 -13.657 15.255 1.00 89.44 512 CYS A CA 1
ATOM 4008 C C . CYS A 1 512 ? -4.442 -15.016 15.898 1.00 89.44 512 CYS A C 1
ATOM 4010 O O . CYS A 1 512 ? -4.461 -15.007 17.114 1.00 89.44 512 CYS A O 1
ATOM 4012 N N . GLN A 1 513 ? -4.638 -16.120 15.147 1.00 85.69 513 GLN A N 1
ATOM 4013 C CA . GLN A 1 513 ? -4.859 -17.486 15.682 1.00 85.69 513 GLN A CA 1
ATOM 4014 C C . GLN A 1 513 ? -3.589 -18.173 16.214 1.00 85.69 513 GLN A C 1
ATOM 4016 O O . GLN A 1 513 ? -3.639 -19.308 16.705 1.00 85.69 513 GLN A O 1
ATOM 4021 N N . THR A 1 514 ? -2.426 -17.544 16.058 1.00 85.31 514 THR A N 1
ATOM 4022 C CA . THR A 1 514 ? -1.153 -18.116 16.509 1.00 85.31 514 THR A CA 1
ATOM 4023 C C . THR A 1 514 ? -0.801 -17.747 17.944 1.00 85.31 514 THR A C 1
ATOM 4025 O O . THR A 1 514 ? 0.268 -18.104 18.427 1.00 85.31 514 THR A O 1
ATOM 4028 N N . GLU A 1 515 ? -1.683 -17.032 18.628 1.00 81.44 515 GLU A N 1
ATOM 4029 C CA . GLU A 1 515 ? -1.432 -16.397 19.905 1.00 81.44 515 GLU A CA 1
ATOM 4030 C C . GLU A 1 515 ? -1.336 -17.376 21.093 1.00 81.44 515 GLU A C 1
ATOM 4032 O O . GLU A 1 515 ? -2.017 -18.414 21.124 1.00 81.44 515 GLU A O 1
ATOM 4037 N N . PRO A 1 516 ? -0.621 -16.967 22.157 1.00 81.25 516 PRO A N 1
ATOM 4038 C CA . PRO A 1 516 ? 0.433 -15.944 22.169 1.00 81.25 516 PRO A CA 1
ATOM 4039 C C . PRO A 1 516 ? 1.621 -16.323 21.272 1.00 81.25 516 PRO A C 1
ATOM 4041 O O . PRO A 1 516 ? 2.155 -17.425 21.352 1.00 81.25 516 PRO A O 1
ATOM 4044 N N . SER A 1 517 ? 2.037 -15.406 20.401 1.00 83.75 517 SER A N 1
ATOM 4045 C CA . SER A 1 517 ? 3.254 -15.558 19.601 1.00 83.75 517 SER A CA 1
ATOM 4046 C C . SER A 1 517 ? 3.746 -14.193 19.109 1.00 83.75 517 SER A C 1
ATOM 4048 O O . SER A 1 517 ? 2.941 -13.263 19.001 1.00 83.75 517 SER A O 1
ATOM 4050 N N . PRO A 1 518 ? 5.028 -14.069 18.725 1.00 86.81 518 PRO A N 1
ATOM 4051 C CA . PRO A 1 518 ? 5.529 -12.865 18.066 1.00 86.81 518 PRO A CA 1
ATOM 4052 C C . PRO A 1 518 ? 4.766 -12.499 16.783 1.00 86.81 518 PRO A C 1
ATOM 4054 O O . PRO A 1 518 ? 4.591 -11.319 16.501 1.00 86.81 518 PRO A O 1
ATOM 4057 N N . LEU A 1 519 ? 4.251 -13.486 16.033 1.00 88.12 519 LEU A N 1
ATOM 4058 C CA . LEU A 1 519 ? 3.431 -13.244 14.839 1.00 88.12 519 LEU A CA 1
ATOM 4059 C C . LEU A 1 519 ? 2.067 -12.629 15.195 1.00 88.12 519 LEU A C 1
ATOM 4061 O O . LEU A 1 519 ? 1.606 -11.711 14.520 1.00 88.12 519 LEU A O 1
ATOM 4065 N N . ALA A 1 520 ? 1.433 -13.091 16.274 1.00 88.62 520 ALA A N 1
ATOM 4066 C CA . ALA A 1 520 ? 0.191 -12.500 16.763 1.00 88.62 520 ALA A CA 1
ATOM 4067 C C . ALA A 1 520 ? 0.408 -11.053 17.245 1.00 88.62 520 ALA A C 1
ATOM 4069 O O . ALA A 1 520 ? -0.367 -10.169 16.881 1.00 88.62 520 ALA A O 1
ATOM 4070 N N . SER A 1 521 ? 1.492 -10.789 17.985 1.00 90.25 521 SER A N 1
ATOM 4071 C CA . SER A 1 521 ? 1.891 -9.426 18.377 1.00 90.25 521 SER A CA 1
ATOM 4072 C C . SER A 1 521 ? 2.197 -8.551 17.155 1.00 90.25 521 SER A C 1
ATOM 4074 O O . SER A 1 521 ? 1.818 -7.382 17.096 1.00 90.25 521 SER A O 1
ATOM 4076 N N . ALA A 1 522 ? 2.829 -9.122 16.125 1.00 91.19 522 ALA A N 1
ATOM 4077 C CA . ALA A 1 522 ? 3.072 -8.436 14.864 1.00 91.19 522 ALA A CA 1
ATOM 4078 C C . ALA A 1 522 ? 1.755 -8.052 14.166 1.00 91.19 522 ALA A C 1
ATOM 4080 O O . ALA A 1 522 ? 1.647 -6.947 13.647 1.00 91.19 522 ALA A O 1
ATOM 4081 N N . ALA A 1 523 ? 0.717 -8.892 14.195 1.00 92.19 523 ALA A N 1
ATOM 4082 C CA . ALA A 1 523 ? -0.586 -8.536 13.620 1.00 92.19 523 ALA A CA 1
ATOM 4083 C C . ALA A 1 523 ? -1.195 -7.292 14.289 1.00 92.19 523 ALA A C 1
ATOM 4085 O O . ALA A 1 523 ? -1.700 -6.402 13.604 1.00 92.19 523 ALA A O 1
ATOM 4086 N N . ILE A 1 524 ? -1.076 -7.185 15.615 1.00 91.44 524 ILE A N 1
ATOM 4087 C CA . ILE A 1 524 ? -1.519 -6.010 16.380 1.00 91.44 524 ILE A CA 1
ATOM 4088 C C . ILE A 1 524 ? -0.689 -4.781 15.997 1.00 91.44 524 ILE A C 1
ATOM 4090 O O . ILE A 1 524 ? -1.237 -3.731 15.660 1.00 91.44 524 ILE A O 1
ATOM 4094 N N . ALA A 1 525 ? 0.640 -4.916 16.011 1.00 91.44 525 ALA A N 1
ATOM 4095 C CA . ALA A 1 525 ? 1.558 -3.828 15.696 1.00 91.44 525 ALA A CA 1
ATOM 4096 C C . ALA A 1 525 ? 1.362 -3.301 14.264 1.00 91.44 525 ALA A C 1
ATOM 4098 O O . ALA A 1 525 ? 1.414 -2.089 14.047 1.00 91.44 525 ALA A O 1
ATOM 4099 N N . LEU A 1 526 ? 1.079 -4.186 13.305 1.00 93.06 526 LEU A N 1
ATOM 4100 C CA . LEU A 1 526 ? 0.729 -3.815 11.937 1.00 93.06 526 LEU A CA 1
ATOM 4101 C C . LEU A 1 526 ? -0.609 -3.073 11.880 1.00 93.06 526 LEU A C 1
ATOM 4103 O O . LEU A 1 526 ? -0.725 -2.085 11.152 1.00 93.06 526 LEU A O 1
ATOM 4107 N N . GLY A 1 527 ? -1.593 -3.506 12.672 1.00 92.44 527 GLY A N 1
ATOM 4108 C CA . GLY A 1 527 ? -2.851 -2.787 12.817 1.00 92.44 527 GLY A CA 1
ATOM 4109 C C . GLY A 1 527 ? -2.616 -1.339 13.262 1.00 92.44 527 GLY A C 1
ATOM 4110 O O . GLY A 1 527 ? -3.032 -0.386 12.602 1.00 92.44 527 GLY A O 1
ATOM 4111 N N . TYR A 1 528 ? -1.845 -1.144 14.326 1.00 89.75 528 TYR A N 1
ATOM 4112 C CA . TYR A 1 528 ? -1.449 0.188 14.780 1.00 89.75 528 TYR A CA 1
ATOM 4113 C C . TYR A 1 528 ? -0.812 1.049 13.674 1.00 89.75 528 TYR A C 1
ATOM 4115 O O . TYR A 1 528 ? -1.200 2.211 13.508 1.00 89.75 528 TYR A O 1
ATOM 4123 N N . SER A 1 529 ? 0.098 0.475 12.876 1.00 89.50 529 SER A N 1
ATOM 4124 C CA . SER A 1 529 ? 0.709 1.158 11.728 1.00 89.50 529 SER A CA 1
ATOM 4125 C C . SER A 1 529 ? -0.337 1.622 10.709 1.00 89.50 529 SER A C 1
ATOM 4127 O O . SER A 1 529 ? -0.388 2.800 10.351 1.00 89.50 529 SER A O 1
ATOM 4129 N N . HIS A 1 530 ? -1.178 0.695 10.237 1.00 92.31 530 HIS A N 1
ATOM 4130 C CA . HIS A 1 530 ? -2.160 0.953 9.180 1.00 92.31 530 HIS A CA 1
ATOM 4131 C C . HIS A 1 530 ? -3.174 2.007 9.620 1.00 92.31 530 HIS A C 1
ATOM 4133 O O . HIS A 1 530 ? -3.489 2.954 8.900 1.00 92.31 530 HIS A O 1
ATOM 4139 N N . LEU A 1 531 ? -3.616 1.924 10.867 1.00 91.38 531 LEU A N 1
ATOM 4140 C CA . LEU A 1 531 ? -4.587 2.850 11.417 1.00 91.38 531 LEU A CA 1
ATOM 4141 C C . LEU A 1 531 ? -4.055 4.278 11.551 1.00 91.38 531 LEU A C 1
ATOM 4143 O O . LEU A 1 531 ? -4.776 5.237 11.267 1.00 91.38 531 LEU A O 1
ATOM 4147 N N . ALA A 1 532 ? -2.795 4.436 11.953 1.00 90.19 532 ALA A N 1
ATOM 4148 C CA . ALA A 1 532 ? -2.151 5.742 12.022 1.00 90.19 532 ALA A CA 1
ATOM 4149 C C . ALA A 1 532 ? -1.987 6.369 10.635 1.00 90.19 532 ALA A C 1
ATOM 4151 O O . ALA A 1 532 ? -2.188 7.572 10.455 1.00 90.19 532 ALA A O 1
ATOM 4152 N N . GLU A 1 533 ? -1.686 5.549 9.630 1.00 92.31 533 GLU A N 1
ATOM 4153 C CA . GLU A 1 533 ? -1.614 5.976 8.237 1.00 92.31 533 GLU A CA 1
ATOM 4154 C C . GLU A 1 533 ? -2.982 6.442 7.715 1.00 92.31 533 GLU A C 1
ATOM 4156 O O . GLU A 1 533 ? -3.073 7.503 7.092 1.00 92.31 533 GLU A O 1
ATOM 4161 N N . VAL A 1 534 ? -4.058 5.696 7.987 1.00 95.44 534 VAL A N 1
ATOM 4162 C CA . VAL A 1 534 ? -5.427 6.093 7.615 1.00 95.44 534 VAL A CA 1
ATOM 4163 C C . VAL A 1 534 ? -5.837 7.370 8.350 1.00 95.44 534 VAL A C 1
ATOM 4165 O O . VAL A 1 534 ? -6.342 8.303 7.721 1.00 95.44 534 VAL A O 1
ATOM 4168 N N . ALA A 1 535 ? -5.565 7.467 9.655 1.00 94.38 535 ALA A N 1
ATOM 4169 C CA . ALA A 1 535 ? -5.871 8.648 10.458 1.00 94.38 535 ALA A CA 1
ATOM 4170 C C . ALA A 1 535 ? -5.161 9.901 9.926 1.00 94.38 535 ALA A C 1
ATOM 4172 O O . ALA A 1 535 ? -5.775 10.964 9.807 1.00 94.38 535 ALA A O 1
ATOM 4173 N N . LYS A 1 536 ? -3.889 9.768 9.528 1.00 94.56 536 LYS A N 1
ATOM 4174 C CA . LYS A 1 536 ? -3.115 10.836 8.890 1.00 94.56 536 LYS A CA 1
ATOM 4175 C C . LYS A 1 536 ? -3.758 11.302 7.586 1.00 94.56 536 LYS A C 1
ATOM 4177 O O . LYS A 1 536 ? -3.969 12.504 7.410 1.00 94.56 536 LYS A O 1
ATOM 4182 N N . LYS A 1 537 ? -4.077 10.369 6.683 1.00 97.25 537 LYS A N 1
ATOM 4183 C CA . LYS A 1 537 ? -4.705 10.676 5.387 1.00 97.25 537 LYS A CA 1
ATOM 4184 C C . LYS A 1 537 ? -6.062 11.355 5.597 1.00 97.25 537 LYS A C 1
ATOM 4186 O O . LYS A 1 537 ? -6.331 12.388 4.991 1.00 97.25 537 LYS A O 1
ATOM 4191 N N . MET A 1 538 ? -6.877 10.846 6.520 1.00 97.94 538 MET A N 1
ATOM 4192 C CA . MET A 1 538 ? -8.175 11.430 6.863 1.00 97.94 538 MET A CA 1
ATOM 4193 C C . MET A 1 538 ? -8.067 12.823 7.486 1.00 97.94 538 MET A C 1
ATOM 4195 O O . MET A 1 538 ? -8.844 13.711 7.137 1.00 97.94 538 MET A O 1
ATOM 4199 N N . ALA A 1 539 ? -7.082 13.062 8.353 1.00 97.06 539 ALA A N 1
ATOM 4200 C CA . ALA A 1 539 ? -6.833 14.395 8.886 1.00 97.06 539 ALA A CA 1
ATOM 4201 C C . ALA A 1 539 ? -6.450 15.381 7.771 1.00 97.06 539 ALA A C 1
ATOM 4203 O O . ALA A 1 539 ? -6.950 16.504 7.751 1.00 97.06 539 ALA A O 1
ATOM 4204 N N . VAL A 1 540 ? -5.616 14.967 6.808 1.00 97.19 540 VAL A N 1
ATOM 4205 C CA . VAL A 1 540 ? -5.310 15.787 5.623 1.00 97.19 540 VAL A CA 1
ATOM 4206 C C . VAL A 1 540 ? -6.573 16.044 4.803 1.00 97.19 540 VAL A C 1
ATOM 4208 O O . VAL A 1 540 ? -6.832 17.194 4.467 1.00 97.19 540 VAL A O 1
ATOM 4211 N N . PHE A 1 541 ? -7.391 15.023 4.544 1.00 97.81 541 PHE A N 1
ATOM 4212 C CA . PHE A 1 541 ? -8.646 15.165 3.803 1.00 97.81 541 PHE A CA 1
ATOM 4213 C C . PHE A 1 541 ? -9.557 16.242 4.414 1.00 97.81 541 PHE A C 1
ATOM 4215 O O . PHE A 1 541 ? -9.933 17.196 3.736 1.00 97.81 541 PHE A O 1
ATOM 4222 N N . ILE A 1 542 ? -9.838 16.149 5.717 1.00 97.88 542 ILE A N 1
ATOM 4223 C CA . ILE A 1 542 ? -10.708 17.090 6.442 1.00 97.88 542 ILE A CA 1
ATOM 4224 C C . ILE A 1 542 ? -10.120 18.511 6.438 1.00 97.88 542 ILE A C 1
ATOM 4226 O O . ILE A 1 542 ? -10.831 19.482 6.165 1.00 97.88 542 ILE A O 1
ATOM 4230 N N . ARG A 1 543 ? -8.804 18.648 6.645 1.00 96.81 543 ARG A N 1
ATOM 4231 C CA . ARG A 1 543 ? -8.117 19.950 6.582 1.00 96.81 543 ARG A CA 1
ATOM 4232 C C . ARG A 1 543 ? -8.168 20.577 5.197 1.00 96.81 543 ARG A C 1
ATOM 4234 O O . ARG A 1 543 ? -8.346 21.788 5.077 1.00 96.81 543 ARG A O 1
ATOM 4241 N N . GLN A 1 544 ? -8.089 19.771 4.144 1.00 95.50 544 GLN A N 1
ATOM 4242 C CA . GLN A 1 544 ? -8.213 20.250 2.769 1.00 95.50 544 GLN A CA 1
ATOM 4243 C C . GLN A 1 544 ? -9.647 20.630 2.381 1.00 95.50 544 GLN A C 1
ATOM 4245 O O . GLN A 1 544 ? -9.829 21.428 1.464 1.00 95.50 544 GLN A O 1
ATOM 4250 N N . LEU A 1 545 ? -10.648 20.167 3.132 1.00 95.94 545 LEU A N 1
ATOM 4251 C CA . LEU A 1 545 ? -12.019 20.677 3.060 1.00 95.94 545 LEU A CA 1
ATOM 4252 C C . LEU A 1 545 ? -12.208 22.003 3.824 1.00 95.94 545 LEU A C 1
ATOM 4254 O O . LEU A 1 545 ? -13.268 22.615 3.701 1.00 95.94 545 LEU A O 1
ATOM 4258 N N . GLY A 1 546 ? -11.203 22.466 4.577 1.00 95.56 546 GLY A N 1
ATOM 4259 C CA . GLY A 1 546 ? -11.228 23.720 5.342 1.00 95.56 546 GLY A CA 1
ATOM 4260 C C . GLY A 1 546 ? -11.716 23.578 6.787 1.00 95.56 546 GLY A C 1
ATOM 4261 O O . GLY A 1 546 ? -12.210 24.548 7.362 1.00 95.56 546 GLY A O 1
ATOM 4262 N N . TYR A 1 547 ? -11.600 22.378 7.361 1.00 96.25 547 TYR A N 1
ATOM 4263 C CA . TYR A 1 547 ? -12.003 22.053 8.731 1.00 96.25 547 TYR A CA 1
ATOM 4264 C C . TYR A 1 547 ? -10.803 21.579 9.559 1.00 96.25 547 TYR A C 1
ATOM 4266 O O . TYR A 1 547 ? -9.833 21.036 9.038 1.00 96.25 547 TYR A O 1
ATOM 4274 N N . GLN A 1 548 ? -10.847 21.774 10.866 1.00 95.06 548 GLN A N 1
ATOM 4275 C CA . GLN A 1 548 ? -9.851 21.253 11.791 1.00 95.06 548 GLN A CA 1
ATOM 4276 C C . GLN A 1 548 ? -10.002 19.739 11.951 1.00 95.06 548 GLN A C 1
ATOM 4278 O O . GLN A 1 548 ? -11.108 19.200 11.923 1.00 95.06 548 GLN A O 1
ATOM 4283 N N . ALA A 1 549 ? -8.884 19.045 12.150 1.00 95.44 549 ALA A N 1
ATOM 4284 C CA . ALA A 1 549 ? -8.871 17.605 12.381 1.00 95.44 549 ALA A CA 1
ATOM 4285 C C . ALA A 1 549 ? -7.782 17.233 13.385 1.00 95.44 549 ALA A C 1
ATOM 4287 O O . ALA A 1 549 ? -6.602 17.536 13.169 1.00 95.44 549 ALA A O 1
ATOM 4288 N N . PHE A 1 550 ? -8.185 16.538 14.444 1.00 92.31 550 PHE A N 1
ATOM 4289 C CA . PHE A 1 550 ? -7.350 16.132 15.569 1.00 92.31 550 PHE A CA 1
ATOM 4290 C C . PHE A 1 550 ? -7.368 14.601 15.681 1.00 92.31 550 PHE A C 1
ATOM 4292 O O . PHE A 1 550 ? -8.174 14.035 16.428 1.00 92.31 550 PHE A O 1
ATOM 4299 N N . PRO A 1 551 ? -6.553 13.900 14.873 1.00 91.50 551 PRO A N 1
ATOM 4300 C CA . PRO A 1 551 ? -6.444 12.448 14.957 1.00 91.50 551 PRO A CA 1
ATOM 4301 C C . PRO A 1 551 ? -5.834 12.040 16.308 1.00 91.50 551 PRO A C 1
ATOM 4303 O O . PRO A 1 551 ? -4.901 12.678 16.792 1.00 91.50 551 PRO A O 1
ATOM 4306 N N . CYS A 1 552 ? -6.375 10.987 16.920 1.00 85.75 552 CYS A N 1
ATOM 4307 C CA . CYS A 1 552 ? -5.969 10.471 18.228 1.00 85.75 552 CYS A CA 1
ATOM 4308 C C . CYS A 1 552 ? -5.949 8.933 18.208 1.00 85.75 552 CYS A C 1
ATOM 4310 O O . CYS A 1 552 ? -6.914 8.306 17.754 1.00 85.75 552 CYS A O 1
ATOM 4312 N N . SER A 1 553 ? -4.895 8.319 18.750 1.00 78.31 553 SER A N 1
ATOM 4313 C CA . SER A 1 553 ? -4.855 6.865 18.971 1.00 78.31 553 SER A CA 1
ATOM 4314 C C . SER A 1 553 ? -5.625 6.455 20.230 1.00 78.31 553 SER A C 1
ATOM 4316 O O . SER A 1 553 ? -5.963 7.305 21.064 1.00 78.31 553 SER A O 1
ATOM 4318 N N . ASP A 1 554 ? -5.888 5.153 20.381 1.00 71.69 554 ASP A N 1
ATOM 4319 C CA . ASP A 1 554 ? -6.479 4.519 21.575 1.00 71.69 554 ASP A CA 1
ATOM 4320 C C . ASP A 1 554 ? -5.843 4.932 22.896 1.00 71.69 554 ASP A C 1
ATOM 4322 O O . ASP A 1 554 ? -6.577 5.188 23.848 1.00 71.69 554 ASP A O 1
ATOM 4326 N N . ASP A 1 555 ? -4.529 5.138 22.922 1.00 67.06 555 ASP A N 1
ATOM 4327 C CA . ASP A 1 555 ? -3.789 5.450 24.147 1.00 67.06 555 ASP A CA 1
ATOM 4328 C C . ASP A 1 555 ? -4.109 6.840 24.713 1.00 67.06 555 ASP A C 1
ATOM 4330 O O . ASP A 1 555 ? -3.626 7.185 25.784 1.00 67.06 555 ASP A O 1
ATOM 4334 N N . THR A 1 556 ? -4.883 7.662 23.990 1.00 63.44 556 THR A N 1
ATOM 4335 C CA . THR A 1 556 ? -5.175 9.057 24.362 1.00 63.44 556 THR A CA 1
ATOM 4336 C C . THR A 1 556 ? -6.623 9.296 24.811 1.00 63.44 556 THR A C 1
ATOM 4338 O O . THR A 1 556 ? -6.872 10.168 25.638 1.00 63.44 556 THR A O 1
ATOM 4341 N N . ILE A 1 557 ? -7.596 8.544 24.287 1.00 74.88 557 ILE A N 1
ATOM 4342 C CA . ILE A 1 557 ? -9.020 8.655 24.665 1.00 74.88 557 ILE A CA 1
ATOM 4343 C C . ILE A 1 557 ? -9.685 7.278 24.478 1.00 74.88 557 ILE A C 1
ATOM 4345 O O . ILE A 1 557 ? -9.428 6.648 23.450 1.00 74.88 557 ILE A O 1
ATOM 4349 N N . PRO A 1 558 ? -10.558 6.797 25.386 1.00 81.25 558 PRO A N 1
ATOM 4350 C CA . PRO A 1 558 ? -11.211 5.495 25.246 1.00 81.25 558 PRO A CA 1
ATOM 4351 C C . PRO A 1 558 ? -12.017 5.368 23.946 1.00 81.25 558 PRO A C 1
ATOM 4353 O O . PRO A 1 558 ? -12.979 6.103 23.728 1.00 81.25 558 PRO A O 1
ATOM 4356 N N . SER A 1 559 ? -11.670 4.399 23.097 1.00 88.44 559 SER A N 1
ATOM 4357 C CA . SER A 1 559 ? -12.338 4.233 21.797 1.00 88.44 559 SER A CA 1
ATOM 4358 C C . SER A 1 559 ? -13.577 3.353 21.827 1.00 88.44 559 SER A C 1
ATOM 4360 O O . SER A 1 559 ? -14.484 3.585 21.035 1.00 88.44 559 SER A O 1
ATOM 4362 N N . ILE A 1 560 ? -13.661 2.376 22.738 1.00 91.12 560 ILE A N 1
ATOM 4363 C CA . ILE A 1 560 ? -14.811 1.458 22.796 1.00 91.12 560 ILE A CA 1
ATOM 4364 C C . ILE A 1 560 ? -16.135 2.210 23.007 1.00 91.12 560 ILE A C 1
ATOM 4366 O O . ILE A 1 560 ? -17.051 1.987 22.217 1.00 91.12 560 ILE A O 1
ATOM 4370 N N . PRO A 1 561 ? -16.265 3.134 23.985 1.00 91.12 561 PRO A N 1
ATOM 4371 C CA . PRO A 1 561 ? -17.515 3.870 24.174 1.00 91.12 561 PRO A CA 1
ATOM 4372 C C . PRO A 1 561 ? -17.899 4.702 22.945 1.00 91.12 561 PRO A C 1
ATOM 4374 O O . PRO A 1 561 ? -19.054 4.673 22.531 1.00 91.12 561 PRO A O 1
ATOM 4377 N N . LEU A 1 562 ? -16.924 5.372 22.317 1.00 93.12 562 LEU A N 1
ATOM 4378 C CA . LEU A 1 562 ? -17.146 6.163 21.102 1.00 93.12 562 LEU A CA 1
ATOM 4379 C C . LEU A 1 562 ? -17.584 5.285 19.927 1.00 93.12 562 LEU A C 1
ATOM 4381 O O . LEU A 1 562 ? -18.469 5.674 19.176 1.00 93.12 562 LEU A O 1
ATOM 4385 N N . ALA A 1 563 ? -16.995 4.099 19.769 1.00 95.38 563 ALA A N 1
ATOM 4386 C CA . ALA A 1 563 ? -17.348 3.172 18.700 1.00 95.38 563 ALA A CA 1
ATOM 4387 C C . ALA A 1 563 ? -18.756 2.579 18.878 1.00 95.38 563 ALA A C 1
ATOM 4389 O O . ALA A 1 563 ? -19.485 2.435 17.897 1.00 95.38 563 ALA A O 1
ATOM 4390 N N . VAL A 1 564 ? -19.159 2.278 20.120 1.00 94.81 564 VAL A N 1
ATOM 4391 C CA . VAL A 1 564 ? -20.533 1.855 20.445 1.00 94.81 564 VAL A CA 1
ATOM 4392 C C . VAL A 1 564 ? -21.522 2.980 20.138 1.00 94.81 564 VAL A C 1
ATOM 4394 O O . VAL A 1 564 ? -22.516 2.756 19.450 1.00 94.81 564 VAL A O 1
ATOM 4397 N N . GLN A 1 565 ? -21.223 4.201 20.588 1.00 95.00 565 GLN A N 1
ATOM 4398 C CA . GLN A 1 565 ? -22.041 5.389 20.331 1.00 95.00 565 GLN A CA 1
ATOM 4399 C C . GLN A 1 565 ? -22.169 5.675 18.826 1.00 95.00 565 GLN A C 1
ATOM 4401 O O . GLN A 1 565 ? -23.251 5.988 18.344 1.00 95.00 565 GLN A O 1
ATOM 4406 N N . ALA A 1 566 ? -21.086 5.464 18.075 1.00 96.69 566 ALA A N 1
ATOM 4407 C CA . ALA A 1 566 ? -21.023 5.586 16.623 1.00 96.69 566 ALA A CA 1
ATOM 4408 C C . ALA A 1 566 ? -21.630 4.389 15.858 1.00 96.69 566 ALA A C 1
ATOM 4410 O O . ALA A 1 566 ? -21.432 4.271 14.647 1.00 96.69 566 ALA A O 1
ATOM 4411 N N . GLY A 1 567 ? -22.320 3.467 16.539 1.00 96.19 567 GLY A N 1
ATOM 4412 C CA . GLY A 1 567 ? -23.036 2.360 15.902 1.00 96.19 567 GLY A CA 1
ATOM 4413 C C . GLY A 1 567 ? -22.151 1.290 15.259 1.00 96.19 567 GLY A C 1
ATOM 4414 O O . GLY A 1 567 ? -22.623 0.541 14.405 1.00 96.19 567 GLY A O 1
ATOM 4415 N N . MET A 1 568 ? -20.871 1.202 15.630 1.00 96.31 568 MET A N 1
ATOM 4416 C CA . MET A 1 568 ? -19.923 0.259 15.017 1.00 96.31 568 MET A CA 1
ATOM 4417 C C . MET A 1 568 ? -20.003 -1.154 15.607 1.00 96.31 568 MET A C 1
ATOM 4419 O O . MET A 1 568 ? -19.483 -2.102 15.020 1.00 96.31 568 MET A O 1
ATOM 4423 N N . GLY A 1 569 ? -20.633 -1.310 16.770 1.00 94.94 569 GLY A N 1
ATOM 4424 C CA . GLY A 1 569 ? -20.741 -2.586 17.463 1.00 94.94 569 GLY A CA 1
ATOM 4425 C C . GLY A 1 569 ? -21.240 -2.435 18.894 1.00 94.94 569 GLY A C 1
ATOM 4426 O O . GLY A 1 569 ? -21.622 -1.347 19.318 1.00 94.94 569 GLY A O 1
ATOM 4427 N N . GLU A 1 570 ? -21.188 -3.530 19.645 1.00 93.38 570 GLU A N 1
ATOM 4428 C CA . GLU A 1 570 ? -21.551 -3.579 21.065 1.00 93.38 570 GLU A CA 1
ATOM 4429 C C . GLU A 1 570 ? -20.333 -3.937 21.926 1.00 93.38 570 GLU A C 1
ATOM 4431 O O . GLU A 1 570 ? -19.401 -4.596 21.467 1.00 93.38 570 GLU A O 1
ATOM 4436 N N . SER A 1 571 ? -20.336 -3.538 23.198 1.00 92.12 571 SER A N 1
ATOM 4437 C CA . SER A 1 571 ? -19.286 -3.928 24.148 1.00 92.12 571 SER A CA 1
ATOM 4438 C C . SER A 1 571 ? -19.438 -5.398 24.557 1.00 92.12 571 SER A C 1
ATOM 4440 O O . SER A 1 571 ? -20.494 -5.809 25.040 1.00 92.12 571 SER A O 1
ATOM 4442 N N . GLY A 1 572 ? -18.383 -6.197 24.388 1.00 91.38 572 GLY A N 1
ATOM 4443 C CA . GLY A 1 572 ? -18.361 -7.607 24.784 1.00 91.38 572 GLY A CA 1
ATOM 4444 C C . GLY A 1 572 ? -17.920 -7.840 26.235 1.00 91.38 572 GLY A C 1
ATOM 4445 O O . GLY A 1 572 ? -17.340 -6.968 26.882 1.00 91.38 572 GLY A O 1
ATOM 4446 N N . ARG A 1 573 ? -18.100 -9.073 26.738 1.00 91.38 573 ARG A N 1
ATOM 4447 C CA . ARG A 1 573 ? -17.555 -9.517 28.045 1.00 91.38 573 ARG A CA 1
ATOM 4448 C C . ARG A 1 573 ? -16.040 -9.321 28.156 1.00 91.38 573 ARG A C 1
ATOM 4450 O O . ARG A 1 573 ? -15.528 -9.040 29.231 1.00 91.38 573 ARG A O 1
ATOM 4457 N N . ASN A 1 574 ? -15.325 -9.461 27.041 1.00 91.00 574 ASN A N 1
ATOM 4458 C CA . ASN A 1 574 ? -13.882 -9.226 26.953 1.00 91.00 574 ASN A CA 1
ATOM 4459 C C . ASN A 1 574 ? -13.499 -7.733 26.956 1.00 91.00 574 ASN A C 1
ATOM 4461 O O . ASN A 1 574 ? -12.320 -7.434 26.800 1.00 91.00 574 ASN A O 1
ATOM 4465 N N . GLY A 1 575 ? -14.462 -6.815 27.116 1.00 89.50 575 GLY A N 1
ATOM 4466 C CA . GLY A 1 575 ? -14.256 -5.362 27.165 1.00 89.50 575 GLY A CA 1
ATOM 4467 C C . GLY A 1 575 ? -13.830 -4.733 25.845 1.00 89.50 575 GLY A C 1
ATOM 4468 O O . GLY A 1 575 ? -13.481 -3.555 25.825 1.00 89.50 575 GLY A O 1
ATOM 4469 N N . LEU A 1 576 ? -13.861 -5.506 24.760 1.00 92.94 576 LEU A N 1
ATOM 4470 C CA . LEU A 1 576 ? -13.580 -5.056 23.405 1.00 92.94 576 LEU A CA 1
ATOM 4471 C C . LEU A 1 576 ? -14.890 -4.783 22.660 1.00 92.94 576 LEU A C 1
ATOM 4473 O O . LEU A 1 576 ? -15.964 -5.251 23.048 1.00 92.94 576 LEU A O 1
ATOM 4477 N N . LEU A 1 577 ? -14.786 -4.044 21.561 1.00 94.62 577 LEU A N 1
ATOM 4478 C CA . LEU A 1 577 ? -15.892 -3.799 20.647 1.00 94.62 577 LEU A CA 1
ATOM 4479 C C . LEU A 1 577 ? -16.141 -5.067 19.834 1.00 94.62 577 LEU A C 1
ATOM 4481 O O . LEU A 1 577 ? -15.239 -5.547 19.158 1.00 94.62 577 LEU A O 1
ATOM 4485 N N . ILE A 1 578 ? -17.362 -5.585 19.857 1.00 94.31 578 ILE A N 1
ATOM 4486 C CA . ILE A 1 578 ? -17.803 -6.673 18.990 1.00 94.31 578 ILE A CA 1
ATOM 4487 C C . ILE A 1 578 ? -18.526 -6.060 17.795 1.00 94.31 578 ILE A C 1
ATOM 4489 O O . ILE A 1 578 ? -19.624 -5.520 17.929 1.00 94.31 578 ILE A O 1
ATOM 4493 N N . THR A 1 579 ? -17.902 -6.146 16.624 1.00 93.75 579 THR A N 1
ATOM 4494 C CA . THR A 1 579 ? -18.484 -5.726 15.340 1.00 93.75 579 THR A CA 1
ATOM 4495 C C . THR A 1 579 ? -19.255 -6.880 14.694 1.00 93.75 579 THR A C 1
ATOM 4497 O O . THR A 1 579 ? -18.992 -8.052 14.986 1.00 93.75 579 THR A O 1
ATOM 4500 N N . LYS A 1 580 ? -20.192 -6.583 13.785 1.00 87.88 580 LYS A N 1
ATOM 4501 C CA . LYS A 1 580 ? -20.905 -7.631 13.028 1.00 87.88 580 LYS A CA 1
ATOM 4502 C C . LYS A 1 580 ? -19.991 -8.331 12.024 1.00 87.88 580 LYS A C 1
ATOM 4504 O O . LYS A 1 580 ? -20.156 -9.516 11.736 1.00 87.88 580 LYS A O 1
ATOM 4509 N N . GLU A 1 581 ? -19.056 -7.582 11.460 1.00 86.81 581 GLU A N 1
ATOM 4510 C CA . GLU A 1 581 ? -18.203 -8.000 10.359 1.00 86.81 581 GLU A CA 1
ATOM 4511 C C . GLU A 1 581 ? -17.054 -8.890 10.839 1.00 86.81 581 GLU A C 1
ATOM 4513 O O . GLU A 1 581 ? -16.844 -9.969 10.267 1.00 86.81 581 GLU A O 1
ATOM 4518 N N . PHE A 1 582 ? -16.369 -8.455 11.904 1.00 90.44 582 PHE A N 1
ATOM 4519 C CA . PHE A 1 582 ? -15.074 -8.984 12.345 1.00 90.44 582 PHE A CA 1
ATOM 4520 C C . PHE A 1 582 ? -15.071 -9.468 13.806 1.00 90.44 582 PHE A C 1
ATOM 4522 O O . PHE A 1 582 ? -14.062 -9.981 14.297 1.00 90.44 582 PHE A O 1
ATOM 4529 N N . GLY A 1 583 ? -16.185 -9.321 14.532 1.00 91.94 583 GLY A N 1
ATOM 4530 C CA . GLY A 1 583 ? -16.226 -9.585 15.968 1.00 91.94 583 GLY A CA 1
ATOM 4531 C C . GLY A 1 583 ? -15.278 -8.643 16.727 1.00 91.94 583 GLY A C 1
ATOM 4532 O O . GLY A 1 583 ? -15.239 -7.457 16.390 1.00 91.94 583 GLY A O 1
ATOM 4533 N N . PRO A 1 584 ? -14.517 -9.135 17.728 1.00 93.88 584 PRO A N 1
ATOM 4534 C CA . PRO A 1 584 ? -13.536 -8.332 18.467 1.00 93.88 584 PRO A CA 1
ATOM 4535 C C . PRO A 1 584 ? -12.230 -8.048 17.716 1.00 93.88 584 PRO A C 1
ATOM 4537 O O . PRO A 1 584 ? -11.342 -7.416 18.280 1.00 93.88 584 PRO A O 1
ATOM 4540 N N . ARG A 1 585 ? -12.061 -8.551 16.487 1.00 94.19 585 ARG A N 1
ATOM 4541 C CA . ARG A 1 585 ? -10.793 -8.519 15.742 1.00 94.19 585 ARG A CA 1
ATOM 4542 C C . ARG A 1 585 ? -10.592 -7.189 15.006 1.00 94.19 585 ARG A C 1
ATOM 4544 O O . ARG A 1 585 ? -10.419 -7.163 13.791 1.00 94.19 585 ARG A O 1
ATOM 4551 N N . VAL A 1 586 ? -10.661 -6.081 15.738 1.00 93.94 586 VAL A N 1
ATOM 4552 C CA . VAL A 1 586 ? -10.480 -4.739 15.177 1.00 93.94 586 VAL A CA 1
ATOM 4553 C C . VAL A 1 586 ? -9.599 -3.863 16.057 1.00 93.94 586 VAL A C 1
ATOM 4555 O O . VAL A 1 586 ? -9.676 -3.937 17.281 1.00 93.94 586 VAL A O 1
ATOM 4558 N N . GLN A 1 587 ? -8.810 -2.994 15.426 1.00 92.62 587 GLN A N 1
ATOM 4559 C CA . GLN A 1 587 ? -8.093 -1.907 16.095 1.00 92.62 587 GLN A CA 1
ATOM 4560 C C . GLN A 1 587 ? -8.801 -0.578 15.823 1.00 92.62 587 GLN A C 1
ATOM 4562 O O . GLN A 1 587 ? -9.263 -0.351 14.704 1.00 92.62 587 GLN A O 1
ATOM 4567 N N . LEU A 1 588 ? -8.881 0.299 16.830 1.00 93.44 588 LEU A N 1
ATOM 4568 C CA . LEU A 1 588 ? -9.644 1.550 16.766 1.00 93.44 588 LEU A CA 1
ATOM 4569 C C . LEU A 1 588 ? -8.764 2.800 16.864 1.00 93.44 588 LEU A C 1
ATOM 4571 O O . LEU A 1 588 ? -7.690 2.807 17.465 1.00 93.44 588 LEU A O 1
ATOM 4575 N N . CYS A 1 589 ? -9.203 3.865 16.196 1.00 91.62 589 CYS A N 1
ATOM 4576 C CA . CYS A 1 589 ? -8.719 5.225 16.399 1.00 91.62 589 CYS A CA 1
ATOM 4577 C C . CYS A 1 589 ? -9.848 6.210 16.106 1.00 91.62 589 CYS A C 1
ATOM 4579 O O . CYS A 1 589 ? -10.937 5.829 15.671 1.00 91.62 589 CYS A O 1
ATOM 4581 N N . LYS A 1 590 ? -9.606 7.494 16.366 1.00 92.50 590 LYS A N 1
ATOM 4582 C CA . LYS A 1 590 ? -10.628 8.518 16.180 1.00 92.50 590 LYS A CA 1
ATOM 4583 C C . LYS A 1 590 ? -10.044 9.838 15.724 1.00 92.50 590 LYS A C 1
ATOM 4585 O O . LYS A 1 590 ? -8.872 10.134 15.948 1.00 92.50 590 LYS A O 1
ATOM 4590 N N . ILE A 1 591 ? -10.886 10.640 15.091 1.00 94.69 591 ILE A N 1
ATOM 4591 C CA . ILE A 1 591 ? -10.562 11.985 14.636 1.00 94.69 591 ILE A CA 1
ATOM 4592 C C . ILE A 1 591 ? -11.641 12.929 15.140 1.00 94.69 591 ILE A C 1
ATOM 4594 O O . ILE A 1 591 ? -12.810 12.787 14.788 1.00 94.69 591 ILE A O 1
ATOM 4598 N N . TYR A 1 592 ? -11.228 13.909 15.935 1.00 94.56 592 TYR A N 1
ATOM 4599 C CA . TYR A 1 592 ? -12.092 14.997 16.377 1.00 94.56 592 TYR A CA 1
ATOM 4600 C C . TYR A 1 592 ? -12.038 16.129 15.357 1.00 94.56 592 TYR A C 1
ATOM 4602 O O . TYR A 1 592 ? -10.965 16.454 14.843 1.00 94.56 592 TYR A O 1
ATOM 4610 N N . THR A 1 593 ? -13.179 16.732 15.048 1.00 96.25 593 THR A N 1
ATOM 4611 C CA . THR A 1 593 ? -13.269 17.784 14.031 1.00 96.25 593 THR A CA 1
ATOM 4612 C C . THR A 1 593 ? -14.349 18.808 14.370 1.00 96.25 593 THR A C 1
ATOM 4614 O O . THR A 1 593 ? -15.312 18.502 15.072 1.00 96.25 593 THR A O 1
ATOM 4617 N N . ASP A 1 594 ? -14.192 20.037 13.876 1.00 95.94 594 ASP A N 1
ATOM 4618 C CA . ASP A 1 594 ? -15.244 21.064 13.877 1.00 95.94 594 ASP A CA 1
ATOM 4619 C C . ASP A 1 594 ? -16.227 20.919 12.710 1.00 95.94 594 ASP A C 1
ATOM 4621 O O . ASP A 1 594 ? -17.190 21.683 12.619 1.00 95.94 594 ASP A O 1
ATOM 4625 N N . LEU A 1 595 ? -15.990 19.965 11.806 1.00 96.56 595 LEU A N 1
ATOM 4626 C CA . LEU A 1 595 ? -16.949 19.589 10.781 1.00 96.56 595 LEU A CA 1
ATOM 4627 C C . LEU A 1 595 ? -18.165 18.939 11.438 1.00 96.56 595 LEU A C 1
ATOM 4629 O O . LEU A 1 595 ? -18.044 17.934 12.129 1.00 96.56 595 LEU A O 1
ATOM 4633 N N . GLU A 1 596 ? -19.336 19.517 11.196 1.00 96.56 596 GLU A N 1
ATOM 4634 C CA . GLU A 1 596 ? -20.604 18.995 11.689 1.00 96.56 596 GLU A CA 1
ATOM 4635 C C . GLU A 1 596 ? -21.086 17.850 10.797 1.00 96.56 596 GLU A C 1
ATOM 4637 O O . GLU A 1 596 ? -21.257 18.011 9.584 1.00 96.56 596 GLU A O 1
ATOM 4642 N N . LEU A 1 597 ? -21.274 16.679 11.400 1.00 97.88 597 LEU A N 1
ATOM 4643 C CA . LEU A 1 597 ? -21.610 15.441 10.710 1.00 97.88 597 LEU A CA 1
ATOM 4644 C C . LEU A 1 597 ? -22.857 14.811 11.320 1.00 97.88 597 LEU A C 1
ATOM 4646 O O . LEU A 1 597 ? -23.045 14.839 12.532 1.00 97.88 597 LEU A O 1
ATOM 4650 N N . GLN A 1 598 ? -23.685 14.201 10.471 1.00 98.00 598 GLN A N 1
ATOM 4651 C CA . GLN A 1 598 ? -24.797 13.384 10.940 1.00 98.00 598 GLN A CA 1
ATOM 4652 C C . GLN A 1 598 ? -24.243 12.168 11.683 1.00 98.00 598 GLN A C 1
ATOM 4654 O O . GLN A 1 598 ? -23.491 11.375 11.111 1.00 98.00 598 GLN A O 1
ATOM 4659 N N . GLU A 1 599 ? -24.654 12.033 12.936 1.00 97.69 599 GLU A N 1
ATOM 4660 C CA . GLU A 1 599 ? -24.293 10.923 13.808 1.00 97.69 599 GLU A CA 1
ATOM 4661 C C . GLU A 1 599 ? -24.959 9.624 13.362 1.00 97.69 599 GLU A C 1
ATOM 4663 O O . GLU A 1 599 ? -26.101 9.612 12.880 1.00 97.69 599 GLU A O 1
ATOM 4668 N N . ASP A 1 600 ? -24.238 8.529 13.570 1.00 97.94 600 ASP A N 1
ATOM 4669 C CA . ASP A 1 600 ? -24.791 7.189 13.526 1.00 97.94 600 ASP A CA 1
ATOM 4670 C C . ASP A 1 600 ? -25.562 6.877 14.806 1.00 97.94 600 ASP A C 1
ATOM 4672 O O . ASP A 1 600 ? -25.408 7.535 15.831 1.00 97.94 600 ASP A O 1
ATOM 4676 N N . GLN A 1 601 ? -26.432 5.875 14.726 1.00 95.19 601 GLN A N 1
ATOM 4677 C CA . GLN A 1 601 ? -27.175 5.398 15.885 1.00 95.19 601 GLN A CA 1
ATOM 4678 C C . GLN A 1 601 ? -26.481 4.168 16.472 1.00 95.19 601 GLN A C 1
ATOM 4680 O O . GLN A 1 601 ? -26.033 3.320 15.690 1.00 95.19 601 GLN A O 1
ATOM 4685 N N . PRO A 1 602 ? -26.428 4.037 17.811 1.00 94.50 602 PRO A N 1
ATOM 4686 C CA . PRO A 1 602 ? -25.946 2.831 18.464 1.00 94.50 602 PRO A CA 1
ATOM 4687 C C . PRO A 1 602 ? -26.608 1.580 17.889 1.00 94.50 602 PRO A C 1
ATOM 4689 O O . PRO A 1 602 ? -27.807 1.554 17.599 1.00 94.50 602 PRO A O 1
ATOM 4692 N N . LEU A 1 603 ? -25.801 0.544 17.698 1.00 90.75 603 LEU A N 1
ATOM 4693 C CA . LEU A 1 603 ? -26.231 -0.700 17.085 1.00 90.75 603 LEU A CA 1
ATOM 4694 C C . LEU A 1 603 ? -26.485 -1.745 18.169 1.00 90.75 603 LEU A C 1
ATOM 4696 O O . LEU A 1 603 ? -25.571 -2.081 18.911 1.00 90.75 603 LEU A O 1
ATOM 4700 N N . GLU A 1 604 ? -27.685 -2.320 18.191 1.00 87.88 604 GLU A N 1
ATOM 4701 C CA . GLU A 1 604 ? -28.028 -3.446 19.064 1.00 87.88 604 GLU A CA 1
ATOM 4702 C C . GLU A 1 604 ? -28.296 -4.699 18.220 1.00 87.88 604 GLU A C 1
ATOM 4704 O O . GLU A 1 604 ? -29.161 -4.718 17.341 1.00 87.88 604 GLU A O 1
ATOM 4709 N N . PHE A 1 605 ? -27.515 -5.752 18.448 1.00 87.31 605 PHE A N 1
ATOM 4710 C CA . PHE A 1 605 ? -27.652 -7.054 17.796 1.00 87.31 605 PHE A CA 1
ATOM 4711 C C . PHE A 1 605 ? -27.471 -8.241 18.759 1.00 87.31 605 PHE A C 1
ATOM 4713 O O . PHE A 1 605 ? -27.303 -9.378 18.310 1.00 87.31 605 PHE A O 1
ATOM 4720 N N . GLY A 1 606 ? -27.574 -7.989 20.068 1.00 85.69 606 GLY A N 1
ATOM 4721 C CA . GLY A 1 606 ? -27.717 -9.002 21.112 1.00 85.69 606 GLY A CA 1
ATOM 4722 C C . GLY A 1 606 ? -26.404 -9.488 21.726 1.00 85.69 606 GLY A C 1
ATOM 4723 O O . GLY A 1 606 ? -26.394 -10.547 22.354 1.00 85.69 606 GLY A O 1
ATOM 4724 N N . VAL A 1 607 ? -25.295 -8.752 21.581 1.00 88.25 607 VAL A N 1
ATOM 4725 C CA . VAL A 1 607 ? -23.998 -9.159 22.159 1.00 88.25 607 VAL A CA 1
ATOM 4726 C C . VAL A 1 607 ? -24.069 -9.251 23.677 1.00 88.25 607 VAL A C 1
ATOM 4728 O O . VAL A 1 607 ? -23.474 -10.162 24.253 1.00 88.25 607 VAL A O 1
ATOM 4731 N N . ARG A 1 608 ? -24.797 -8.341 24.336 1.00 85.06 608 ARG A N 1
ATOM 4732 C CA . ARG A 1 608 ? -24.947 -8.351 25.797 1.00 85.06 608 ARG A CA 1
ATOM 4733 C C . ARG A 1 608 ? -25.642 -9.619 26.291 1.00 85.06 608 ARG A C 1
ATOM 4735 O O . ARG A 1 608 ? -25.099 -10.307 27.155 1.00 85.06 608 ARG A O 1
ATOM 4742 N N . ASP A 1 609 ? -26.798 -9.946 25.723 1.00 84.62 609 ASP A N 1
ATOM 4743 C CA . ASP A 1 609 ? -27.560 -11.141 26.100 1.00 84.62 609 ASP A CA 1
ATOM 4744 C C . ASP A 1 609 ? -26.760 -12.408 25.794 1.00 84.62 609 ASP A C 1
ATOM 4746 O O . ASP A 1 609 ? -26.655 -13.308 26.627 1.00 84.62 609 ASP A O 1
ATOM 4750 N N . PHE A 1 610 ? -26.077 -12.435 24.647 1.00 85.88 610 PHE A N 1
ATOM 4751 C CA . PHE A 1 610 ? -25.171 -13.524 24.308 1.00 85.88 610 PHE A CA 1
ATOM 4752 C C . PHE A 1 610 ? -24.022 -13.670 25.315 1.00 85.88 610 PHE A C 1
ATOM 4754 O O . PHE A 1 610 ? -23.700 -14.775 25.751 1.00 85.88 610 PHE A O 1
ATOM 4761 N N . CYS A 1 611 ? -23.385 -12.562 25.697 1.00 87.31 611 CYS A N 1
ATOM 4762 C CA . CYS A 1 611 ? -22.283 -12.552 26.652 1.00 87.31 611 CYS A CA 1
ATOM 4763 C C . CYS A 1 611 ? -22.727 -12.939 28.065 1.00 87.31 611 CYS A C 1
ATOM 4765 O O . CYS A 1 611 ? -21.893 -13.441 28.815 1.00 87.31 611 CYS A O 1
ATOM 4767 N N . ALA A 1 612 ? -23.997 -12.752 28.439 1.00 85.12 612 ALA A N 1
ATOM 4768 C CA . ALA A 1 612 ? -24.518 -13.207 29.729 1.00 85.12 612 ALA A CA 1
ATOM 4769 C C . ALA A 1 612 ? -24.419 -14.736 29.877 1.00 85.12 612 ALA A C 1
ATOM 4771 O O . ALA A 1 612 ? -24.075 -15.225 30.953 1.00 85.12 612 ALA A O 1
ATOM 4772 N N . GLU A 1 613 ? -24.611 -15.473 28.780 1.00 83.94 613 GLU A N 1
ATOM 4773 C CA . GLU A 1 613 ? -24.516 -16.936 28.748 1.00 83.94 613 GLU A CA 1
ATOM 4774 C C . GLU A 1 613 ? -23.137 -17.451 28.301 1.00 83.94 613 GLU A C 1
ATOM 4776 O O . GLU A 1 613 ? -22.668 -18.497 28.755 1.00 83.94 613 GLU A O 1
ATOM 4781 N N . CYS A 1 614 ? -22.460 -16.733 27.402 1.00 86.12 614 CYS A N 1
ATOM 4782 C CA . CYS A 1 614 ? -21.163 -17.125 26.863 1.00 86.12 614 CYS A CA 1
ATOM 4783 C C . CYS A 1 614 ? -20.001 -16.689 27.765 1.00 86.12 614 CYS A C 1
ATOM 4785 O O . CYS A 1 614 ? -19.868 -15.519 28.129 1.00 86.12 614 CYS A O 1
ATOM 4787 N N . ARG A 1 615 ? -19.088 -17.624 28.054 1.00 88.56 615 ARG A N 1
ATOM 4788 C CA . ARG A 1 615 ? -17.872 -17.373 28.847 1.00 88.56 615 ARG A CA 1
ATOM 4789 C C . ARG A 1 615 ? -16.569 -17.762 28.162 1.00 88.56 615 ARG A C 1
ATOM 4791 O O . ARG A 1 615 ? -15.529 -17.706 28.805 1.00 88.56 615 ARG A O 1
ATOM 4798 N N . LYS A 1 616 ? -16.581 -18.111 26.872 1.00 89.31 616 LYS A N 1
ATOM 4799 C CA . LYS A 1 616 ? -15.392 -18.651 26.184 1.00 89.31 616 LYS A CA 1
ATOM 4800 C C . LYS A 1 616 ? -14.146 -17.776 26.338 1.00 89.31 616 LYS A C 1
ATOM 4802 O O . LYS A 1 616 ? -13.068 -18.293 26.596 1.00 89.31 616 LYS A O 1
ATOM 4807 N N . CYS A 1 617 ? -14.288 -16.453 26.230 1.00 91.69 617 CYS A N 1
ATOM 4808 C CA . CYS A 1 617 ? -13.165 -15.531 26.413 1.00 91.69 617 CYS A CA 1
ATOM 4809 C C . CYS A 1 617 ? -12.637 -15.509 27.857 1.00 91.69 617 CYS A C 1
ATOM 4811 O O . CYS A 1 617 ? -11.428 -15.423 28.048 1.00 91.69 617 CYS A O 1
ATOM 4813 N N . ALA A 1 618 ? -13.518 -15.611 28.858 1.00 91.56 618 ALA A N 1
ATOM 4814 C CA . ALA A 1 618 ? -13.137 -15.653 30.267 1.00 91.56 618 ALA A CA 1
ATOM 4815 C C . ALA A 1 618 ? -12.500 -16.996 30.642 1.00 91.56 618 ALA A C 1
ATOM 4817 O O . ALA A 1 618 ? -11.451 -17.019 31.277 1.00 91.56 618 ALA A O 1
ATOM 4818 N N . GLU A 1 619 ? -13.082 -18.104 30.180 1.00 91.38 619 GLU A N 1
ATOM 4819 C CA . GLU A 1 619 ? -12.580 -19.465 30.398 1.00 91.38 619 GLU A CA 1
ATOM 4820 C C . GLU A 1 619 ? -11.229 -19.705 29.706 1.00 91.38 619 GLU A C 1
ATOM 4822 O O . GLU A 1 619 ? -10.396 -20.442 30.226 1.00 91.38 619 GLU A O 1
ATOM 4827 N N . ALA A 1 620 ? -10.984 -19.059 28.562 1.00 89.75 620 ALA A N 1
ATOM 4828 C CA . ALA A 1 620 ? -9.714 -19.133 27.841 1.00 89.75 620 ALA A CA 1
ATOM 4829 C C . ALA A 1 620 ? -8.660 -18.118 28.322 1.00 89.75 620 ALA A C 1
ATOM 4831 O O . ALA A 1 620 ? -7.530 -18.147 27.834 1.00 89.75 620 ALA A O 1
ATOM 4832 N N . CYS A 1 621 ? -9.006 -17.190 29.223 1.00 91.19 621 CYS A N 1
ATOM 4833 C CA . CYS A 1 621 ? -8.092 -16.141 29.668 1.00 91.19 621 CYS A CA 1
ATOM 4834 C C . CYS A 1 621 ? -6.986 -16.738 30.558 1.00 91.19 621 CYS A C 1
ATOM 4836 O O . CYS A 1 621 ? -7.277 -17.134 31.689 1.00 91.19 621 CYS A O 1
ATOM 4838 N N . PRO A 1 622 ? -5.711 -16.745 30.121 1.00 89.06 622 PRO A N 1
ATOM 4839 C CA . PRO A 1 622 ? -4.641 -17.380 30.892 1.00 89.06 622 PRO A CA 1
ATOM 4840 C C . PRO A 1 622 ? -4.352 -16.644 32.207 1.00 89.06 622 PRO A C 1
ATOM 4842 O O . PRO A 1 622 ? -3.947 -17.258 33.187 1.00 89.06 622 PRO A O 1
ATOM 4845 N N . ALA A 1 623 ? -4.615 -15.335 32.245 1.00 90.69 623 ALA A N 1
ATOM 4846 C CA . ALA A 1 623 ? -4.428 -14.497 33.423 1.00 90.69 623 ALA A CA 1
ATOM 4847 C C . ALA A 1 623 ? -5.610 -14.546 34.412 1.00 90.69 623 ALA A C 1
ATOM 4849 O O . ALA A 1 623 ? -5.537 -13.944 35.483 1.00 90.69 623 ALA A O 1
ATOM 4850 N N . GLY A 1 624 ? -6.738 -15.174 34.044 1.00 91.75 624 GLY A N 1
ATOM 4851 C CA . GLY A 1 624 ? -7.982 -15.075 34.819 1.00 91.75 624 GLY A CA 1
ATOM 4852 C C . GLY A 1 624 ? -8.421 -13.620 35.041 1.00 91.75 624 GLY A C 1
ATOM 4853 O O . GLY A 1 624 ? -8.870 -13.260 36.130 1.00 91.75 624 GLY A O 1
ATOM 4854 N N . ALA A 1 625 ? -8.202 -12.764 34.035 1.00 92.50 625 ALA A N 1
ATOM 4855 C CA . ALA A 1 625 ? -8.430 -11.322 34.115 1.00 92.50 625 ALA A CA 1
ATOM 4856 C C . ALA A 1 625 ? -9.875 -10.916 33.792 1.00 92.50 625 ALA A C 1
ATOM 4858 O O . ALA A 1 625 ? -10.277 -9.815 34.150 1.00 92.50 625 ALA A O 1
ATOM 4859 N N . ILE A 1 626 ? -10.642 -11.771 33.112 1.00 92.44 626 ILE A N 1
ATOM 4860 C CA . ILE A 1 626 ? -11.996 -11.462 32.635 1.00 92.44 626 ILE A CA 1
ATOM 4861 C C . ILE A 1 626 ? -13.026 -12.082 33.579 1.00 92.44 626 ILE A C 1
ATOM 4863 O O . ILE A 1 626 ? -12.955 -13.269 33.898 1.00 92.44 626 ILE A O 1
ATOM 4867 N N . ASP A 1 627 ? -14.010 -11.281 33.976 1.00 86.06 627 ASP A N 1
ATOM 4868 C CA . ASP A 1 627 ? -15.154 -11.710 34.774 1.00 86.06 627 ASP A CA 1
ATOM 4869 C C . ASP A 1 627 ? -15.909 -12.903 34.144 1.00 86.06 627 ASP A C 1
ATOM 4871 O O . ASP A 1 627 ? -16.306 -12.878 32.972 1.00 86.06 627 ASP A O 1
ATOM 4875 N N . SER A 1 628 ? -16.139 -13.947 34.946 1.00 83.81 628 SER A N 1
ATOM 4876 C CA . SER A 1 628 ? -16.762 -15.218 34.543 1.00 83.81 628 SER A CA 1
ATOM 4877 C C . SER A 1 628 ? -18.188 -15.417 35.087 1.00 83.81 628 SER A C 1
ATOM 4879 O O . SER A 1 628 ? -18.768 -16.495 34.932 1.00 83.81 628 SER A O 1
ATOM 4881 N N . ASP A 1 629 ? -18.794 -14.379 35.669 1.00 78.69 629 ASP A N 1
ATOM 4882 C CA . ASP A 1 629 ? -20.129 -14.460 36.269 1.00 78.69 629 ASP A CA 1
ATOM 4883 C C . ASP A 1 629 ? -21.247 -14.689 35.233 1.00 78.69 629 ASP A C 1
ATOM 4885 O O . ASP A 1 629 ? -21.177 -14.219 34.093 1.00 78.69 629 ASP A O 1
ATOM 4889 N N . HIS A 1 630 ? -22.304 -15.396 35.653 1.00 62.88 630 HIS A N 1
ATOM 4890 C CA . HIS A 1 630 ? -23.472 -15.813 34.849 1.00 62.88 630 HIS A CA 1
ATOM 4891 C C . HIS A 1 630 ? -24.638 -14.810 34.810 1.00 62.88 630 HIS A C 1
ATOM 4893 O O . HIS A 1 630 ? -25.727 -15.145 34.352 1.00 62.88 630 HIS A O 1
ATOM 4899 N N . ALA A 1 631 ? -24.436 -13.582 35.284 1.00 64.62 631 ALA A N 1
ATOM 4900 C CA . ALA A 1 631 ? -25.478 -12.561 35.275 1.00 64.62 631 ALA A CA 1
ATOM 4901 C C . ALA A 1 631 ? -25.272 -11.566 34.119 1.00 64.62 631 ALA A C 1
ATOM 4903 O O . ALA A 1 631 ? -24.126 -11.183 33.853 1.00 64.62 631 ALA A O 1
ATOM 4904 N N . PRO A 1 632 ? -26.351 -11.094 33.463 1.00 64.06 632 PRO A N 1
ATOM 4905 C CA . PRO A 1 632 ? -26.263 -9.945 32.578 1.00 64.06 632 PRO A CA 1
ATOM 4906 C C . PRO A 1 632 ? -25.821 -8.735 33.402 1.00 64.06 632 PRO A C 1
ATOM 4908 O O . PRO A 1 632 ? -26.532 -8.266 34.289 1.00 64.06 632 PRO A O 1
ATOM 4911 N N . LYS A 1 633 ? -24.622 -8.235 33.113 1.00 69.06 633 LYS A N 1
ATOM 4912 C CA . LYS A 1 633 ? -24.080 -7.019 33.720 1.00 69.06 633 LYS A CA 1
ATOM 4913 C C . LYS A 1 633 ? -24.214 -5.866 32.735 1.00 69.06 633 LYS A C 1
ATOM 4915 O O . LYS A 1 633 ? -24.309 -6.075 31.527 1.00 69.06 633 LYS A O 1
ATOM 4920 N N . GLU A 1 634 ? -24.260 -4.646 33.255 1.00 67.12 634 GLU A N 1
ATOM 4921 C CA . GLU A 1 634 ? -24.125 -3.442 32.427 1.00 67.12 634 GLU A CA 1
ATOM 4922 C C . GLU A 1 634 ? -22.703 -3.351 31.847 1.00 67.12 634 GLU A C 1
ATOM 4924 O O . GLU A 1 634 ? -22.512 -2.962 30.700 1.00 67.12 634 GLU A O 1
ATOM 4929 N N . LYS A 1 635 ? -21.707 -3.811 32.617 1.00 73.50 635 LYS A N 1
ATOM 4930 C CA . LYS A 1 635 ? -20.316 -3.963 32.189 1.00 73.50 635 LYS A CA 1
ATOM 4931 C C . LYS A 1 635 ? -19.663 -5.144 32.907 1.00 73.50 635 LYS A C 1
ATOM 4933 O O . LYS A 1 635 ? -19.765 -5.256 34.128 1.00 73.50 635 LYS A O 1
ATOM 4938 N N . TRP A 1 636 ? -18.968 -5.999 32.161 1.00 84.88 636 TRP A N 1
ATOM 4939 C CA . TRP A 1 636 ? -18.080 -7.013 32.737 1.00 84.88 636 TRP A CA 1
ATOM 4940 C C . TRP A 1 636 ? -16.740 -6.382 33.110 1.00 84.88 636 TRP A C 1
ATOM 4942 O O . TRP A 1 636 ? -16.203 -5.558 32.364 1.00 84.88 636 TRP A O 1
ATOM 4952 N N . SER A 1 637 ? -16.217 -6.727 34.285 1.00 84.00 637 SER A N 1
ATOM 4953 C CA . SER A 1 637 ? -14.938 -6.198 34.752 1.00 84.00 637 SER A CA 1
ATOM 4954 C C . SER A 1 637 ? -13.764 -6.963 34.142 1.00 84.00 637 SER A C 1
ATOM 4956 O O . SER A 1 637 ? -13.828 -8.168 33.888 1.00 84.00 637 SER A O 1
ATOM 4958 N N . ILE A 1 638 ? -12.673 -6.232 33.914 1.00 89.00 638 ILE A N 1
ATOM 4959 C CA . ILE A 1 638 ? -11.386 -6.786 33.498 1.00 89.00 638 ILE A CA 1
ATOM 4960 C C . ILE A 1 638 ? -10.343 -6.290 34.485 1.00 89.00 638 ILE A C 1
ATOM 4962 O O . ILE A 1 638 ? -10.196 -5.080 34.667 1.00 89.00 638 ILE A O 1
ATOM 4966 N N . ASP A 1 639 ? -9.613 -7.209 35.112 1.00 89.19 639 ASP A N 1
ATOM 4967 C CA . ASP A 1 639 ? -8.440 -6.848 35.903 1.00 89.19 639 ASP A CA 1
ATOM 4968 C C . ASP A 1 639 ? -7.260 -6.593 34.958 1.00 89.19 639 ASP A C 1
ATOM 4970 O O . ASP A 1 639 ? -6.524 -7.506 34.567 1.00 89.19 639 ASP A O 1
ATOM 4974 N N . SER A 1 640 ? -7.097 -5.328 34.567 1.00 87.19 640 SER A N 1
ATOM 4975 C CA . SER A 1 640 ? -6.034 -4.894 33.657 1.00 87.19 640 SER A CA 1
ATOM 4976 C C . SER A 1 640 ? -4.636 -5.188 34.197 1.00 87.19 640 SER A C 1
ATOM 4978 O O . SER A 1 640 ? -3.730 -5.417 33.402 1.00 87.19 640 SER A O 1
ATOM 4980 N N . ARG A 1 641 ? -4.453 -5.261 35.524 1.00 88.31 641 ARG A N 1
ATOM 4981 C CA . ARG A 1 641 ? -3.155 -5.585 36.136 1.00 88.31 641 ARG A CA 1
ATOM 4982 C C . ARG A 1 641 ? -2.782 -7.032 35.866 1.00 88.31 641 ARG A C 1
ATOM 4984 O O . ARG A 1 641 ? -1.660 -7.290 35.460 1.00 88.31 641 ARG A O 1
ATOM 4991 N N . LYS A 1 642 ? -3.728 -7.966 36.020 1.00 89.69 642 LYS A N 1
ATOM 4992 C CA . LYS A 1 642 ? -3.500 -9.382 35.682 1.00 89.69 642 LYS A CA 1
ATOM 4993 C C . LYS A 1 642 ? -3.225 -9.564 34.192 1.00 89.69 642 LYS A C 1
ATOM 4995 O O . LYS A 1 642 ? -2.336 -10.321 33.820 1.00 89.69 642 LYS A O 1
ATOM 5000 N N . CYS A 1 643 ? -3.979 -8.859 33.347 1.00 89.25 643 CYS A N 1
ATOM 5001 C CA . CYS A 1 643 ? -3.785 -8.896 31.899 1.00 89.25 643 CYS A CA 1
ATOM 5002 C C . CYS A 1 643 ? -2.385 -8.398 31.505 1.00 89.25 643 CYS A C 1
ATOM 5004 O O . CYS A 1 643 ? -1.670 -9.098 30.793 1.00 89.25 643 CYS A O 1
ATOM 5006 N N . LEU A 1 644 ? -1.978 -7.232 32.015 1.00 86.12 644 LEU A N 1
ATOM 5007 C CA . LEU A 1 644 ? -0.668 -6.641 31.744 1.00 86.12 644 LEU A CA 1
ATOM 5008 C C . LEU A 1 644 ? 0.479 -7.470 32.336 1.00 86.12 644 LEU A C 1
ATOM 5010 O O . LEU A 1 644 ? 1.481 -7.675 31.662 1.00 86.12 644 LEU A O 1
ATOM 5014 N N . GLN A 1 645 ? 0.326 -7.988 33.558 1.00 86.00 645 GLN A N 1
ATOM 5015 C CA . GLN A 1 645 ? 1.326 -8.850 34.190 1.00 86.00 645 GLN A CA 1
ATOM 5016 C C . GLN A 1 645 ? 1.639 -10.064 33.307 1.00 86.00 645 GLN A C 1
ATOM 5018 O O . GLN A 1 645 ? 2.804 -10.368 33.072 1.00 86.00 645 GLN A O 1
ATOM 5023 N N . PHE A 1 646 ? 0.607 -10.700 32.741 1.00 86.25 646 PHE A N 1
ATOM 5024 C CA . PHE A 1 646 ? 0.794 -11.814 31.814 1.00 86.25 646 PHE A CA 1
ATOM 5025 C C . PHE A 1 646 ? 1.586 -11.406 30.561 1.00 86.25 646 PHE A C 1
ATOM 5027 O O . PHE A 1 646 ? 2.443 -12.167 30.119 1.00 86.25 646 PHE A O 1
ATOM 5034 N N . TRP A 1 647 ? 1.334 -10.220 29.993 1.00 83.31 647 TRP A N 1
ATOM 5035 C CA . TRP A 1 647 ? 2.085 -9.731 28.825 1.00 83.31 647 TRP A CA 1
ATOM 5036 C C . TRP A 1 647 ? 3.566 -9.538 29.156 1.00 83.31 647 TRP A C 1
ATOM 5038 O O . TRP A 1 647 ? 4.430 -9.986 28.407 1.00 83.31 647 TRP A O 1
ATOM 5048 N N . LEU A 1 648 ? 3.857 -8.927 30.309 1.00 82.44 648 LEU A N 1
ATOM 5049 C CA . LEU A 1 648 ? 5.226 -8.681 30.767 1.00 82.44 648 LEU A CA 1
ATOM 5050 C C . LEU A 1 648 ? 5.988 -9.992 31.006 1.00 82.44 648 LEU A C 1
ATOM 5052 O O . LEU A 1 648 ? 7.115 -10.140 30.541 1.00 82.44 648 LEU A O 1
ATOM 5056 N N . GLU A 1 649 ? 5.358 -10.965 31.665 1.00 81.69 649 GLU A N 1
ATOM 5057 C CA . GLU A 1 649 ? 5.962 -12.272 31.957 1.00 81.69 649 GLU A CA 1
ATOM 5058 C C . GLU A 1 649 ? 6.233 -13.113 30.702 1.00 81.69 649 GLU A C 1
ATOM 5060 O O . GLU A 1 649 ? 7.160 -13.919 30.695 1.00 81.69 649 GLU A O 1
ATOM 5065 N N . ASN A 1 650 ? 5.446 -12.931 29.636 1.00 75.31 650 ASN A N 1
ATOM 5066 C CA . ASN A 1 650 ? 5.568 -13.706 28.395 1.00 75.31 650 ASN A CA 1
ATOM 5067 C C . ASN A 1 650 ? 6.239 -12.925 27.254 1.00 75.31 650 ASN A C 1
ATOM 5069 O O . ASN A 1 650 ? 6.364 -13.463 26.154 1.00 75.31 650 ASN A O 1
ATOM 5073 N N . SER A 1 651 ? 6.631 -11.665 27.494 1.00 72.25 651 SER A N 1
ATOM 5074 C CA . SER A 1 651 ? 7.258 -10.758 26.515 1.00 72.25 651 SER A CA 1
ATOM 5075 C C . SER A 1 651 ? 6.544 -10.711 25.151 1.00 72.25 651 SER A C 1
ATOM 5077 O O . SER A 1 651 ? 7.169 -10.515 24.112 1.00 72.25 651 SER A O 1
ATOM 5079 N N . THR A 1 652 ? 5.225 -10.921 25.146 1.00 73.12 652 THR A N 1
ATOM 5080 C CA . THR A 1 652 ? 4.366 -10.964 23.954 1.00 73.12 652 THR A CA 1
ATOM 5081 C C . THR A 1 652 ? 2.964 -10.467 24.296 1.00 73.12 652 THR A C 1
ATOM 5083 O O . THR A 1 652 ? 2.514 -10.576 25.440 1.00 73.12 652 THR A O 1
ATOM 5086 N N . ASP A 1 653 ? 2.253 -9.952 23.293 1.00 81.75 653 ASP A N 1
ATOM 5087 C CA . ASP A 1 653 ? 0.843 -9.606 23.427 1.00 81.75 653 ASP A CA 1
ATOM 5088 C C . ASP A 1 653 ? -0.026 -10.875 23.472 1.00 81.75 653 ASP A C 1
ATOM 5090 O O . ASP A 1 653 ? 0.356 -11.960 23.020 1.00 81.75 653 ASP A O 1
ATOM 5094 N N . CYS A 1 654 ? -1.249 -10.746 23.992 1.00 86.00 654 CYS A N 1
ATOM 5095 C CA . CYS A 1 654 ? -2.197 -11.855 24.079 1.00 86.00 654 CYS A CA 1
ATOM 5096 C C . CYS A 1 654 ? -3.536 -11.510 23.421 1.00 86.00 654 CYS A C 1
ATOM 5098 O O . CYS A 1 654 ? -4.200 -10.553 23.809 1.00 86.00 654 CYS A O 1
ATOM 5100 N N . LEU A 1 655 ? -3.976 -12.360 22.485 1.00 90.00 655 LEU A N 1
ATOM 5101 C CA . LEU A 1 655 ? -5.258 -12.225 21.779 1.00 90.00 655 LEU A CA 1
ATOM 5102 C C . LEU A 1 655 ? -6.257 -13.339 22.123 1.00 90.00 655 LEU A C 1
ATOM 5104 O O . LEU A 1 655 ? -7.268 -13.489 21.440 1.00 90.00 655 LEU A O 1
ATOM 5108 N N . LYS A 1 656 ? -6.030 -14.113 23.197 1.00 90.00 656 LYS A N 1
ATOM 5109 C CA . LYS A 1 656 ? -6.884 -15.268 23.552 1.00 90.00 656 LYS A CA 1
ATOM 5110 C C . LYS A 1 656 ? -8.361 -14.903 23.695 1.00 90.00 656 LYS A C 1
ATOM 5112 O O . LYS A 1 656 ? -9.233 -15.688 23.328 1.00 90.00 656 LYS A O 1
ATOM 5117 N N . CYS A 1 657 ? -8.650 -13.706 24.205 1.00 91.94 657 CYS A N 1
ATOM 5118 C CA . CYS A 1 657 ? -10.013 -13.204 24.358 1.00 91.94 657 CYS A CA 1
ATOM 5119 C C . CYS A 1 657 ? -10.673 -12.795 23.027 1.00 91.94 657 CYS A C 1
ATOM 5121 O O . CYS A 1 657 ? -11.905 -12.752 22.962 1.00 91.94 657 CYS A O 1
ATOM 5123 N N . ILE A 1 658 ? -9.881 -12.516 21.986 1.00 92.69 658 ILE A N 1
ATOM 5124 C CA . ILE A 1 658 ? -10.341 -12.274 20.615 1.00 92.69 658 ILE A CA 1
ATOM 5125 C C . ILE A 1 658 ? -10.573 -13.616 19.931 1.00 92.69 658 ILE A C 1
ATOM 5127 O O . ILE A 1 658 ? -11.679 -13.887 19.476 1.00 92.69 658 ILE A O 1
ATOM 5131 N N . THR A 1 659 ? -9.572 -14.493 19.921 1.00 90.12 659 THR A N 1
ATOM 5132 C CA . THR A 1 659 ? -9.605 -15.745 19.152 1.00 90.12 659 THR A CA 1
ATOM 5133 C C . THR A 1 659 ? -10.639 -16.747 19.636 1.00 90.12 659 THR A C 1
ATOM 5135 O O . THR A 1 659 ? -11.265 -17.421 18.821 1.00 90.12 659 THR A O 1
ATOM 5138 N N . ASN A 1 660 ? -10.888 -16.795 20.948 1.00 89.00 660 ASN A N 1
ATOM 5139 C CA . ASN A 1 660 ? -11.905 -17.663 21.546 1.00 89.00 660 ASN A CA 1
ATOM 5140 C C . ASN A 1 660 ? -13.302 -17.026 21.572 1.00 89.00 660 ASN A C 1
ATOM 5142 O O . ASN A 1 660 ? -14.261 -17.660 22.020 1.00 89.00 660 ASN A O 1
ATOM 5146 N N . CYS A 1 661 ? -13.451 -15.778 21.123 1.00 89.88 661 CYS A N 1
ATOM 5147 C CA . CYS A 1 661 ? -14.765 -15.164 21.019 1.00 89.88 661 CYS A CA 1
ATOM 5148 C C . CYS A 1 661 ? -15.590 -15.867 19.935 1.00 89.88 661 CYS A C 1
ATOM 5150 O O . CYS A 1 661 ? -15.135 -16.039 18.809 1.00 89.88 661 CYS A O 1
ATOM 5152 N N . ALA A 1 662 ? -16.845 -16.205 20.237 1.00 86.50 662 ALA A N 1
ATOM 5153 C CA . ALA A 1 662 ? -17.744 -16.824 19.260 1.00 86.50 662 ALA A CA 1
ATOM 5154 C C . ALA A 1 662 ? -18.062 -15.913 18.056 1.00 86.50 662 ALA A C 1
ATOM 5156 O O . ALA A 1 662 ? -18.474 -16.408 17.013 1.00 86.50 662 ALA A O 1
ATOM 5157 N N . TYR A 1 663 ? -17.843 -14.599 18.178 1.00 86.88 663 TYR A N 1
ATOM 5158 C CA . TYR A 1 663 ? -17.974 -13.649 17.070 1.00 86.88 663 TYR A CA 1
ATOM 5159 C C . TYR A 1 663 ? -16.700 -13.523 16.217 1.00 86.88 663 TYR A C 1
ATOM 5161 O O . TYR A 1 663 ? -16.748 -12.928 15.145 1.00 86.88 663 TYR A O 1
ATOM 5169 N N . ASN A 1 664 ? -15.561 -14.082 16.644 1.00 88.06 664 ASN A N 1
ATOM 5170 C CA . ASN A 1 664 ? -14.324 -14.049 15.866 1.00 88.06 664 ASN A CA 1
ATOM 5171 C C . ASN A 1 664 ? -14.359 -15.107 14.758 1.00 88.06 664 ASN A C 1
ATOM 5173 O O . ASN A 1 664 ? -14.107 -16.286 15.002 1.00 88.06 664 ASN A O 1
ATOM 5177 N N . LYS A 1 665 ? -14.694 -14.683 13.536 1.00 78.19 665 LYS A N 1
ATOM 5178 C CA . LYS A 1 665 ? -14.898 -15.577 12.387 1.00 78.19 665 LYS A CA 1
ATOM 5179 C C . LYS A 1 665 ? -14.117 -15.110 11.158 1.00 78.19 665 LYS A C 1
ATOM 5181 O O . LYS A 1 665 ? -13.893 -13.900 11.028 1.00 78.19 665 LYS A O 1
ATOM 5186 N N . PRO A 1 666 ? -13.697 -16.036 10.274 1.00 71.06 666 PRO A N 1
ATOM 5187 C CA . PRO A 1 666 ? -12.984 -15.675 9.056 1.00 71.06 666 PRO A CA 1
ATOM 5188 C C . PRO A 1 666 ? -13.905 -14.914 8.088 1.00 71.06 666 PRO A C 1
ATOM 5190 O O . PRO A 1 666 ? -15.134 -15.001 8.163 1.00 71.06 666 PRO A O 1
ATOM 5193 N N . ALA A 1 667 ? -13.322 -14.148 7.166 1.00 59.25 667 ALA A N 1
ATOM 5194 C CA . ALA A 1 667 ? -14.076 -13.298 6.240 1.00 59.25 667 ALA A CA 1
ATOM 5195 C C . ALA A 1 667 ? -15.020 -14.089 5.305 1.00 59.25 667 ALA A C 1
ATOM 5197 O O . ALA A 1 667 ? -16.096 -13.602 4.963 1.00 59.25 667 ALA A O 1
ATOM 5198 N N . ASN A 1 668 ? -14.657 -15.328 4.953 1.00 53.66 668 ASN A N 1
ATOM 5199 C CA . ASN A 1 668 ? -15.397 -16.231 4.058 1.00 53.66 668 ASN A CA 1
ATOM 5200 C C . ASN A 1 668 ? -16.544 -17.011 4.733 1.00 53.66 668 ASN A C 1
ATOM 5202 O O . ASN A 1 668 ? -17.170 -17.864 4.103 1.00 53.66 668 ASN A O 1
ATOM 5206 N N . TRP A 1 669 ? -16.834 -16.739 6.005 1.00 56.09 669 TRP A N 1
ATOM 5207 C CA . TRP A 1 669 ? -17.956 -17.353 6.708 1.00 56.09 669 TRP A CA 1
ATOM 5208 C C . TRP A 1 669 ? -19.288 -16.755 6.221 1.00 56.09 669 TRP A C 1
ATOM 5210 O O . TRP A 1 669 ? -19.458 -15.533 6.233 1.00 56.09 669 TRP A O 1
ATOM 5220 N N . ASP A 1 670 ? -20.212 -17.614 5.770 1.00 51.84 670 ASP A N 1
ATOM 5221 C CA . ASP A 1 670 ? -21.436 -17.242 5.042 1.00 51.84 670 ASP A CA 1
ATOM 5222 C C . ASP A 1 670 ? -22.216 -16.106 5.732 1.00 51.84 670 ASP A C 1
ATOM 5224 O O . ASP A 1 670 ? -22.562 -16.165 6.917 1.00 51.84 670 ASP A O 1
ATOM 5228 N N . LYS A 1 671 ? -22.524 -15.060 4.958 1.00 50.66 671 LYS A N 1
ATOM 5229 C CA . LYS A 1 671 ? -23.243 -13.861 5.403 1.00 50.66 671 LYS A CA 1
ATOM 5230 C C . LYS A 1 671 ? -24.600 -14.203 6.034 1.00 50.66 671 LYS A C 1
ATOM 5232 O O . LYS A 1 671 ? -24.980 -13.570 7.016 1.00 50.66 671 LYS A O 1
ATOM 5237 N N . LYS A 1 672 ? -25.287 -15.247 5.545 1.00 47.59 672 LYS A N 1
ATOM 5238 C CA . LYS A 1 672 ? -26.559 -15.727 6.125 1.00 47.59 672 LYS A CA 1
ATOM 5239 C C . LYS A 1 672 ? -26.389 -16.347 7.514 1.00 47.59 672 LYS A C 1
ATOM 5241 O O . LYS A 1 672 ? -27.291 -16.248 8.341 1.00 47.59 672 LYS A O 1
ATOM 5246 N N . PHE A 1 673 ? -25.236 -16.954 7.795 1.00 53.50 673 PHE A N 1
ATOM 5247 C CA . PHE A 1 673 ? -24.914 -17.499 9.116 1.00 53.50 673 PHE A CA 1
ATOM 5248 C C . PHE A 1 673 ? -24.511 -16.405 10.113 1.00 53.50 673 PHE A C 1
ATOM 5250 O O . PHE A 1 673 ? -24.879 -16.496 11.284 1.00 53.50 673 PHE A O 1
ATOM 5257 N N . LYS A 1 674 ? -23.841 -15.331 9.660 1.00 50.78 674 LYS A N 1
ATOM 5258 C CA . LYS A 1 674 ? -23.556 -14.147 10.497 1.00 50.78 674 LYS A CA 1
ATOM 5259 C C . LYS A 1 674 ? -24.843 -13.478 11.005 1.00 50.78 674 LYS A C 1
ATOM 5261 O O . LYS A 1 674 ? -24.913 -13.091 12.166 1.00 50.78 674 LYS A O 1
ATOM 5266 N N . GLU A 1 675 ? -25.885 -13.417 10.174 1.00 50.50 675 GLU A N 1
ATOM 5267 C CA . GLU A 1 675 ? -27.220 -12.939 10.577 1.00 50.50 675 GLU A CA 1
ATOM 5268 C C . GLU A 1 675 ? -27.937 -13.908 11.541 1.00 50.50 675 GLU A C 1
ATOM 5270 O O . GLU A 1 675 ? -28.731 -13.481 12.379 1.00 50.50 675 GLU A O 1
ATOM 5275 N N . PHE A 1 676 ? -27.641 -15.210 11.466 1.00 51.53 676 PHE A N 1
ATOM 5276 C CA . PHE A 1 676 ? -28.251 -16.247 12.308 1.00 51.53 676 PHE A CA 1
ATOM 5277 C C . PHE A 1 676 ? -27.762 -16.207 13.767 1.00 51.53 676 PHE A C 1
ATOM 5279 O O . PHE A 1 676 ? -28.517 -16.545 14.679 1.00 51.53 676 PHE A O 1
ATOM 5286 N N . LEU A 1 677 ? -26.528 -15.742 14.002 1.00 50.62 677 LEU A N 1
ATOM 5287 C CA . LEU A 1 677 ? -25.960 -15.523 15.341 1.00 50.62 677 LEU A CA 1
ATOM 5288 C C . LEU A 1 677 ? -26.618 -14.365 16.113 1.00 50.62 677 LEU A C 1
ATOM 5290 O O . LEU A 1 677 ? -26.472 -14.298 17.328 1.00 50.62 677 LEU A O 1
ATOM 5294 N N . ALA A 1 678 ? -27.371 -13.489 15.442 1.00 51.06 678 ALA A N 1
ATOM 5295 C CA . ALA A 1 678 ? -28.107 -12.383 16.066 1.00 51.06 678 ALA A CA 1
ATOM 5296 C C . ALA A 1 678 ? -29.482 -12.803 16.646 1.00 51.06 678 ALA A C 1
ATOM 5298 O O . ALA A 1 678 ? -30.314 -11.955 16.958 1.00 51.06 678 ALA A O 1
ATOM 5299 N N . LYS A 1 679 ? -29.764 -14.113 16.745 1.00 48.59 679 LYS A N 1
ATOM 5300 C CA . LYS A 1 679 ? -31.042 -14.693 17.208 1.00 48.59 679 LYS A CA 1
ATOM 5301 C C . LYS A 1 679 ? -30.844 -15.666 18.389 1.00 48.59 679 LYS A C 1
ATOM 5303 O O . LYS A 1 679 ? -29.722 -16.117 18.617 1.00 48.59 679 LYS A O 1
ATOM 5308 N N . PRO A 1 680 ? -31.917 -16.080 19.106 1.00 46.28 680 PRO A N 1
ATOM 5309 C CA . PRO A 1 680 ? -31.832 -16.829 20.376 1.00 46.28 680 PRO A CA 1
ATOM 5310 C C . PRO A 1 680 ? -31.152 -18.215 20.314 1.00 46.28 680 PRO A C 1
ATOM 5312 O O . PRO A 1 680 ? -30.985 -18.866 21.339 1.00 46.28 680 PRO A O 1
ATOM 5315 N N . LEU A 1 681 ? -30.752 -18.688 19.128 1.00 47.41 681 LEU A N 1
ATOM 5316 C CA . LEU A 1 681 ? -30.000 -19.935 18.918 1.00 47.41 681 LEU A CA 1
ATOM 5317 C C . LEU A 1 681 ? -28.499 -19.817 19.233 1.00 47.41 681 LEU A C 1
ATOM 5319 O O . LEU A 1 681 ? -27.778 -20.815 19.198 1.00 47.41 681 LEU A O 1
ATOM 5323 N N . ALA A 1 682 ? -28.009 -18.621 19.554 1.00 51.59 682 ALA A N 1
ATOM 5324 C CA . ALA A 1 682 ? -26.600 -18.383 19.835 1.00 51.59 682 ALA A CA 1
ATOM 5325 C C . ALA A 1 682 ? -26.090 -19.167 21.074 1.00 51.59 682 ALA A C 1
ATOM 5327 O O . ALA A 1 682 ? -24.944 -19.626 21.095 1.00 51.59 682 ALA A O 1
ATOM 5328 N N . SER A 1 683 ? -26.962 -19.454 22.048 1.00 50.62 683 SER A N 1
ATOM 5329 C CA . SER A 1 683 ? -26.668 -20.299 23.219 1.00 50.62 683 SER A CA 1
ATOM 5330 C C . SER A 1 683 ? -26.293 -21.748 22.856 1.00 50.62 683 SER A C 1
ATOM 5332 O O . SER A 1 683 ? -25.402 -22.342 23.471 1.00 50.62 683 SER A O 1
ATOM 5334 N N . LEU A 1 684 ? -26.908 -22.304 21.804 1.00 51.56 684 LEU A N 1
ATOM 5335 C CA . LEU A 1 684 ? -26.581 -23.618 21.235 1.00 51.56 684 LEU A CA 1
ATOM 5336 C C . LEU A 1 684 ? -25.227 -23.604 20.513 1.00 51.56 684 LEU A C 1
ATOM 5338 O O . LEU A 1 684 ? -24.450 -24.544 20.661 1.00 51.56 684 LEU A O 1
ATOM 5342 N N . LEU A 1 685 ? -24.903 -22.533 19.782 1.00 52.94 685 LEU A N 1
ATOM 5343 C CA . LEU A 1 685 ? -23.617 -22.393 19.080 1.00 52.94 685 LEU A CA 1
ATOM 5344 C C . LEU A 1 685 ? -22.445 -22.208 20.051 1.00 52.94 685 LEU A C 1
ATOM 5346 O O . LEU A 1 685 ? -21.373 -22.783 19.850 1.00 52.94 685 LEU A O 1
ATOM 5350 N N . CYS A 1 686 ? -22.663 -21.496 21.161 1.00 54.56 686 CYS A N 1
ATOM 5351 C CA . CYS A 1 686 ? -21.689 -21.424 22.246 1.00 54.56 686 CYS A CA 1
ATOM 5352 C C . CYS A 1 686 ? -21.350 -22.826 22.789 1.00 54.56 686 CYS A C 1
ATOM 5354 O O . CYS A 1 686 ? -20.171 -23.147 22.941 1.00 54.56 686 CYS A O 1
ATOM 5356 N N . LYS A 1 687 ? -22.363 -23.683 22.987 1.00 54.03 687 LYS A N 1
ATOM 5357 C CA . LYS A 1 687 ? -22.207 -25.057 23.499 1.00 54.03 687 LYS A CA 1
ATOM 5358 C C . LYS A 1 687 ? -21.633 -26.054 22.481 1.00 54.03 687 LYS A C 1
ATOM 5360 O O . LYS A 1 687 ? -20.953 -26.987 22.898 1.00 54.03 687 LYS A O 1
ATOM 5365 N N . HIS A 1 688 ? -21.894 -25.885 21.181 1.00 46.50 688 HIS A N 1
ATOM 5366 C CA . HIS A 1 688 ? -21.494 -26.851 20.144 1.00 46.50 688 HIS A CA 1
ATOM 5367 C C . HIS A 1 688 ? -20.167 -26.547 19.440 1.00 46.50 688 HIS A C 1
ATOM 5369 O O . HIS A 1 688 ? -19.516 -27.475 18.964 1.00 46.50 688 HIS A O 1
ATOM 5375 N N . GLU A 1 689 ? -19.728 -25.289 19.374 1.00 48.09 689 GLU A N 1
ATOM 5376 C CA . GLU A 1 689 ? -18.424 -24.972 18.790 1.00 48.09 689 GLU A CA 1
ATOM 5377 C C . GLU A 1 689 ? -17.302 -25.193 19.812 1.00 48.09 689 GLU A C 1
ATOM 5379 O O . GLU A 1 689 ? -16.918 -24.280 20.548 1.00 48.09 689 GLU A O 1
ATOM 5384 N N . SER A 1 690 ? -16.753 -26.405 19.858 1.00 41.22 690 SER A N 1
ATOM 5385 C CA . SER A 1 690 ? -15.452 -26.645 20.478 1.00 41.22 690 SER A CA 1
ATOM 5386 C C . SER A 1 690 ? -14.373 -25.969 19.630 1.00 41.22 690 SER A C 1
ATOM 5388 O O . SER A 1 690 ? -14.093 -26.416 18.516 1.00 41.22 690 SER A O 1
ATOM 5390 N N . THR A 1 691 ? -13.764 -24.895 20.131 1.00 41.38 691 THR A N 1
ATOM 5391 C CA . THR A 1 691 ? -12.522 -24.373 19.551 1.00 41.38 691 THR A CA 1
ATOM 5392 C C . THR A 1 691 ? -11.450 -25.467 19.645 1.00 41.38 691 THR A C 1
ATOM 5394 O O . THR A 1 691 ? -11.328 -26.100 20.700 1.00 41.38 691 THR A O 1
ATOM 5397 N N . PRO A 1 692 ? -10.667 -25.731 18.585 1.00 36.69 692 PRO A N 1
ATOM 5398 C CA . PRO A 1 692 ? -9.532 -26.640 18.680 1.00 36.69 692 PRO A CA 1
ATOM 5399 C C . PRO A 1 692 ? -8.561 -26.152 19.768 1.00 36.69 692 PRO A C 1
ATOM 5401 O O . PRO A 1 692 ? -7.985 -25.076 19.655 1.00 36.69 692 PRO A O 1
ATOM 5404 N N . GLY A 1 693 ? -8.392 -26.941 20.833 1.00 39.41 693 GLY A N 1
ATOM 5405 C CA . GLY A 1 693 ? -7.258 -26.830 21.756 1.00 39.41 693 GLY A CA 1
ATOM 5406 C C . GLY A 1 693 ? -7.263 -25.651 22.737 1.00 39.41 693 GLY A C 1
ATOM 5407 O O . GLY A 1 693 ? -6.283 -24.917 22.808 1.00 39.41 693 GLY A O 1
ATOM 5408 N N . SER A 1 694 ? -8.270 -25.538 23.608 1.00 35.47 694 SER A N 1
ATOM 5409 C CA . SER A 1 694 ? -8.313 -24.573 24.732 1.00 35.47 694 SER A CA 1
ATOM 5410 C C . SER A 1 694 ? -7.231 -24.758 25.823 1.00 35.47 694 SER A C 1
ATOM 5412 O O . SER A 1 694 ? -7.322 -24.160 26.891 1.00 35.47 694 SER A O 1
ATOM 5414 N N . LYS A 1 695 ? -6.197 -25.580 25.585 1.00 38.12 695 LYS A N 1
ATOM 5415 C CA . LYS A 1 695 ? -5.088 -25.835 26.526 1.00 38.12 695 LYS A CA 1
ATOM 5416 C C . LYS A 1 695 ? -3.683 -25.748 25.916 1.00 38.12 695 LYS A C 1
ATOM 5418 O O . LYS A 1 695 ? -2.716 -25.985 26.635 1.00 38.12 695 LYS A O 1
ATOM 5423 N N . GLN A 1 696 ? -3.532 -25.432 24.627 1.00 39.44 696 GLN A N 1
ATOM 5424 C CA . GLN A 1 696 ? -2.202 -25.195 24.055 1.00 39.44 696 GLN A CA 1
ATOM 5425 C C . GLN A 1 696 ? -1.849 -23.709 24.128 1.00 39.44 696 GLN A C 1
ATOM 5427 O O . GLN A 1 696 ? -2.560 -22.862 23.592 1.00 39.44 696 GLN A O 1
ATOM 5432 N N . PHE A 1 697 ? -0.729 -23.414 24.793 1.00 51.31 697 PHE A N 1
ATOM 5433 C CA . PHE A 1 697 ? -0.189 -22.062 24.930 1.00 51.31 697 PHE A CA 1
ATOM 5434 C C . PHE A 1 697 ? 0.214 -21.445 23.587 1.00 51.31 697 PHE A C 1
ATOM 5436 O O . PHE A 1 697 ? 0.245 -20.235 23.505 1.00 51.31 697 PHE A O 1
ATOM 5443 N N . ILE A 1 698 ? 0.495 -22.229 22.540 1.00 53.66 698 ILE A N 1
ATOM 5444 C CA . ILE A 1 698 ? 0.821 -21.729 21.194 1.00 53.66 698 ILE A CA 1
ATOM 5445 C C . ILE A 1 698 ? 0.309 -22.742 20.163 1.00 53.66 698 ILE A C 1
ATOM 5447 O O . ILE A 1 698 ? 0.635 -23.930 20.272 1.00 53.66 698 ILE A O 1
ATOM 5451 N N . ASN A 1 699 ? -0.439 -22.303 19.144 1.00 60.38 699 ASN A N 1
ATOM 5452 C CA . ASN A 1 699 ? -0.831 -23.176 18.032 1.00 60.38 699 ASN A CA 1
ATOM 5453 C C . ASN A 1 699 ? 0.346 -23.363 17.054 1.00 60.38 699 ASN A C 1
ATOM 5455 O O . ASN A 1 699 ? 0.468 -22.677 16.037 1.00 60.38 699 ASN A O 1
ATOM 5459 N N . LYS A 1 700 ? 1.250 -24.291 17.397 1.00 62.12 700 LYS A N 1
ATOM 5460 C CA . LYS A 1 700 ? 2.475 -24.569 16.627 1.00 62.12 700 LYS A CA 1
ATOM 5461 C C . LYS A 1 700 ? 2.193 -25.074 15.212 1.00 62.12 700 LYS A C 1
ATOM 5463 O O . LYS A 1 700 ? 3.019 -24.852 14.332 1.00 62.12 700 LYS A O 1
ATOM 5468 N N . ASP A 1 701 ? 1.053 -25.721 14.988 1.00 58.53 701 ASP A N 1
ATOM 5469 C CA . ASP A 1 701 ? 0.677 -26.217 13.665 1.00 58.53 701 ASP A CA 1
ATOM 5470 C C . ASP A 1 701 ? 0.262 -25.067 12.745 1.00 58.53 701 ASP A C 1
ATOM 5472 O O . ASP A 1 701 ? 0.721 -25.015 11.603 1.00 58.53 701 ASP A O 1
ATOM 5476 N N . ILE A 1 702 ? -0.509 -24.090 13.243 1.00 61.22 702 ILE A N 1
ATOM 5477 C CA . ILE A 1 702 ? -0.791 -22.865 12.479 1.00 61.22 702 ILE A CA 1
ATOM 5478 C C . ILE A 1 702 ? 0.505 -22.098 12.235 1.00 61.22 702 ILE A C 1
ATOM 5480 O O . ILE A 1 702 ? 0.770 -21.772 11.093 1.00 61.22 702 ILE A O 1
ATOM 5484 N N . LEU A 1 703 ? 1.370 -21.893 13.233 1.00 59.31 703 LEU A N 1
ATOM 5485 C CA . LEU A 1 703 ? 2.647 -21.192 13.013 1.00 59.31 703 LEU A CA 1
ATOM 5486 C C . LEU A 1 703 ? 3.527 -21.866 11.954 1.00 59.31 703 LEU A C 1
ATOM 5488 O O . LEU A 1 703 ? 4.040 -21.199 11.060 1.00 59.31 703 LEU A O 1
ATOM 5492 N N . ARG A 1 704 ? 3.687 -23.193 12.023 1.00 63.97 704 ARG A N 1
ATOM 5493 C CA . ARG A 1 704 ? 4.469 -23.954 11.036 1.00 63.97 704 ARG A CA 1
ATOM 5494 C C . ARG A 1 704 ? 3.848 -23.916 9.648 1.00 63.97 704 ARG A C 1
ATOM 5496 O O . ARG A 1 704 ? 4.580 -24.003 8.669 1.00 63.97 704 ARG A O 1
ATOM 5503 N N . THR A 1 705 ? 2.520 -23.856 9.562 1.00 65.75 705 THR A N 1
ATOM 5504 C CA . THR A 1 705 ? 1.813 -23.817 8.280 1.00 65.75 705 THR A CA 1
ATOM 5505 C C . THR A 1 705 ? 1.638 -22.408 7.737 1.00 65.75 705 THR A C 1
ATOM 5507 O O . THR A 1 705 ? 1.583 -22.275 6.530 1.00 65.75 705 THR A O 1
ATOM 5510 N N . TRP A 1 706 ? 1.625 -21.363 8.563 1.00 74.62 706 TRP A N 1
ATOM 5511 C CA . TRP A 1 706 ? 1.471 -19.969 8.132 1.00 74.62 706 TRP A CA 1
ATOM 5512 C C . TRP A 1 706 ? 2.640 -19.539 7.249 1.00 74.62 706 TRP A C 1
ATOM 5514 O O . TRP A 1 706 ? 2.455 -18.933 6.204 1.00 74.62 706 TRP A O 1
ATOM 5524 N N . TRP A 1 707 ? 3.858 -19.943 7.615 1.00 71.38 707 TRP A N 1
ATOM 5525 C CA . TRP A 1 707 ? 5.041 -19.728 6.779 1.00 71.38 707 TRP A CA 1
ATOM 5526 C C . TRP A 1 707 ? 5.114 -20.666 5.567 1.00 71.38 707 TRP A C 1
ATOM 5528 O O . TRP A 1 707 ? 5.973 -20.465 4.721 1.00 71.38 707 TRP A O 1
ATOM 5538 N N . LYS A 1 708 ? 4.263 -21.701 5.493 1.00 58.53 708 LYS A N 1
ATOM 5539 C CA . LYS A 1 708 ? 4.262 -22.714 4.421 1.00 58.53 708 LYS A CA 1
ATOM 5540 C C . LYS A 1 708 ? 3.077 -22.617 3.450 1.00 58.53 708 LYS A C 1
ATOM 5542 O O . LYS A 1 708 ? 3.115 -23.262 2.406 1.00 58.53 708 LYS A O 1
ATOM 5547 N N . LYS A 1 709 ? 2.023 -21.894 3.821 1.00 49.81 709 LYS A N 1
ATOM 5548 C CA . LYS A 1 709 ? 0.834 -21.579 3.017 1.00 49.81 709 LYS A CA 1
ATOM 5549 C C . LYS A 1 709 ? 1.033 -20.238 2.337 1.00 49.81 709 LYS A C 1
ATOM 5551 O O . LYS A 1 709 ? 0.554 -20.084 1.195 1.00 49.81 709 LYS A O 1
#

Foldseek 3Di:
DKDFDPDQPWFFFPPFDFAALCLALLNCCPPPPVNVVLNVLLCCLQVVLVADPPDPLSDLQLNLLLCLLQVLCCVAPNCLVSADAQGGLQNQDDAFDQFAFDDPDQALVQLLLQLLLVLLPFPGKFKAFDDCSFFHCWFADPVVRDTHGLDDPDDFGMKMKTKHFFDQVLLLPWPGSSVSSSVSNQSSSLSSSLSLSQLLNRLNRKRKGKHFPHGGDFQSRCLNRQQADQALLRAGQGQPAGRRIGMIMMTIPDRHDGDTGMDDCRLVCRLPDCQLCVQQPLNQGDSHSFFDQDEPGSNDRGRIGHTHGRVNSQSSVSSVNSHHGNRSVNRDPSRQDPDPVSVVVVVVVVVVVPPDPPPDDDPDDDDDDDDDDDDDDDDDDDDDDDPPPDPDPDPCPDRDDSLNSLLVSLQVLCCQQCDPDSDNAWCGRLQNQDDAFDPAAADDPDQARVQVSLQVSLVSSPFPDKFKAFDDCVQQQDWAADPVRDTDPRPDDPDHFGMKIKTKDFFDQLLCQFPPDSSNQSSVSSQSNSVSSSLSSSQSSQRSNRKGKRKGACNRTPRQVVCQQRQQADQALVRAGQGLQAGRRIGMIMMTINRRHDGHHGHDLCRLVLRLLACQLCLLDPLNQTDRHNHRDPHTGGNVVSQVVVCVVVVGHGCSSQNRDPSRDDNPDDPVVSSVCSDPCVSVVSVPDDDPCSPDNGPVVSVVCSSVD

pLDDT: mean 82.91, std 20.13, range [21.77, 98.88]

Radius of gyration: 26.94 Å; chains: 1; bounding box: 60×73×83 Å